Protein AF-A0AAD3ZVG3-F1 (afdb_monomer)

Radius of gyration: 22.98 Å; Cα contacts (8 Å, |Δi|>4): 606; chains: 1; bounding box: 63×53×61 Å

Sequence (454 aa):
MIMTIYNNIPWHRIVHSIDNCSNKNNEKLIIKIINSLNRKSMINQKDLIEIERIFFIWIGAINSKSIEYIEIWKDCYKNRYTIDLYIDGEFLLFNHLKMVFNRLYNITSKTPIDMIVAYQNELYQELYMYSSLGYTFDKALIIIADRVGINLRLSLKLVKLKILAIKKQINVIDIRTINNIFYSDFLAKMYYNELTLRYNAACASDILRLSLLYHYGGMYVDVDTLPTHFPVYSKIDVSNMPVNENMLDIIKSEYLLRQIRKRNGYSIKKNICLDHIEATIGNAPLIRRLKLCAKTNANAVYQQDRVFVHPDIMRMATINRYYEVNNNVLIANRSSRSVRIVLREMTKRYKYLACNNLIFSTESNRTKSNNYLCRLDGYRLDSLANNITTEVTLLLTGPCLIQEVLLGLCFEVCNLSKSLSPHSVSYIFRLERSFLGFANQINYTPEHIRSSWL

Nearest PDB structures (foldseek):
  8x2i-assembly1_A  TM=7.440E-01  e=1.658E-19  Paraclostridium sordellii ATCC 9714
  2vkh-assembly2_B  TM=7.475E-01  e=2.833E-19  Paraclostridium sordellii
  7uby-assembly2_A  TM=7.409E-01  e=3.614E-19  Clostridioides difficile
  4dmv-assembly1_A  TM=7.529E-01  e=1.221E-18  Clostridioides difficile
  7uby-assembly1_B  TM=7.299E-01  e=1.804E-18  Clostridioides difficile

Foldseek 3Di:
DPDPDPPDPPVVVVPPPPPPPPDVVLVVVLVVLVVLCCVPDQPDPVLKDFFAAEEEEDEAFDDPLLLVQLLQVCLLCPPRHAYEYEYALLRNHLVCQVVLLCLLVVDDPPDDLQVSLVSLVVQLVQLVVCVVVVHRSLRSSCVSSVVSPHHCPVVSVVSVVVVVVSVVPHHYDHCVVDPPLFPDPLLVVVLSLCRRRVSHVPLNVLRNVLSCCQAPFGKYAYSQWHFFCCQLCVVDDCPPPPADVLLVLALLQLLLVVQVCVVVVHDPVVGDDCVVSCVVRVDPVSSVSSNVSSNPPSVSSSVDDTDIARAAAKAFADDPDQQDTWNNMIGHHHNHNLSVQLSVVLSVLVVVCVVQVQSSDLHGPDDDDPDPSCLLSCVSVDVPDPPDNSVNSCCNRIDVSSLVSVLVCCCVVSVNDPPDDSRSVSSLSPDVSSSHYDHRMRCSYPVNVVDPND

Secondary structure (DSSP, 8-state):
----STT---HHHHHTTSTT---THHHHHHHHHHHHHHHH----GGG-EE--EEEEEE-S---HHHHHHHHHHHHHTTTTSEEEEEE-TT-TTGGGHHHHHHHHTT--TTS-HHHHHHHHHHHHHHHHHHHHTT--HHHHHHHHHHHTT---HHHHHHHHHHHHHHTTTSEEEEGGGSTT-SS-HHHHHHHHHHHHTS--HHHHHHHHHHHHHHHH-EEEE-TT-EE--HHHHTT---TTS---HHHHHHHHHHHHHHHHHHHTT--GGGPPP-HHHHHHH--HHHHHHHHHHHHHHGGGGG-PPP-EE-TT--EEEE-SSTT-EEEEEEEE-TT-HHHHHHHHHHHHHHHHHHHTTTTT-SS-SS-----GGGGGGGGGTTTT-TT----HHHHHTSHHHHHHHHHHHHHHHTT--TTS-HHHHHGGGG-GGGSSEE-SEE---TTGGG-TT-

Solvent-accessible surface area (backbone atoms only — not comparable to full-atom values): 25529 Å² total; per-residue (Å²): 145,86,87,80,82,88,80,76,76,67,63,68,70,74,59,69,78,58,78,87,70,83,56,73,73,51,56,62,52,44,50,50,51,50,53,53,44,55,75,74,59,68,80,50,80,86,63,46,43,71,56,60,32,39,36,34,73,49,81,23,65,82,55,78,61,40,50,51,34,50,50,50,49,42,61,30,38,57,98,67,41,49,52,37,38,36,32,41,79,46,36,47,49,52,80,48,48,66,60,42,52,31,61,70,68,67,61,53,97,80,57,56,66,70,59,54,50,50,53,30,50,53,52,29,53,52,50,48,52,36,42,77,71,71,40,45,57,44,57,41,50,41,60,59,22,51,78,67,73,43,83,48,68,65,58,50,52,51,44,52,52,49,50,60,59,45,51,78,79,38,49,66,45,47,54,84,79,43,83,80,55,45,85,39,72,69,55,47,52,46,33,51,41,27,45,58,53,65,67,30,61,66,51,24,48,37,55,48,53,52,18,39,26,31,76,65,21,21,32,44,40,43,53,46,38,44,64,37,55,54,66,31,46,71,89,63,85,55,91,89,48,100,59,63,62,59,60,50,41,25,52,53,44,49,46,34,49,52,47,53,30,61,76,72,72,46,70,73,84,76,62,77,91,50,67,68,61,55,57,73,63,67,44,66,72,58,53,53,49,52,53,47,32,23,71,77,29,50,72,34,41,48,68,59,80,87,58,70,33,37,54,50,38,47,24,30,24,44,50,101,52,85,75,48,64,40,66,52,30,36,34,24,31,50,66,13,52,45,47,52,51,42,54,49,51,35,51,50,52,52,47,50,33,54,79,29,44,27,77,85,33,80,61,62,80,58,80,90,63,99,47,85,68,59,72,48,55,42,51,63,41,39,97,69,42,96,87,50,90,40,64,23,58,37,56,51,52,33,37,53,35,48,52,52,48,54,48,50,47,48,36,61,79,66,66,49,66,86,86,58,54,68,73,66,56,47,45,48,34,78,36,72,90,61,52,34,30,41,65,78,48,35,64,49,24,71,53,40,78,66,44,87,90,115

pLDDT: mean 85.79, std 18.42, range [21.0, 98.81]

Mean predicted aligned error: 7.72 Å

Organism: Photobacterium damselae subsp. damselae (NCBI:txid85581)

InterPro domains:
  IPR024770 TcdA/TcdB toxin, catalytic glycosyltransferase domain [PF12919] (167-363)
  IPR029044 Nucleotide-diphospho-sugar transferases [SSF53448] (53-454)

Structure (mmCIF, N/CA/C/O backbone):
data_AF-A0AAD3ZVG3-F1
#
_entry.id   AF-A0AAD3ZVG3-F1
#
loop_
_atom_site.group_PDB
_atom_site.id
_atom_site.type_symbol
_atom_site.label_atom_id
_atom_site.label_alt_id
_atom_site.label_comp_id
_atom_site.label_asym_id
_atom_site.label_entity_id
_atom_site.label_seq_id
_atom_site.pdbx_PDB_ins_code
_atom_site.Cartn_x
_atom_site.Cartn_y
_atom_site.Cartn_z
_atom_site.occupancy
_atom_site.B_iso_or_equiv
_atom_site.auth_seq_id
_atom_site.auth_comp_id
_atom_site.auth_asym_id
_atom_site.auth_atom_id
_atom_site.pdbx_PDB_model_num
ATOM 1 N N . MET A 1 1 ? 31.551 2.605 9.852 1.00 23.73 1 MET A N 1
ATOM 2 C CA . MET A 1 1 ? 31.425 4.041 10.182 1.00 23.73 1 MET A CA 1
ATOM 3 C C . MET A 1 1 ? 30.179 4.602 9.485 1.00 23.73 1 MET A C 1
ATOM 5 O O . MET A 1 1 ? 30.288 5.299 8.491 1.00 23.73 1 MET A O 1
ATOM 9 N N . ILE A 1 2 ? 28.987 4.191 9.936 1.00 22.41 2 ILE A N 1
ATOM 10 C CA . ILE A 1 2 ? 27.676 4.560 9.365 1.00 22.41 2 ILE A CA 1
ATOM 11 C C . ILE A 1 2 ? 26.763 4.809 10.566 1.00 22.41 2 ILE A C 1
ATOM 13 O O . ILE A 1 2 ? 26.126 3.885 11.060 1.00 22.41 2 ILE A O 1
ATOM 17 N N . MET A 1 3 ? 26.806 6.015 11.131 1.00 21.00 3 MET A N 1
ATOM 18 C CA . MET A 1 3 ? 25.997 6.353 12.305 1.00 21.00 3 MET A CA 1
ATOM 19 C C . MET A 1 3 ? 25.771 7.867 12.424 1.00 21.00 3 MET A C 1
ATOM 21 O O . MET A 1 3 ? 26.002 8.437 13.481 1.00 21.00 3 MET A O 1
ATOM 25 N N . THR A 1 4 ? 25.352 8.537 11.340 1.00 22.72 4 THR A N 1
ATOM 26 C CA . THR A 1 4 ? 25.168 10.008 11.383 1.00 22.72 4 THR A CA 1
ATOM 27 C C . THR A 1 4 ? 24.142 10.621 10.417 1.00 22.72 4 THR A C 1
ATOM 29 O O . THR A 1 4 ? 24.068 11.840 10.342 1.00 22.72 4 THR A O 1
ATOM 32 N N . ILE A 1 5 ? 23.302 9.849 9.712 1.00 23.42 5 ILE A N 1
ATOM 33 C CA . ILE A 1 5 ? 22.334 10.436 8.748 1.00 23.42 5 ILE A CA 1
ATOM 34 C C . ILE A 1 5 ? 20.905 10.587 9.324 1.00 23.42 5 ILE A C 1
ATOM 36 O O . ILE A 1 5 ? 20.103 11.340 8.788 1.00 23.42 5 ILE A O 1
ATOM 40 N N . TYR A 1 6 ? 20.584 9.986 10.475 1.00 25.91 6 TYR A N 1
ATOM 41 C CA . TYR A 1 6 ? 19.201 9.947 10.994 1.00 25.91 6 TYR A CA 1
ATOM 42 C C . TYR A 1 6 ? 18.769 11.126 11.891 1.00 25.91 6 TYR A C 1
ATOM 44 O O . TYR A 1 6 ? 17.663 11.100 12.419 1.00 25.91 6 TYR A O 1
ATOM 52 N N . ASN A 1 7 ? 19.589 12.171 12.054 1.00 25.33 7 ASN A N 1
ATOM 53 C CA . ASN A 1 7 ? 19.305 13.262 13.004 1.00 25.33 7 ASN A CA 1
ATOM 54 C C . ASN A 1 7 ? 18.783 14.572 12.390 1.00 25.33 7 ASN A C 1
ATOM 56 O O . ASN A 1 7 ? 18.582 15.528 13.130 1.00 25.33 7 ASN A O 1
ATOM 60 N N . ASN A 1 8 ? 18.510 14.640 11.083 1.00 25.61 8 ASN A N 1
ATOM 61 C CA . ASN A 1 8 ? 18.138 15.904 10.430 1.00 25.61 8 ASN A CA 1
ATOM 62 C C . ASN A 1 8 ? 16.782 15.857 9.707 1.00 25.61 8 ASN A C 1
ATOM 64 O O . ASN A 1 8 ? 16.676 16.294 8.565 1.00 25.61 8 ASN A O 1
ATOM 68 N N . ILE A 1 9 ? 15.723 15.392 10.379 1.00 30.64 9 ILE A N 1
ATOM 69 C CA . ILE A 1 9 ? 14.364 15.801 9.991 1.00 30.64 9 ILE A CA 1
ATOM 70 C C . ILE A 1 9 ? 14.085 17.139 10.693 1.00 30.64 9 ILE A C 1
ATOM 72 O O . ILE A 1 9 ? 14.046 17.180 11.926 1.00 30.64 9 ILE A O 1
ATOM 76 N N . PRO A 1 10 ? 13.915 18.257 9.961 1.00 26.06 10 PRO A N 1
ATOM 77 C CA . PRO A 1 10 ? 13.664 19.557 10.565 1.00 26.06 10 PRO A CA 1
ATOM 78 C C . PRO A 1 10 ? 12.222 19.618 11.089 1.00 26.06 10 PRO A C 1
ATOM 80 O O . PRO A 1 10 ? 11.317 20.107 10.414 1.00 26.06 10 PRO A O 1
ATOM 83 N N . TRP A 1 11 ? 12.010 19.151 12.323 1.00 30.95 11 TRP A N 1
ATOM 84 C CA . TRP A 1 11 ? 10.719 19.171 13.027 1.00 30.95 11 TRP A CA 1
ATOM 85 C C . TRP A 1 11 ? 10.041 20.553 13.029 1.00 30.95 11 TRP A C 1
ATOM 87 O O . TRP A 1 11 ? 8.818 20.640 12.956 1.00 30.95 11 TRP A O 1
ATOM 97 N N . HIS A 1 12 ? 10.821 21.639 13.005 1.00 29.16 12 HIS A N 1
ATOM 98 C CA . HIS A 1 12 ? 10.309 23.012 12.951 1.00 29.16 12 HIS A CA 1
ATOM 99 C C . HIS A 1 12 ? 9.521 23.338 11.665 1.00 29.16 12 HIS A C 1
ATOM 101 O O . HIS A 1 12 ? 8.620 24.172 11.709 1.00 29.16 12 HIS A O 1
ATOM 107 N N . ARG A 1 13 ? 9.794 22.667 10.532 1.00 27.56 13 ARG A N 1
ATOM 108 C CA . ARG A 1 13 ? 9.044 22.872 9.274 1.00 27.56 13 ARG A CA 1
ATOM 109 C C . ARG A 1 13 ? 7.690 22.156 9.251 1.00 27.56 13 ARG A C 1
ATOM 111 O O . ARG A 1 13 ? 6.793 22.606 8.551 1.00 27.56 13 ARG A O 1
ATOM 118 N N . ILE A 1 14 ? 7.532 21.086 10.034 1.00 28.98 14 ILE A N 1
ATOM 119 C CA . ILE A 1 14 ? 6.269 20.336 10.177 1.00 28.98 14 ILE A CA 1
ATOM 120 C C . ILE A 1 14 ? 5.334 21.020 11.188 1.00 28.98 14 ILE A C 1
ATOM 122 O O . ILE A 1 14 ? 4.117 20.905 11.083 1.00 28.98 14 ILE A O 1
ATOM 126 N N . VAL A 1 15 ? 5.899 21.730 12.168 1.00 27.38 15 VAL A N 1
ATOM 127 C CA . VAL A 1 15 ? 5.145 22.352 13.267 1.00 27.38 15 VAL A CA 1
ATOM 128 C C . VAL A 1 15 ? 4.633 23.755 12.903 1.00 27.38 15 VAL A C 1
ATOM 130 O O . VAL A 1 15 ? 3.509 24.088 13.253 1.00 27.38 15 VAL A O 1
ATOM 133 N N . HIS A 1 16 ? 5.382 24.562 12.139 1.00 24.97 16 HIS A N 1
ATOM 134 C CA . HIS A 1 16 ? 5.020 25.974 11.922 1.00 24.97 16 HIS A CA 1
ATOM 135 C C . HIS A 1 16 ? 4.040 26.279 10.775 1.00 24.97 16 HIS A C 1
ATOM 137 O O . HIS A 1 16 ? 3.537 27.399 10.714 1.00 24.97 16 HIS A O 1
ATOM 143 N N . SER A 1 17 ? 3.723 25.342 9.873 1.00 27.00 17 SER A N 1
ATOM 144 C CA . SER A 1 17 ? 2.792 25.629 8.762 1.00 27.00 17 SER A CA 1
ATOM 145 C C . SER A 1 17 ? 1.305 25.471 9.120 1.00 27.00 17 SER A C 1
ATOM 147 O O . SER A 1 17 ? 0.450 25.751 8.281 1.00 27.00 17 SER A O 1
ATOM 149 N N . ILE A 1 18 ? 0.973 25.034 10.343 1.00 35.62 18 ILE A N 1
ATOM 150 C CA . ILE A 1 18 ? -0.360 24.489 10.666 1.00 35.62 18 ILE A CA 1
ATOM 151 C C . ILE A 1 18 ? -1.154 25.349 11.673 1.00 35.62 18 ILE A C 1
ATOM 153 O O . ILE A 1 18 ? -2.384 25.324 11.642 1.00 35.62 18 ILE A O 1
ATOM 157 N N . ASP A 1 19 ? -0.504 26.190 12.484 1.00 28.42 19 ASP A N 1
ATOM 158 C CA . ASP A 1 19 ? -1.186 26.930 13.565 1.00 28.42 19 ASP A CA 1
ATOM 159 C C . ASP A 1 19 ? -2.021 28.145 13.106 1.00 28.42 19 ASP A C 1
ATOM 161 O O . ASP A 1 19 ? -2.835 28.659 13.869 1.00 28.42 19 ASP A O 1
ATOM 165 N N . ASN A 1 20 ? -1.914 28.578 11.844 1.00 29.00 20 ASN A N 1
ATOM 166 C CA . ASN A 1 20 ? -2.602 29.789 11.361 1.00 29.00 20 ASN A CA 1
ATOM 167 C C . ASN A 1 20 ? -3.955 29.552 10.655 1.00 29.00 20 ASN A C 1
ATOM 169 O O . ASN A 1 20 ? -4.578 30.517 10.212 1.00 29.00 20 ASN A O 1
ATOM 173 N N . CYS A 1 21 ? -4.453 28.311 10.554 1.00 34.47 21 CYS A N 1
ATOM 174 C CA . CYS A 1 21 ? -5.667 28.000 9.771 1.00 34.47 21 CYS A CA 1
ATOM 175 C C . CYS A 1 21 ? -6.876 27.486 10.577 1.00 34.47 21 CYS A C 1
ATOM 177 O O . CYS A 1 21 ? -7.892 27.112 9.983 1.00 34.47 21 CYS A O 1
ATOM 179 N N . SER A 1 22 ? -6.846 27.504 11.914 1.00 37.12 22 SER A N 1
ATOM 180 C CA . SER A 1 22 ? -8.010 27.141 12.740 1.00 37.12 22 SER A CA 1
ATOM 181 C C . SER A 1 22 ? -9.015 28.299 12.843 1.00 37.12 22 SER A C 1
ATOM 183 O O . SER A 1 22 ? -9.164 28.944 13.882 1.00 37.12 22 SER A O 1
ATOM 185 N N . ASN A 1 23 ? -9.715 28.594 11.748 1.00 41.22 23 ASN A N 1
ATOM 186 C CA . ASN A 1 23 ? -10.747 29.626 11.734 1.00 41.22 23 ASN A CA 1
ATOM 187 C C . ASN A 1 23 ? -12.077 29.044 12.263 1.00 41.22 23 ASN A C 1
ATOM 189 O O . ASN A 1 23 ? -12.755 28.2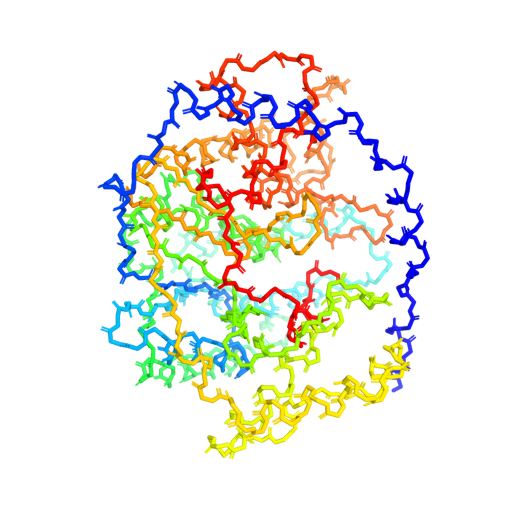96 11.556 1.00 41.22 23 ASN A O 1
ATOM 193 N N . LYS A 1 24 ? -12.468 29.389 13.502 1.00 42.34 24 LYS A N 1
ATOM 194 C CA . LYS A 1 24 ? -13.720 28.960 14.183 1.00 42.34 24 LYS A CA 1
ATOM 195 C C . LYS A 1 24 ? -15.003 29.175 13.354 1.00 42.34 24 LYS A C 1
ATOM 197 O O . LYS A 1 24 ? -16.011 28.513 13.588 1.00 42.34 24 LYS A O 1
ATOM 202 N N . ASN A 1 25 ? -14.974 30.054 12.349 1.00 46.25 25 ASN A N 1
ATOM 203 C CA . ASN A 1 25 ? -16.086 30.257 11.413 1.00 46.25 25 ASN A CA 1
ATOM 204 C C . ASN A 1 25 ? -16.360 29.051 10.493 1.00 46.25 25 ASN A C 1
ATOM 206 O O . ASN A 1 25 ? -17.502 28.867 10.064 1.00 46.25 25 ASN A O 1
ATOM 210 N N . ASN A 1 26 ? -15.371 28.187 10.242 1.00 52.53 26 ASN A N 1
ATOM 211 C CA . ASN A 1 26 ? -15.557 26.985 9.426 1.00 52.53 26 ASN A CA 1
ATOM 212 C C . ASN A 1 26 ? -16.372 25.908 10.147 1.00 52.53 26 ASN A C 1
ATOM 214 O O . ASN A 1 26 ? -17.127 25.196 9.500 1.00 52.53 26 ASN A O 1
ATOM 218 N N . GLU A 1 27 ? -16.298 25.813 11.473 1.00 47.44 27 GLU A N 1
ATOM 219 C CA . GLU A 1 27 ? -16.961 24.750 12.238 1.00 47.44 27 GLU A CA 1
ATOM 220 C C . GLU A 1 27 ? -18.493 24.863 12.191 1.00 47.44 27 GLU A C 1
ATOM 222 O O . GLU A 1 27 ? -19.183 23.881 11.925 1.00 47.44 27 GLU A O 1
ATOM 227 N N . LYS A 1 28 ? -19.051 26.077 12.320 1.00 51.44 28 LYS A N 1
ATOM 228 C CA . LYS A 1 28 ? -20.501 26.310 12.154 1.00 51.44 28 LYS A CA 1
ATOM 229 C C . LYS A 1 28 ? -20.978 26.029 10.726 1.00 51.44 28 LYS A C 1
ATOM 231 O O . LYS A 1 28 ? -22.094 25.541 10.542 1.00 51.44 28 LYS A O 1
ATOM 236 N N . LEU A 1 29 ? -20.156 26.334 9.719 1.00 54.44 29 LEU A N 1
ATOM 237 C CA . LEU A 1 29 ? -20.465 26.054 8.316 1.00 54.44 29 LEU A CA 1
ATOM 238 C C . LEU A 1 29 ? -20.382 24.550 8.020 1.00 54.44 29 LEU A C 1
ATOM 240 O O . LEU A 1 29 ? -21.276 24.016 7.373 1.00 54.44 29 LEU A O 1
ATOM 244 N N . ILE A 1 30 ? -19.381 23.860 8.570 1.00 53.88 30 ILE A N 1
ATOM 245 C CA . ILE A 1 30 ? -19.219 22.404 8.528 1.00 53.88 30 ILE A CA 1
ATOM 246 C C . ILE A 1 30 ? -20.414 21.729 9.205 1.00 53.88 30 ILE A C 1
ATOM 248 O O . ILE A 1 30 ? -21.040 20.874 8.595 1.00 53.88 30 ILE A O 1
ATOM 252 N N . ILE A 1 31 ? -20.827 22.163 10.398 1.00 54.31 31 ILE A N 1
ATOM 253 C CA . ILE A 1 31 ? -22.027 21.648 11.078 1.00 54.31 31 ILE A CA 1
ATOM 254 C C . ILE A 1 31 ? -23.288 21.886 10.236 1.00 54.31 31 ILE A C 1
ATOM 256 O O . ILE A 1 31 ? -24.125 20.993 10.141 1.00 54.31 31 ILE A O 1
ATOM 260 N N . LYS A 1 32 ? -23.431 23.044 9.574 1.00 55.78 32 LYS A N 1
ATOM 261 C CA . LYS A 1 32 ? -24.545 23.302 8.640 1.00 55.78 32 LYS A CA 1
ATOM 262 C C . LYS A 1 32 ? -24.506 22.392 7.410 1.00 55.78 32 LYS A C 1
ATOM 264 O O . LYS A 1 32 ? -25.552 21.865 7.040 1.00 55.78 32 LYS A O 1
ATOM 269 N N . ILE A 1 33 ? -23.334 22.185 6.805 1.00 55.28 33 ILE A N 1
ATOM 270 C CA . ILE A 1 33 ? -23.138 21.250 5.687 1.00 55.28 33 ILE A CA 1
ATOM 271 C C . ILE A 1 33 ? -23.519 19.849 6.147 1.00 55.28 33 ILE A C 1
ATOM 273 O O . ILE A 1 33 ? -24.387 19.233 5.547 1.00 55.28 33 ILE A O 1
ATOM 277 N N . ILE A 1 34 ? -22.975 19.384 7.269 1.00 53.69 34 ILE A N 1
ATOM 278 C CA . ILE A 1 34 ? -23.265 18.062 7.812 1.00 53.69 34 ILE A CA 1
ATOM 279 C C . ILE A 1 34 ? -24.749 17.906 8.158 1.00 53.69 34 ILE A C 1
ATOM 281 O O . ILE A 1 34 ? -25.340 16.884 7.842 1.00 53.69 34 ILE A O 1
ATOM 285 N N . ASN A 1 35 ? -25.391 18.905 8.760 1.00 51.72 35 ASN A N 1
ATOM 286 C CA . ASN A 1 35 ? -26.823 18.848 9.059 1.00 51.72 35 ASN A CA 1
ATOM 287 C C . ASN A 1 35 ? -27.685 18.862 7.784 1.00 51.72 35 ASN A C 1
ATOM 289 O O . ASN A 1 35 ? -28.739 18.232 7.761 1.00 51.72 35 ASN A O 1
ATOM 293 N N . SER A 1 36 ? -27.236 19.533 6.719 1.00 51.41 36 SER A N 1
ATOM 294 C CA . SER A 1 36 ? -27.858 19.488 5.389 1.00 51.41 36 SER A CA 1
ATOM 295 C C . SER A 1 36 ? -27.687 18.115 4.723 1.00 51.41 36 SER A C 1
ATOM 297 O O . SER A 1 36 ? -28.654 17.573 4.191 1.00 51.41 36 SER A O 1
ATOM 299 N N . LEU A 1 37 ? -26.496 17.512 4.833 1.00 49.47 37 LEU A N 1
ATOM 300 C CA . LEU A 1 37 ? -26.200 16.142 4.393 1.00 49.47 37 LEU A CA 1
ATOM 301 C C . LEU A 1 37 ? -27.059 15.118 5.143 1.00 49.47 37 LEU A C 1
ATOM 303 O O . LEU A 1 37 ? -27.723 14.291 4.527 1.00 49.47 37 LEU A O 1
ATOM 307 N N . ASN A 1 38 ? -27.139 15.242 6.469 1.00 48.03 38 ASN A N 1
ATOM 308 C CA . ASN A 1 38 ? -27.948 14.375 7.326 1.00 48.03 38 ASN A CA 1
ATOM 309 C C . ASN A 1 38 ? -29.444 14.438 6.991 1.00 48.03 38 ASN A C 1
ATOM 311 O O . ASN A 1 38 ? -30.143 13.450 7.174 1.00 48.03 38 ASN A O 1
ATOM 315 N N . ARG A 1 39 ? -29.955 15.581 6.509 1.00 47.22 39 ARG A N 1
ATOM 316 C CA . ARG A 1 39 ? -31.359 15.710 6.081 1.00 47.22 39 ARG A CA 1
ATOM 317 C C . ARG A 1 39 ? -31.639 15.076 4.716 1.00 47.22 39 ARG A C 1
ATOM 319 O O . ARG A 1 39 ? -32.803 14.843 4.411 1.00 47.22 39 ARG A O 1
ATOM 326 N N . LYS A 1 40 ? -30.611 14.838 3.893 1.00 47.09 40 LYS A N 1
ATOM 327 C CA . LYS A 1 40 ? -30.756 14.384 2.499 1.00 47.09 40 LYS A CA 1
ATOM 328 C C . LYS A 1 40 ? -30.270 12.955 2.243 1.00 47.09 40 LYS A C 1
ATOM 330 O O . LYS A 1 40 ? -30.714 12.351 1.275 1.00 47.09 40 LYS A O 1
ATOM 335 N N . SER A 1 41 ? -29.400 12.403 3.085 1.00 49.09 41 SER A N 1
ATOM 336 C CA . SER A 1 41 ? -28.840 11.062 2.894 1.00 49.09 41 SER A CA 1
ATOM 337 C C . SER A 1 41 ? -28.363 10.473 4.225 1.00 49.09 41 SER A C 1
ATOM 339 O O . SER A 1 41 ? -27.172 10.5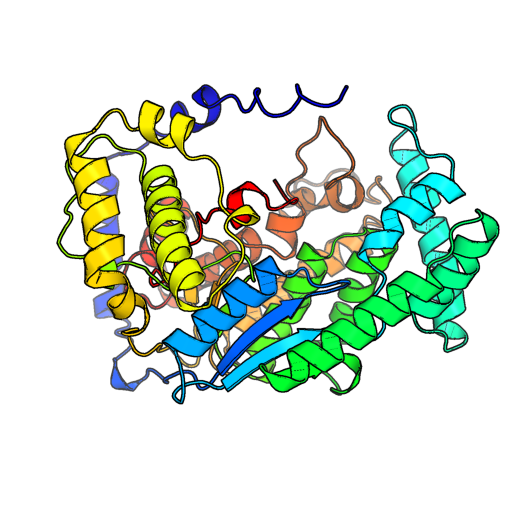01 4.539 1.00 49.09 41 SER A O 1
ATOM 341 N N . MET A 1 42 ? -29.283 9.949 5.036 1.00 53.53 42 MET A N 1
ATOM 342 C CA . MET A 1 42 ? -28.886 9.038 6.111 1.00 53.53 42 MET A CA 1
ATOM 343 C C . MET A 1 42 ? -28.559 7.688 5.475 1.00 53.53 42 MET A C 1
ATOM 345 O O . MET A 1 42 ? -29.467 6.985 5.041 1.00 53.53 42 MET A O 1
ATOM 349 N N . ILE A 1 43 ? -27.273 7.330 5.416 1.00 59.66 43 ILE A N 1
ATOM 350 C CA . ILE A 1 43 ? -26.895 5.919 5.288 1.00 59.66 43 ILE A CA 1
ATOM 351 C C . ILE A 1 43 ? -27.432 5.252 6.550 1.00 59.66 43 ILE A C 1
ATOM 353 O O . ILE A 1 43 ? -26.960 5.545 7.655 1.00 59.66 43 ILE A O 1
ATOM 357 N N . ASN A 1 44 ? -28.473 4.435 6.412 1.00 63.41 44 ASN A N 1
ATOM 358 C CA . ASN A 1 44 ? -29.024 3.753 7.566 1.00 63.41 44 ASN A CA 1
ATOM 359 C C . ASN A 1 44 ? -28.061 2.647 7.973 1.00 63.41 44 ASN A C 1
ATOM 361 O O . ASN A 1 44 ? -27.465 1.973 7.139 1.00 63.41 44 ASN A O 1
ATOM 365 N N . GLN A 1 45 ? -27.959 2.394 9.275 1.00 66.06 45 GLN A N 1
ATOM 366 C CA . GLN A 1 45 ? -27.128 1.306 9.791 1.00 66.06 45 GLN A CA 1
ATOM 367 C C . GLN A 1 45 ? -27.540 -0.067 9.222 1.00 66.06 45 GLN A C 1
ATOM 369 O O . GLN A 1 45 ? -26.719 -0.973 9.146 1.00 66.06 45 GLN A O 1
ATOM 374 N N . LYS A 1 46 ? -28.799 -0.197 8.775 1.00 72.88 46 LYS A N 1
ATOM 375 C CA . LYS A 1 46 ? -29.336 -1.378 8.083 1.00 72.88 46 LYS A CA 1
ATOM 376 C C . LYS A 1 46 ? -28.743 -1.603 6.686 1.00 72.88 46 LYS A C 1
ATOM 378 O O . LYS A 1 46 ? -28.788 -2.727 6.206 1.00 72.88 46 LYS A O 1
ATOM 383 N N . ASP A 1 47 ? -28.197 -0.562 6.061 1.00 82.19 47 ASP A N 1
ATOM 384 C CA . ASP A 1 47 ? -27.617 -0.618 4.713 1.00 82.19 47 ASP A CA 1
ATOM 385 C C . ASP A 1 47 ? -26.138 -1.035 4.743 1.00 82.19 47 ASP A C 1
ATOM 387 O O . ASP A 1 47 ? -25.495 -1.157 3.701 1.00 82.19 47 ASP A O 1
ATOM 391 N N . LEU A 1 48 ? -25.570 -1.215 5.938 1.00 88.88 48 LEU A N 1
ATOM 392 C CA . LEU A 1 48 ? -24.172 -1.568 6.121 1.00 88.88 48 LEU A CA 1
ATOM 393 C C . LEU A 1 48 ? -23.971 -3.079 6.079 1.00 88.88 48 LEU A C 1
ATOM 395 O O . LEU A 1 48 ? -24.744 -3.851 6.643 1.00 88.88 48 LEU A O 1
ATOM 399 N N . ILE A 1 49 ? -22.863 -3.482 5.471 1.00 93.44 49 ILE A N 1
ATOM 400 C CA . ILE A 1 49 ? -22.446 -4.874 5.350 1.00 93.44 49 ILE A CA 1
ATOM 401 C C . ILE A 1 49 ? -21.198 -5.071 6.210 1.00 93.44 49 ILE A C 1
ATOM 403 O O . ILE A 1 49 ? -20.264 -4.266 6.155 1.00 93.44 49 ILE A O 1
ATOM 407 N N . GLU A 1 50 ? -21.194 -6.120 7.033 1.00 95.88 50 GLU A N 1
ATOM 408 C CA . GLU A 1 50 ? -19.990 -6.544 7.751 1.00 95.88 50 GLU A CA 1
ATOM 409 C C . GLU A 1 50 ? -18.990 -7.133 6.750 1.00 95.88 50 GLU A C 1
ATOM 411 O O . GLU A 1 50 ? -19.374 -7.894 5.864 1.00 95.88 50 GLU A O 1
ATOM 416 N N . ILE A 1 51 ? -17.709 -6.785 6.863 1.00 96.88 51 ILE A N 1
ATOM 417 C CA . ILE A 1 51 ? -16.691 -7.391 5.997 1.00 96.88 51 ILE A CA 1
ATOM 418 C C . ILE A 1 51 ? -16.494 -8.873 6.331 1.00 96.88 51 ILE A C 1
ATOM 420 O O . ILE A 1 51 ? -16.721 -9.305 7.453 1.00 96.88 51 ILE A O 1
ATOM 424 N N . GLU A 1 52 ? -15.980 -9.644 5.376 1.00 96.69 52 GLU A N 1
ATOM 425 C CA . GLU A 1 52 ? -15.704 -11.079 5.570 1.00 96.69 52 GLU A CA 1
ATOM 426 C C . GLU A 1 52 ? -14.199 -11.393 5.632 1.00 96.69 52 GLU A C 1
ATOM 428 O O . GLU A 1 52 ? -13.781 -12.501 5.988 1.00 96.69 52 GLU A O 1
ATOM 433 N N . ARG A 1 53 ? -13.358 -10.418 5.266 1.00 97.56 53 ARG A N 1
ATOM 434 C CA . ARG A 1 53 ? -11.920 -10.622 5.087 1.00 97.56 53 ARG A CA 1
ATOM 435 C C . ARG A 1 53 ? -11.084 -9.386 5.376 1.00 97.56 53 ARG A C 1
ATOM 437 O O . ARG A 1 53 ? -11.481 -8.261 5.060 1.00 97.56 53 ARG A O 1
ATOM 444 N N . ILE A 1 54 ? -9.887 -9.636 5.887 1.00 98.50 54 ILE A N 1
ATOM 445 C CA . ILE A 1 54 ? -8.776 -8.692 5.955 1.00 98.50 54 ILE A CA 1
ATOM 446 C C . ILE A 1 54 ? -7.666 -9.243 5.072 1.00 98.50 54 ILE A C 1
ATOM 448 O O . ILE A 1 54 ? -7.345 -10.430 5.145 1.00 98.50 54 ILE A O 1
ATOM 452 N N . PHE A 1 55 ? -7.060 -8.400 4.247 1.00 98.62 55 PHE A N 1
ATOM 453 C CA . PHE A 1 55 ? -5.958 -8.832 3.410 1.00 98.62 55 PHE A CA 1
ATOM 454 C C . PHE A 1 55 ? -4.803 -7.840 3.378 1.00 98.62 55 PHE A C 1
ATOM 456 O O . PHE A 1 55 ? -4.969 -6.628 3.495 1.00 98.62 55 PHE A O 1
ATOM 463 N N . PHE A 1 56 ? -3.622 -8.406 3.181 1.00 98.69 56 PHE A N 1
ATOM 464 C CA . PHE A 1 56 ? -2.343 -7.724 3.085 1.00 98.69 56 PHE A CA 1
ATOM 465 C C . PHE A 1 56 ? -1.747 -7.993 1.710 1.00 98.69 56 PHE A C 1
ATOM 467 O O . PHE A 1 56 ? -2.059 -9.003 1.075 1.00 98.69 56 PHE A O 1
ATOM 474 N N . ILE A 1 57 ? -0.847 -7.123 1.267 1.00 98.50 57 ILE A N 1
ATOM 475 C CA . ILE A 1 57 ? -0.067 -7.326 0.046 1.00 98.50 57 ILE A CA 1
ATOM 476 C C . ILE A 1 57 ? 1.410 -7.233 0.400 1.00 98.50 57 ILE A C 1
ATOM 478 O O . ILE A 1 57 ? 1.830 -6.335 1.130 1.00 98.50 57 ILE A O 1
ATOM 482 N N . TRP A 1 58 ? 2.211 -8.146 -0.143 1.00 97.56 58 TRP A N 1
ATOM 483 C CA . TRP A 1 58 ? 3.659 -8.035 -0.098 1.00 97.56 58 TRP A CA 1
ATOM 484 C C . TRP A 1 58 ? 4.298 -8.462 -1.420 1.00 97.56 58 TRP A C 1
ATOM 486 O O . TRP A 1 58 ? 4.148 -9.601 -1.860 1.00 97.56 58 TRP A O 1
ATOM 496 N N . ILE A 1 59 ? 5.073 -7.559 -2.022 1.00 97.19 59 ILE A N 1
ATOM 497 C CA . ILE A 1 59 ? 5.832 -7.816 -3.251 1.00 97.19 59 ILE A CA 1
ATOM 498 C C . ILE A 1 59 ? 7.312 -7.971 -2.880 1.00 97.19 59 ILE A C 1
ATOM 500 O O . ILE A 1 59 ? 7.896 -7.098 -2.235 1.00 97.19 59 ILE A O 1
ATOM 504 N N . GLY A 1 60 ? 7.919 -9.095 -3.265 1.00 96.25 60 GLY A N 1
ATOM 505 C CA . GLY A 1 60 ? 9.294 -9.443 -2.903 1.00 96.25 60 GLY A CA 1
ATOM 506 C C . GLY A 1 60 ? 9.429 -10.270 -1.620 1.00 96.25 60 GLY A C 1
ATOM 507 O O . GLY A 1 60 ? 8.565 -11.067 -1.252 1.00 96.25 60 GLY A O 1
ATOM 508 N N . ALA A 1 61 ? 10.548 -10.096 -0.921 1.00 93.75 61 ALA A N 1
ATOM 509 C CA . ALA A 1 61 ? 10.941 -10.886 0.240 1.00 93.75 61 ALA A CA 1
ATOM 510 C C . ALA A 1 61 ? 10.351 -10.327 1.546 1.00 93.75 61 ALA A C 1
ATOM 512 O O . ALA A 1 61 ? 10.837 -9.332 2.085 1.00 93.75 61 ALA A O 1
ATOM 513 N N . ILE A 1 62 ? 9.319 -10.980 2.090 1.00 92.38 62 ILE A N 1
ATOM 514 C CA . ILE A 1 62 ? 8.676 -10.537 3.339 1.00 92.38 62 ILE A CA 1
ATOM 515 C C . ILE A 1 62 ? 9.614 -10.660 4.538 1.00 92.38 62 ILE A C 1
ATOM 517 O O . ILE A 1 62 ? 10.331 -11.653 4.678 1.00 92.38 62 ILE A O 1
ATOM 521 N N . ASN A 1 63 ? 9.629 -9.665 5.428 1.00 89.69 63 ASN A N 1
ATOM 522 C CA . ASN A 1 63 ? 10.462 -9.661 6.634 1.00 89.69 63 ASN A CA 1
ATOM 523 C C . ASN A 1 63 ? 9.709 -10.239 7.859 1.00 89.69 63 ASN A C 1
ATOM 525 O O . ASN A 1 63 ? 8.499 -10.426 7.840 1.00 89.69 63 ASN A O 1
ATOM 529 N N . SER A 1 64 ? 10.433 -10.605 8.922 1.00 88.50 64 SER A N 1
ATOM 530 C CA . SER A 1 64 ? 9.844 -11.264 10.107 1.00 88.50 64 SER A CA 1
ATOM 531 C C . SER A 1 64 ? 9.005 -10.351 11.005 1.00 88.50 64 SER A C 1
ATOM 533 O O . SER A 1 64 ? 8.293 -10.856 11.870 1.00 88.50 64 SER A O 1
ATOM 535 N N . LYS A 1 65 ? 9.107 -9.032 10.846 1.00 88.62 65 LYS A N 1
ATOM 536 C CA . LYS A 1 65 ? 8.337 -8.062 11.626 1.00 88.62 65 LYS A CA 1
ATOM 537 C C . LYS A 1 65 ? 6.996 -7.759 10.968 1.00 88.62 65 LYS A C 1
ATOM 539 O O . LYS A 1 65 ? 5.993 -7.718 11.662 1.00 88.62 65 LYS A O 1
ATOM 544 N N . SER A 1 66 ? 6.964 -7.669 9.639 1.00 92.06 66 SER A N 1
ATOM 545 C CA . SER A 1 66 ? 5.717 -7.609 8.870 1.00 92.06 66 SER A CA 1
ATOM 546 C C . SER A 1 66 ? 4.842 -8.835 9.145 1.00 92.06 66 SER A C 1
ATOM 548 O O . SER A 1 66 ? 3.644 -8.700 9.343 1.00 92.06 66 SER A O 1
ATOM 550 N N . ILE A 1 67 ? 5.444 -10.027 9.254 1.00 92.62 67 ILE A N 1
ATOM 551 C CA . ILE A 1 67 ? 4.713 -11.247 9.642 1.00 92.62 67 ILE A CA 1
ATOM 552 C C . ILE A 1 67 ? 4.106 -11.114 11.045 1.00 92.62 67 ILE A C 1
ATOM 554 O O . ILE A 1 67 ? 2.942 -11.439 11.224 1.00 92.62 67 ILE A O 1
ATOM 558 N N . GLU A 1 68 ? 4.857 -10.589 12.017 1.00 92.69 68 GLU A N 1
ATOM 559 C CA . GLU A 1 68 ? 4.352 -10.349 13.379 1.00 92.69 68 GLU A CA 1
ATOM 560 C C . GLU A 1 68 ? 3.157 -9.382 13.388 1.00 92.69 68 GLU A C 1
ATOM 562 O O . GLU A 1 68 ? 2.201 -9.599 14.124 1.00 92.69 68 GLU A O 1
ATOM 567 N N . TYR A 1 69 ? 3.172 -8.338 12.557 1.00 95.12 69 TYR A N 1
ATOM 568 C CA . TYR A 1 69 ? 2.046 -7.406 12.451 1.00 95.12 69 TYR A CA 1
ATOM 569 C C . TYR A 1 69 ? 0.810 -8.090 11.854 1.00 95.12 69 TYR A C 1
ATOM 571 O O . TYR A 1 69 ? -0.289 -7.942 12.389 1.00 95.12 69 TYR A O 1
ATOM 579 N N . ILE A 1 70 ? 0.989 -8.908 10.811 1.00 96.38 70 ILE A N 1
ATOM 580 C CA . ILE A 1 70 ? -0.101 -9.710 10.233 1.00 96.38 70 ILE A CA 1
ATOM 581 C C . ILE A 1 70 ? -0.661 -10.700 11.269 1.00 96.38 70 ILE A C 1
ATOM 583 O O . ILE A 1 70 ? -1.876 -10.853 11.376 1.00 96.38 70 ILE A O 1
ATOM 587 N N . GLU A 1 71 ? 0.198 -11.350 12.061 1.00 94.69 71 GLU A N 1
ATOM 588 C CA . GLU A 1 71 ? -0.216 -12.250 13.148 1.00 94.69 71 GLU A CA 1
ATOM 589 C C . GLU A 1 71 ? -1.081 -11.524 14.189 1.00 94.69 71 GLU A C 1
ATOM 591 O O . GLU A 1 71 ? -2.111 -12.053 14.602 1.00 94.69 71 GLU A O 1
ATOM 596 N N . ILE A 1 72 ? -0.730 -10.288 14.561 1.00 95.50 72 ILE A N 1
ATOM 597 C CA . ILE A 1 72 ? -1.524 -9.489 15.508 1.00 95.50 72 ILE A CA 1
ATOM 598 C C . ILE A 1 72 ? -2.913 -9.186 14.940 1.00 95.50 72 ILE A C 1
ATOM 600 O O . ILE A 1 72 ? -3.909 -9.372 15.643 1.00 95.50 72 ILE A O 1
ATOM 604 N N . TRP A 1 73 ? -3.006 -8.758 13.677 1.00 97.06 73 TRP A N 1
ATOM 605 C CA . TRP A 1 73 ? -4.297 -8.568 13.008 1.00 97.06 73 TRP A CA 1
ATOM 606 C C . TRP A 1 73 ? -5.111 -9.862 12.978 1.00 97.06 73 TRP A C 1
ATOM 608 O O . TRP A 1 73 ? -6.300 -9.851 13.304 1.00 97.06 73 TRP A O 1
ATOM 618 N N . LYS A 1 74 ? -4.467 -10.988 12.657 1.00 95.94 74 LYS A N 1
ATOM 619 C CA . LYS A 1 74 ? -5.112 -12.301 12.646 1.00 95.94 74 LYS A CA 1
ATOM 620 C C . LYS A 1 74 ? -5.677 -12.680 14.008 1.00 95.94 74 LYS A C 1
ATOM 622 O O . LYS A 1 74 ? -6.814 -13.140 14.081 1.00 95.94 74 LYS A O 1
ATOM 627 N N . ASP A 1 75 ? -4.912 -12.490 15.073 1.00 95.19 75 ASP A N 1
ATOM 628 C CA . ASP A 1 75 ? -5.348 -12.843 16.422 1.00 95.19 75 ASP A CA 1
ATOM 629 C C . ASP A 1 75 ? -6.483 -11.933 16.912 1.00 95.19 75 ASP A C 1
ATOM 631 O O . ASP A 1 75 ? -7.401 -12.405 17.582 1.00 95.19 75 ASP A O 1
ATOM 635 N N . CYS A 1 76 ? -6.471 -10.650 16.537 1.00 96.25 76 CYS A N 1
ATOM 636 C CA . CYS A 1 76 ? -7.518 -9.693 16.906 1.00 96.25 76 CYS A CA 1
ATOM 637 C C . CYS A 1 76 ? -8.880 -9.985 16.262 1.00 96.25 76 CYS A C 1
ATOM 639 O O . CYS A 1 76 ? -9.914 -9.703 16.863 1.00 96.25 76 CYS A O 1
ATOM 641 N N . TYR A 1 77 ? -8.888 -10.558 15.058 1.00 95.31 77 TYR A N 1
ATOM 642 C CA . TYR A 1 77 ? -10.107 -10.885 14.308 1.00 95.31 77 TYR A CA 1
ATOM 643 C C . TYR A 1 77 ? -10.304 -12.396 14.133 1.00 95.31 77 TYR A C 1
ATOM 645 O O . TYR A 1 77 ? -11.012 -12.852 13.228 1.00 95.31 77 TYR A O 1
ATOM 653 N N . LYS A 1 78 ? -9.681 -13.185 15.015 1.00 91.44 78 LYS A N 1
ATOM 654 C CA . LYS A 1 78 ? -9.696 -14.646 14.971 1.00 91.44 78 LYS A CA 1
ATOM 655 C C . LYS A 1 78 ? -11.128 -15.179 14.919 1.00 91.44 78 LYS A C 1
ATOM 657 O O . LYS A 1 78 ? -11.992 -14.746 15.676 1.00 91.44 78 LYS A O 1
ATOM 662 N N . ASN A 1 79 ? -11.360 -16.151 14.037 1.00 90.31 79 ASN A N 1
ATOM 663 C CA . ASN A 1 79 ? -12.659 -16.786 13.775 1.00 90.31 79 ASN A CA 1
ATOM 664 C C . ASN A 1 79 ? -13.761 -15.846 13.248 1.00 90.31 79 ASN A C 1
ATOM 666 O O . ASN A 1 79 ? -14.888 -16.303 13.082 1.00 90.31 79 ASN A O 1
ATOM 670 N N . ARG A 1 80 ? -13.469 -14.562 12.994 1.00 94.38 80 ARG A N 1
ATOM 671 C CA . ARG A 1 80 ? -14.447 -13.601 12.469 1.00 94.38 80 ARG A CA 1
ATOM 672 C C . ARG A 1 80 ? -14.215 -13.310 10.994 1.00 94.38 80 ARG A C 1
ATOM 674 O O . ARG A 1 80 ? -15.150 -13.412 10.211 1.00 94.38 80 ARG A O 1
ATOM 681 N N . TYR A 1 81 ? -12.978 -12.981 10.629 1.00 96.50 81 TYR A N 1
ATOM 682 C CA . TYR A 1 81 ? -12.601 -12.660 9.253 1.00 96.50 81 TYR A CA 1
ATOM 683 C C . TYR A 1 81 ? -11.523 -13.616 8.755 1.00 96.50 81 TYR A C 1
ATOM 685 O O . TYR A 1 81 ? -10.669 -14.074 9.520 1.00 96.50 81 TYR A O 1
ATOM 693 N N . THR A 1 82 ? -11.544 -13.897 7.456 1.00 96.56 82 THR A N 1
ATOM 694 C CA . THR A 1 82 ? -10.401 -14.536 6.796 1.00 96.56 82 THR A CA 1
ATOM 695 C C . THR A 1 82 ? -9.232 -13.556 6.734 1.00 96.56 82 THR A C 1
ATOM 697 O O . THR A 1 82 ? -9.436 -12.347 6.611 1.00 96.56 82 THR A O 1
ATOM 700 N N . ILE A 1 83 ? -8.010 -14.072 6.877 1.00 97.12 83 ILE A N 1
ATOM 701 C CA . ILE A 1 83 ? -6.786 -13.268 6.863 1.00 97.12 83 ILE A CA 1
ATOM 702 C C . ILE A 1 83 ? -5.895 -13.777 5.746 1.00 97.12 83 ILE A C 1
ATOM 704 O O . ILE A 1 83 ? -5.356 -14.886 5.838 1.00 97.12 83 ILE A O 1
ATOM 708 N N . ASP A 1 84 ? -5.730 -12.947 4.724 1.00 97.81 84 ASP A N 1
ATOM 709 C CA . ASP A 1 84 ? -5.027 -13.320 3.506 1.00 97.81 84 ASP A CA 1
ATOM 710 C C . ASP A 1 84 ? -3.786 -12.454 3.293 1.00 97.81 84 ASP A C 1
ATOM 712 O O . ASP A 1 84 ? -3.826 -11.231 3.408 1.00 97.81 84 ASP A O 1
ATOM 716 N N . LEU A 1 85 ? -2.674 -13.085 2.931 1.00 98.44 85 LEU A N 1
ATOM 717 C CA . LEU A 1 85 ? -1.483 -12.408 2.436 1.00 98.44 85 LEU A CA 1
ATOM 718 C C . LEU A 1 85 ? -1.365 -12.659 0.935 1.00 98.44 85 LEU A C 1
ATOM 720 O O . LEU A 1 85 ? -1.043 -13.771 0.511 1.00 98.44 85 LEU A O 1
ATOM 724 N N . TYR A 1 86 ? -1.589 -11.622 0.138 1.00 98.62 86 TYR A N 1
ATOM 725 C CA . TYR A 1 86 ? -1.322 -11.652 -1.291 1.00 98.62 86 TYR A CA 1
ATOM 726 C C . TYR A 1 86 ? 0.159 -11.418 -1.568 1.00 98.62 86 TYR A C 1
ATOM 728 O O . TYR A 1 86 ? 0.764 -10.477 -1.052 1.00 98.62 86 TYR A O 1
ATOM 736 N N . ILE A 1 87 ? 0.725 -12.267 -2.417 1.00 98.44 87 ILE A N 1
ATOM 737 C CA . ILE A 1 87 ? 2.090 -12.146 -2.926 1.00 98.44 87 ILE A CA 1
ATOM 738 C C . ILE A 1 87 ? 2.092 -12.214 -4.448 1.00 98.44 87 ILE A C 1
ATOM 740 O O . ILE A 1 87 ? 1.173 -12.764 -5.050 1.00 98.44 87 ILE A O 1
ATOM 744 N N . ASP A 1 88 ? 3.165 -11.727 -5.056 1.00 98.19 88 ASP A N 1
ATOM 745 C CA . ASP A 1 88 ? 3.473 -11.992 -6.459 1.00 98.19 88 ASP A CA 1
ATOM 746 C C . ASP A 1 88 ? 4.591 -13.032 -6.549 1.00 98.19 88 ASP A C 1
ATOM 748 O O . ASP A 1 88 ? 5.764 -12.724 -6.311 1.00 98.19 88 ASP A O 1
ATOM 752 N N . GLY A 1 89 ? 4.218 -14.282 -6.844 1.00 97.50 89 GLY A N 1
ATOM 753 C CA . GLY A 1 89 ? 5.138 -15.420 -6.876 1.00 97.50 89 GLY A CA 1
ATOM 754 C C . GLY A 1 89 ? 6.201 -15.357 -7.973 1.00 97.50 89 GLY A C 1
ATOM 755 O O . GLY A 1 89 ? 7.145 -16.149 -7.939 1.00 97.50 89 GLY A O 1
ATOM 756 N N . GLU A 1 90 ? 6.081 -14.419 -8.915 1.00 96.88 90 GLU A N 1
ATOM 757 C CA . GLU A 1 90 ? 7.074 -14.172 -9.965 1.00 96.88 90 GLU A CA 1
ATOM 758 C C . GLU A 1 90 ? 8.051 -13.039 -9.631 1.00 96.88 90 GLU A C 1
ATOM 760 O O . GLU A 1 90 ? 9.057 -12.898 -10.328 1.00 96.88 90 GLU A O 1
ATOM 765 N N . PHE A 1 91 ? 7.771 -12.259 -8.580 1.00 98.25 91 PHE A N 1
ATOM 766 C CA . PHE A 1 91 ? 8.520 -11.067 -8.164 1.00 98.25 91 PHE A CA 1
ATOM 767 C C . PHE A 1 91 ? 9.166 -11.221 -6.776 1.00 98.25 91 PHE A C 1
ATOM 769 O O . PHE A 1 91 ? 9.364 -10.240 -6.055 1.00 98.25 91 PHE A O 1
ATOM 776 N N . LEU A 1 92 ? 9.529 -12.439 -6.368 1.00 98.25 92 LEU A N 1
ATOM 777 C CA . LEU A 1 92 ? 10.077 -12.711 -5.032 1.00 98.25 92 LEU A CA 1
ATOM 778 C C . LEU A 1 92 ? 11.452 -12.067 -4.794 1.00 98.25 92 LEU A C 1
ATOM 780 O O . LEU A 1 92 ? 11.821 -11.805 -3.646 1.00 98.25 92 LEU A O 1
ATOM 784 N N . LEU A 1 93 ? 12.202 -11.788 -5.860 1.00 98.25 93 LEU A N 1
ATOM 785 C CA . LEU A 1 93 ? 13.506 -11.126 -5.837 1.00 98.25 93 LEU A CA 1
ATOM 786 C C . LEU A 1 93 ? 13.429 -9.614 -6.070 1.00 98.25 93 LEU A C 1
ATOM 788 O O . LEU A 1 93 ? 14.476 -8.981 -6.211 1.00 98.25 93 LEU A O 1
ATOM 792 N N . PHE A 1 94 ? 12.237 -9.012 -6.082 1.00 97.88 94 PHE A N 1
ATOM 793 C CA . PHE A 1 94 ? 12.063 -7.583 -6.359 1.00 97.88 94 PHE A CA 1
ATOM 794 C C . PHE A 1 94 ? 12.993 -6.678 -5.524 1.00 97.88 94 PHE A C 1
ATOM 796 O O . PHE A 1 94 ? 13.610 -5.760 -6.062 1.00 97.88 94 PHE A O 1
ATOM 803 N N . ASN A 1 95 ? 13.201 -6.983 -4.235 1.00 95.44 95 ASN A N 1
ATOM 804 C CA . ASN A 1 95 ? 14.090 -6.209 -3.354 1.00 95.44 95 ASN A CA 1
ATOM 805 C C . ASN A 1 95 ? 15.559 -6.163 -3.822 1.00 95.44 95 ASN A C 1
ATOM 807 O O . ASN A 1 95 ? 16.312 -5.297 -3.380 1.00 95.44 95 ASN A O 1
ATOM 811 N N . HIS A 1 96 ? 15.981 -7.076 -4.700 1.00 97.44 96 HIS A N 1
ATOM 812 C CA . HIS A 1 96 ? 17.331 -7.113 -5.262 1.00 97.44 96 HIS A CA 1
ATOM 813 C C . HIS A 1 96 ? 17.472 -6.315 -6.564 1.00 97.44 96 HIS A C 1
ATOM 815 O O . HIS A 1 96 ? 18.602 -6.047 -6.971 1.00 97.44 96 HIS A O 1
ATOM 821 N N . LEU A 1 97 ? 16.370 -5.896 -7.197 1.00 97.31 97 LEU A N 1
ATOM 822 C CA . LEU A 1 97 ? 16.379 -5.246 -8.511 1.00 97.31 97 LEU A CA 1
ATOM 823 C C . LEU A 1 97 ? 17.265 -3.997 -8.539 1.00 97.31 97 LEU A C 1
ATOM 825 O O . LEU A 1 97 ? 18.156 -3.898 -9.376 1.00 97.31 97 LEU A O 1
ATOM 829 N N . LYS A 1 98 ? 17.098 -3.086 -7.571 1.00 95.06 98 LYS A N 1
ATOM 830 C CA . LYS A 1 98 ? 17.896 -1.850 -7.485 1.00 95.06 98 LYS A CA 1
ATOM 831 C C . LYS A 1 98 ? 19.391 -2.128 -7.290 1.00 95.06 98 LYS A C 1
ATOM 833 O O . LYS A 1 98 ? 20.225 -1.431 -7.856 1.00 95.06 98 LYS A O 1
ATOM 838 N N . MET A 1 99 ? 19.741 -3.155 -6.513 1.00 96.25 99 MET A N 1
ATOM 839 C CA . MET A 1 99 ? 21.137 -3.561 -6.311 1.00 96.25 99 MET A CA 1
ATOM 840 C C . MET A 1 99 ? 21.752 -4.101 -7.608 1.00 96.25 99 MET A C 1
ATOM 842 O O . MET A 1 99 ? 22.869 -3.718 -7.951 1.00 96.25 99 MET A O 1
ATOM 846 N N . VAL A 1 100 ? 21.029 -4.968 -8.326 1.00 98.06 100 VAL A N 1
ATOM 847 C CA . VAL A 1 100 ? 21.474 -5.508 -9.620 1.00 98.06 100 VAL A CA 1
ATOM 848 C C . VAL A 1 100 ? 21.614 -4.386 -10.643 1.00 98.06 100 VAL A C 1
ATOM 850 O O . VAL A 1 100 ? 22.668 -4.268 -11.257 1.00 98.06 100 VAL A O 1
ATOM 853 N N . PHE A 1 101 ? 20.607 -3.517 -10.753 1.00 97.75 101 PHE A N 1
ATOM 854 C CA . PHE A 1 101 ? 20.622 -2.336 -11.616 1.00 97.75 101 PHE A CA 1
ATOM 855 C C . PHE A 1 101 ? 21.847 -1.451 -11.356 1.00 97.75 101 PHE A C 1
ATOM 857 O O . PHE A 1 101 ? 22.600 -1.145 -12.279 1.00 97.75 101 PHE A O 1
ATOM 864 N N . ASN A 1 102 ? 22.100 -1.102 -10.091 1.00 96.56 102 ASN A N 1
ATOM 865 C CA . ASN A 1 102 ? 23.234 -0.253 -9.736 1.00 96.56 102 ASN A CA 1
ATOM 866 C C . ASN A 1 102 ? 24.578 -0.881 -10.115 1.00 96.56 102 ASN A C 1
ATOM 868 O O . ASN A 1 102 ? 25.483 -0.164 -10.531 1.00 96.56 102 ASN A O 1
ATOM 872 N N . ARG A 1 103 ? 24.719 -2.203 -9.973 1.00 97.56 103 ARG A N 1
ATOM 873 C CA . ARG A 1 103 ? 25.962 -2.902 -10.316 1.00 97.56 103 ARG A CA 1
ATOM 874 C C . ARG A 1 103 ? 26.127 -3.101 -11.823 1.00 97.56 103 ARG A C 1
ATOM 876 O O . ARG A 1 103 ? 27.248 -3.024 -12.302 1.00 97.56 103 ARG A O 1
ATOM 883 N N . LEU A 1 104 ? 25.036 -3.323 -12.553 1.00 97.94 104 LEU A N 1
ATOM 884 C CA . LEU A 1 104 ? 25.040 -3.486 -14.009 1.00 97.94 104 LEU A CA 1
ATOM 885 C C . LEU A 1 104 ? 25.476 -2.214 -14.734 1.00 97.94 104 LEU A C 1
ATOM 887 O O . LEU A 1 104 ? 26.309 -2.286 -15.630 1.00 97.94 104 LEU A O 1
ATOM 891 N N . TYR A 1 105 ? 24.975 -1.060 -14.295 1.00 97.25 105 TYR A N 1
ATOM 892 C CA . TYR A 1 105 ? 25.240 0.230 -14.942 1.00 97.25 105 TYR A CA 1
ATOM 893 C C . TYR A 1 105 ? 26.213 1.127 -14.165 1.00 97.25 105 TYR A C 1
ATOM 895 O O . TYR A 1 105 ? 26.347 2.308 -14.475 1.00 97.25 105 TYR A O 1
ATOM 903 N N . ASN A 1 106 ? 26.886 0.591 -13.140 1.00 95.81 106 ASN A N 1
ATOM 904 C CA . ASN A 1 106 ? 27.813 1.331 -12.273 1.00 95.81 106 ASN A CA 1
ATOM 905 C C . ASN A 1 106 ? 27.220 2.650 -11.734 1.00 95.81 106 ASN A C 1
ATOM 907 O O . ASN A 1 106 ? 27.862 3.702 -11.754 1.00 95.81 106 ASN A O 1
ATOM 911 N N . ILE A 1 107 ? 25.973 2.601 -11.257 1.00 95.06 107 ILE A N 1
ATOM 912 C CA . ILE A 1 107 ? 25.255 3.778 -10.758 1.00 95.06 107 ILE A CA 1
ATOM 913 C C . ILE A 1 107 ? 25.905 4.280 -9.468 1.00 95.06 107 ILE A C 1
ATOM 915 O O . ILE A 1 107 ? 26.076 3.536 -8.499 1.00 95.06 107 ILE A O 1
ATOM 919 N N . THR A 1 108 ? 26.210 5.574 -9.436 1.00 91.69 108 THR A N 1
ATOM 920 C CA . THR A 1 108 ? 26.759 6.274 -8.271 1.00 91.69 108 THR A CA 1
ATOM 921 C C . THR A 1 108 ? 25.893 7.480 -7.922 1.00 91.69 108 THR A C 1
ATOM 923 O O . THR A 1 108 ? 25.022 7.881 -8.690 1.00 91.69 108 THR A O 1
ATOM 926 N N . SER A 1 109 ? 26.163 8.126 -6.785 1.00 87.25 109 SER A N 1
ATOM 927 C CA . SER A 1 109 ? 25.499 9.384 -6.412 1.00 87.25 109 SER A CA 1
ATOM 928 C C . SER A 1 109 ? 25.763 10.545 -7.381 1.00 87.25 109 SER A C 1
ATOM 930 O O . SER A 1 109 ? 25.088 11.565 -7.290 1.00 87.25 109 SER A O 1
ATOM 932 N N . LYS A 1 110 ? 26.741 10.407 -8.287 1.00 90.00 110 LYS A N 1
ATOM 933 C CA . LYS A 1 110 ? 27.085 11.405 -9.309 1.00 90.00 110 LYS A CA 1
ATOM 934 C C . LYS A 1 110 ? 26.454 11.112 -10.671 1.00 90.00 110 LYS A C 1
ATOM 936 O O . LYS A 1 110 ? 26.592 11.935 -11.570 1.00 90.00 110 LYS A O 1
ATOM 941 N N . THR A 1 111 ? 25.817 9.954 -10.852 1.00 92.38 111 THR A N 1
ATOM 942 C CA . THR A 1 111 ? 25.207 9.587 -12.134 1.00 92.38 111 THR A CA 1
ATOM 943 C C . THR A 1 111 ? 24.032 10.531 -12.431 1.00 92.38 111 THR A C 1
ATOM 945 O O . THR A 1 111 ? 23.121 10.621 -11.607 1.00 92.38 111 THR A O 1
ATOM 948 N N . PRO A 1 112 ? 24.026 11.240 -13.577 1.00 92.44 112 PRO A N 1
ATOM 949 C CA . PRO A 1 112 ? 22.932 12.135 -13.949 1.00 92.44 112 PRO A CA 1
ATOM 950 C C . PRO A 1 112 ? 21.587 11.413 -14.059 1.00 92.44 112 PRO A C 1
ATOM 952 O O . PRO A 1 112 ? 21.523 10.274 -14.521 1.00 92.44 112 PRO A O 1
ATOM 955 N N . ILE A 1 113 ? 20.507 12.093 -13.665 1.00 89.69 113 ILE A N 1
ATOM 956 C CA . ILE A 1 113 ? 19.162 11.500 -13.611 1.00 89.69 113 ILE A CA 1
ATOM 957 C C . ILE A 1 113 ? 18.713 10.997 -14.986 1.00 89.69 113 ILE A C 1
ATOM 959 O O . ILE A 1 113 ? 18.220 9.877 -15.072 1.00 89.69 113 ILE A O 1
ATOM 963 N N . ASP A 1 114 ? 18.941 11.752 -16.061 1.00 90.38 114 ASP A N 1
ATOM 964 C CA . ASP A 1 114 ? 18.525 11.329 -17.406 1.00 90.38 114 ASP A CA 1
ATOM 965 C C . ASP A 1 114 ? 19.236 10.043 -17.860 1.00 90.38 114 ASP A C 1
ATOM 967 O O . ASP A 1 114 ? 18.622 9.186 -18.492 1.00 90.38 114 ASP A O 1
ATOM 971 N N . MET A 1 115 ? 20.495 9.837 -17.444 1.00 94.25 115 MET A N 1
ATOM 972 C CA . MET A 1 115 ? 21.188 8.559 -17.653 1.00 94.25 115 MET A CA 1
ATOM 973 C C . MET A 1 115 ? 20.570 7.429 -16.826 1.00 94.25 115 MET A C 1
ATOM 975 O O . MET A 1 115 ? 20.413 6.322 -17.331 1.00 94.25 115 MET A O 1
ATOM 979 N N . ILE A 1 116 ? 20.189 7.687 -15.568 1.00 94.38 116 ILE A N 1
ATOM 980 C CA . ILE A 1 116 ? 19.487 6.688 -14.744 1.00 94.38 116 ILE A CA 1
ATOM 981 C C . ILE A 1 116 ? 18.177 6.275 -15.426 1.00 94.38 116 ILE A C 1
ATOM 983 O O . ILE A 1 116 ? 17.886 5.081 -15.495 1.00 94.38 116 ILE A O 1
ATOM 987 N N . VAL A 1 117 ? 17.412 7.233 -15.961 1.00 94.44 117 VAL A N 1
ATOM 988 C CA . VAL A 1 117 ? 16.167 6.951 -16.693 1.00 94.44 117 VAL A CA 1
ATOM 989 C C . VAL A 1 117 ? 16.438 6.141 -17.962 1.00 94.44 117 VAL A C 1
ATOM 991 O O . VAL A 1 117 ? 15.738 5.157 -18.199 1.00 94.44 117 VAL A O 1
ATOM 994 N N . ALA A 1 118 ? 17.465 6.490 -18.741 1.00 96.06 118 ALA A N 1
ATOM 995 C CA . ALA A 1 118 ? 17.855 5.725 -19.926 1.00 96.06 118 ALA A CA 1
ATOM 996 C C . ALA A 1 118 ? 18.197 4.264 -19.578 1.00 96.06 118 ALA A C 1
ATOM 998 O O . ALA A 1 118 ? 17.623 3.346 -20.161 1.00 96.06 118 ALA A O 1
ATOM 999 N N . TYR A 1 119 ? 19.018 4.030 -18.551 1.00 97.44 119 TYR A N 1
ATOM 1000 C CA . TYR A 1 119 ? 19.351 2.675 -18.103 1.00 97.44 119 TYR A CA 1
ATOM 1001 C C . TYR A 1 119 ? 18.149 1.911 -17.532 1.00 97.44 119 TYR A C 1
ATOM 1003 O O . TYR A 1 119 ? 18.060 0.691 -17.677 1.00 97.44 119 TYR A O 1
ATOM 1011 N N . GLN A 1 120 ? 17.207 2.594 -16.872 1.00 96.94 120 GLN A N 1
ATOM 1012 C CA . GLN A 1 120 ? 15.951 1.965 -16.447 1.00 96.94 120 GLN A CA 1
ATOM 1013 C C . GLN A 1 120 ? 15.131 1.499 -17.652 1.00 96.94 120 GLN A C 1
ATOM 1015 O O . GLN A 1 120 ? 14.579 0.400 -17.613 1.00 96.94 120 GLN A O 1
ATOM 1020 N N . ASN A 1 121 ? 15.073 2.298 -18.722 1.00 97.69 121 ASN A N 1
ATOM 1021 C CA . ASN A 1 121 ? 14.416 1.903 -19.965 1.00 97.69 121 ASN A CA 1
ATOM 1022 C C . ASN A 1 121 ? 15.119 0.694 -20.600 1.00 97.69 121 ASN A C 1
ATOM 1024 O O . ASN A 1 121 ? 14.440 -0.256 -20.981 1.00 97.69 121 ASN A O 1
ATOM 1028 N N . GLU A 1 122 ? 16.452 0.691 -20.667 1.00 98.12 122 GLU A N 1
ATOM 1029 C CA . GLU A 1 122 ? 17.232 -0.442 -21.190 1.00 98.12 122 GLU A CA 1
ATOM 1030 C C . GLU A 1 122 ? 16.966 -1.732 -20.402 1.00 98.12 122 GLU A C 1
ATOM 1032 O O . GLU A 1 122 ? 16.604 -2.754 -20.990 1.00 98.12 122 GLU A O 1
ATOM 1037 N N . LEU A 1 123 ? 17.051 -1.682 -19.066 1.00 98.31 123 LEU A N 1
ATOM 1038 C CA . LEU A 1 123 ? 16.775 -2.853 -18.230 1.00 98.31 123 LEU A CA 1
ATOM 1039 C C . LEU A 1 123 ? 15.319 -3.316 -18.351 1.00 98.31 123 LEU A C 1
ATOM 1041 O O . LEU A 1 123 ? 15.055 -4.518 -18.372 1.00 98.31 123 LEU A O 1
ATOM 1045 N N . TYR A 1 124 ? 14.370 -2.384 -18.444 1.00 97.75 124 TYR A N 1
ATOM 1046 C CA . TYR A 1 124 ? 12.967 -2.716 -18.664 1.00 97.75 124 TYR A CA 1
ATOM 1047 C C . TYR A 1 124 ? 12.759 -3.472 -19.976 1.00 97.75 124 TYR A C 1
ATOM 1049 O O . TYR A 1 124 ? 12.065 -4.489 -19.975 1.00 97.75 124 TYR A O 1
ATOM 1057 N N . GLN A 1 125 ? 13.365 -3.010 -21.075 1.00 97.81 125 GLN A N 1
ATOM 1058 C CA . GLN A 1 125 ? 13.266 -3.695 -22.365 1.00 97.81 125 GLN A CA 1
ATOM 1059 C C . GLN A 1 125 ? 13.854 -5.101 -22.279 1.00 97.81 125 GLN A C 1
ATOM 1061 O O . GLN A 1 125 ? 13.229 -6.055 -22.737 1.00 97.81 125 GLN A O 1
ATOM 1066 N N . GLU A 1 126 ? 15.002 -5.265 -21.623 1.00 97.94 126 GLU A N 1
ATOM 1067 C CA . GLU A 1 126 ? 15.591 -6.586 -21.423 1.00 97.94 126 GLU A CA 1
ATOM 1068 C C . GLU A 1 126 ? 14.682 -7.516 -20.595 1.00 97.94 126 GLU A C 1
ATOM 1070 O O . GLU A 1 126 ? 14.426 -8.656 -20.993 1.00 97.94 126 GLU A O 1
ATOM 1075 N N . LEU A 1 127 ? 14.139 -7.041 -19.470 1.00 97.75 127 LEU A N 1
ATOM 1076 C CA . LEU A 1 127 ? 13.192 -7.812 -18.653 1.00 97.75 127 LEU A CA 1
ATOM 1077 C C . LEU A 1 127 ? 11.926 -8.177 -19.442 1.00 97.75 127 LEU A C 1
ATOM 1079 O O . LEU A 1 127 ? 11.428 -9.300 -19.333 1.00 97.75 127 LEU A O 1
ATOM 1083 N N . TYR A 1 128 ? 11.418 -7.251 -20.256 1.00 95.69 128 TYR A N 1
ATOM 1084 C CA . TYR A 1 128 ? 10.265 -7.480 -21.124 1.00 95.69 128 TYR A CA 1
ATOM 1085 C C . TYR A 1 128 ? 10.554 -8.542 -22.194 1.00 95.69 128 TYR A C 1
ATOM 1087 O O . TYR A 1 128 ? 9.728 -9.430 -22.409 1.00 95.69 128 TYR A O 1
ATOM 1095 N N . MET A 1 129 ? 11.748 -8.527 -22.795 1.00 97.31 129 MET A N 1
ATOM 1096 C CA . MET A 1 129 ? 12.183 -9.565 -23.735 1.00 97.31 129 MET A CA 1
ATOM 1097 C C . MET A 1 129 ? 12.182 -10.950 -23.080 1.00 97.31 129 MET A C 1
ATOM 1099 O O . MET A 1 129 ? 11.601 -11.884 -23.631 1.00 97.31 129 MET A O 1
ATOM 1103 N N . TYR A 1 130 ? 12.732 -11.095 -21.872 1.00 97.50 130 TYR A N 1
ATOM 1104 C CA . TYR A 1 130 ? 12.660 -12.367 -21.140 1.00 97.50 130 TYR A CA 1
ATOM 1105 C C . TYR A 1 130 ? 11.222 -12.797 -20.835 1.00 97.50 130 TYR A C 1
ATOM 1107 O O . TYR A 1 130 ? 10.891 -13.975 -20.984 1.00 97.50 130 TYR A O 1
ATOM 1115 N N . SER A 1 131 ? 10.356 -11.858 -20.449 1.00 93.25 131 SER A N 1
ATOM 1116 C CA . SER A 1 131 ? 8.938 -12.145 -20.220 1.00 93.25 131 SER A CA 1
ATOM 1117 C C . SER A 1 131 ? 8.253 -12.665 -21.489 1.00 93.25 131 SER A C 1
ATOM 1119 O O . SER A 1 131 ? 7.523 -13.652 -21.417 1.00 93.25 131 SER A O 1
ATOM 1121 N N . SER A 1 132 ? 8.557 -12.089 -22.659 1.00 93.75 132 SER A N 1
ATOM 1122 C CA . SER A 1 132 ? 8.035 -12.561 -23.953 1.00 93.75 132 SER A CA 1
ATOM 1123 C C . SER A 1 132 ? 8.493 -13.981 -24.318 1.00 93.75 132 SER A C 1
ATOM 1125 O O . SER A 1 132 ? 7.781 -14.702 -25.011 1.00 93.75 132 SER A O 1
ATOM 1127 N N . LEU A 1 133 ? 9.641 -14.414 -23.787 1.00 95.94 133 LEU A N 1
ATOM 1128 C CA . LEU A 1 133 ? 10.172 -15.776 -23.908 1.00 95.94 133 LEU A CA 1
ATOM 1129 C C . LEU A 1 133 ? 9.632 -16.736 -22.827 1.00 95.94 133 LEU A C 1
ATOM 1131 O O . LEU A 1 133 ? 10.091 -17.873 -22.726 1.00 95.94 133 LEU A O 1
ATOM 1135 N N . GLY A 1 134 ? 8.687 -16.297 -21.990 1.00 95.25 134 GLY A N 1
ATOM 1136 C CA . GLY A 1 134 ? 8.066 -17.114 -20.942 1.00 95.25 134 GLY A CA 1
ATOM 1137 C C . GLY A 1 134 ? 8.874 -17.222 -19.644 1.00 95.25 134 GLY A C 1
ATOM 1138 O O . GLY A 1 134 ? 8.583 -18.073 -18.798 1.00 95.25 134 GLY A O 1
ATOM 1139 N N . TYR A 1 135 ? 9.895 -16.384 -19.449 1.00 97.19 135 TYR A N 1
ATOM 1140 C CA . TYR A 1 135 ? 10.609 -16.320 -18.174 1.00 97.19 135 TYR A CA 1
ATOM 1141 C C . TYR A 1 135 ? 9.832 -15.474 -17.163 1.00 97.19 135 TYR A C 1
ATOM 1143 O O . TYR A 1 135 ? 9.320 -14.403 -17.477 1.00 97.19 135 TYR A O 1
ATOM 1151 N N . THR A 1 136 ? 9.814 -15.928 -15.909 1.00 97.38 136 THR A N 1
ATOM 1152 C CA . THR A 1 136 ? 9.356 -15.102 -14.787 1.00 97.38 136 THR A CA 1
ATOM 1153 C C . THR A 1 136 ? 10.372 -13.996 -14.502 1.00 97.38 136 THR A C 1
ATOM 1155 O O . THR A 1 136 ? 11.565 -14.158 -14.792 1.00 97.38 136 THR A O 1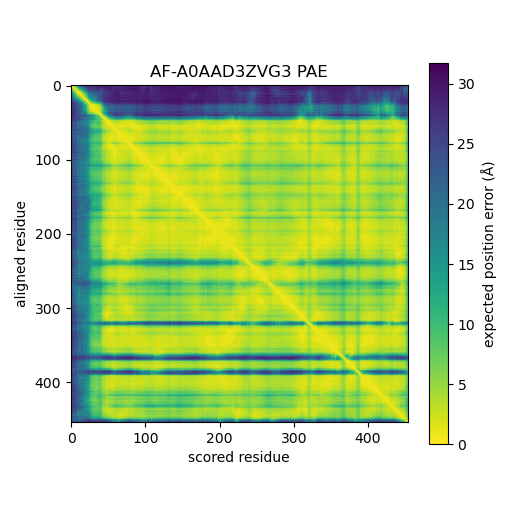
ATOM 1158 N N . PHE A 1 137 ? 9.935 -12.908 -13.860 1.00 98.25 137 PHE A N 1
ATOM 1159 C CA . PHE A 1 137 ? 10.833 -11.824 -13.450 1.00 98.25 137 PHE A CA 1
ATOM 1160 C C . PHE A 1 137 ? 12.015 -12.344 -12.617 1.00 98.25 137 PHE A C 1
ATOM 1162 O O . PHE A 1 137 ? 13.163 -12.028 -12.922 1.00 98.25 137 PHE A O 1
ATOM 1169 N N . ASP A 1 138 ? 11.768 -13.213 -11.630 1.00 98.44 138 ASP A N 1
ATOM 1170 C CA . ASP A 1 138 ? 12.837 -13.785 -10.801 1.00 98.44 138 ASP A CA 1
ATOM 1171 C C . ASP A 1 138 ? 13.905 -14.532 -11.618 1.00 98.44 138 ASP A C 1
ATOM 1173 O O . ASP A 1 138 ? 15.097 -14.433 -11.320 1.00 98.44 138 ASP A O 1
ATOM 1177 N N . LYS A 1 139 ? 13.502 -15.278 -12.658 1.00 98.12 139 LYS A N 1
ATOM 1178 C CA . LYS A 1 139 ? 14.452 -15.983 -13.532 1.00 98.12 139 LYS A CA 1
ATOM 1179 C C . LYS A 1 139 ? 15.252 -15.000 -14.383 1.00 98.12 139 LYS A C 1
ATOM 1181 O O . LYS A 1 139 ? 16.469 -15.144 -14.469 1.00 98.12 139 LYS A O 1
ATOM 1186 N N . ALA A 1 140 ? 14.583 -14.014 -14.980 1.00 98.44 140 ALA A N 1
ATOM 1187 C CA . ALA A 1 140 ? 15.233 -12.977 -15.776 1.00 98.44 140 ALA A CA 1
ATOM 1188 C C . ALA A 1 140 ? 16.261 -12.202 -14.935 1.00 98.44 140 ALA A C 1
ATOM 1190 O O . ALA A 1 140 ? 17.415 -12.052 -15.335 1.00 98.44 140 ALA A O 1
ATOM 1191 N N . LEU A 1 141 ? 15.881 -11.804 -13.717 1.00 98.56 141 LEU A N 1
ATOM 1192 C CA . LEU A 1 141 ? 16.763 -11.078 -12.811 1.00 98.56 141 LEU A CA 1
ATOM 1193 C C . LEU A 1 141 ? 17.981 -11.911 -12.393 1.00 98.56 141 LEU A C 1
ATOM 1195 O O . LEU A 1 141 ? 19.066 -11.351 -12.287 1.00 98.56 141 LEU A O 1
ATOM 1199 N N . ILE A 1 142 ? 17.843 -13.228 -12.191 1.00 98.62 142 ILE A N 1
ATOM 1200 C CA . ILE A 1 142 ? 18.990 -14.117 -11.925 1.00 98.62 142 ILE A CA 1
ATOM 1201 C C . ILE A 1 142 ? 19.975 -14.107 -13.101 1.00 98.62 142 ILE A C 1
ATOM 1203 O O . ILE A 1 142 ? 21.172 -13.961 -12.872 1.00 98.62 142 ILE A O 1
ATOM 1207 N N . ILE A 1 143 ? 19.488 -14.229 -14.341 1.00 98.44 143 ILE A N 1
ATOM 1208 C CA . ILE A 1 143 ? 20.349 -14.233 -15.537 1.00 98.44 143 ILE A CA 1
ATOM 1209 C C . ILE A 1 143 ? 21.123 -12.914 -15.644 1.00 98.44 143 ILE A C 1
ATOM 1211 O O . ILE A 1 143 ? 22.328 -12.915 -15.885 1.00 98.44 143 ILE A O 1
ATOM 1215 N N . ILE A 1 144 ? 20.443 -11.788 -15.427 1.00 98.44 144 ILE A N 1
ATOM 1216 C CA . ILE A 1 144 ? 21.054 -10.455 -15.473 1.00 98.44 144 ILE A CA 1
ATOM 1217 C C . ILE A 1 144 ? 22.055 -10.276 -14.319 1.00 98.44 144 ILE A C 1
ATOM 1219 O O . ILE A 1 144 ? 23.160 -9.775 -14.525 1.00 98.44 144 ILE A O 1
ATOM 1223 N N . ALA A 1 145 ? 21.709 -10.729 -13.112 1.00 98.38 145 ALA A N 1
ATOM 1224 C CA . ALA A 1 145 ? 22.559 -10.652 -11.925 1.00 98.38 145 ALA A CA 1
ATOM 1225 C C . ALA A 1 145 ? 23.851 -11.480 -12.054 1.00 98.38 145 ALA A C 1
ATOM 1227 O O . ALA A 1 145 ? 24.908 -11.039 -11.593 1.00 98.38 145 ALA A O 1
ATOM 1228 N N . ASP A 1 146 ? 23.798 -12.638 -12.717 1.00 98.12 146 ASP A N 1
ATOM 1229 C CA . ASP A 1 146 ? 24.971 -13.487 -12.946 1.00 98.12 146 ASP A CA 1
ATOM 1230 C C . ASP A 1 146 ? 26.046 -12.759 -13.778 1.00 98.12 146 ASP A C 1
ATOM 1232 O O . ASP A 1 146 ? 27.236 -12.896 -13.488 1.00 98.12 146 ASP A O 1
ATOM 1236 N N . ARG A 1 147 ? 25.653 -11.900 -14.733 1.00 97.75 147 ARG A N 1
ATOM 1237 C CA . ARG A 1 147 ? 26.590 -11.110 -15.566 1.00 97.75 147 ARG A CA 1
ATOM 1238 C C . ARG A 1 147 ? 27.450 -10.140 -14.761 1.00 97.75 147 ARG A C 1
ATOM 1240 O O . ARG A 1 147 ? 28.537 -9.774 -15.192 1.00 97.75 147 ARG A O 1
ATOM 1247 N N . VAL A 1 148 ? 26.963 -9.727 -13.594 1.00 97.50 148 VAL A N 1
ATOM 1248 C CA . VAL A 1 148 ? 27.647 -8.793 -12.688 1.00 97.50 148 VAL A CA 1
ATOM 1249 C C . VAL A 1 148 ? 28.173 -9.484 -11.425 1.00 97.50 148 VAL A C 1
ATOM 1251 O O . VAL A 1 148 ? 28.594 -8.815 -10.474 1.00 97.50 148 VAL A O 1
ATOM 1254 N N . GLY A 1 149 ? 28.153 -10.821 -11.398 1.00 97.00 149 GLY A N 1
ATOM 1255 C CA . GLY A 1 149 ? 28.669 -11.639 -10.300 1.00 97.00 149 GLY A CA 1
ATOM 1256 C C . GLY A 1 149 ? 27.804 -11.637 -9.035 1.00 97.00 149 GLY A C 1
ATOM 1257 O O . GLY A 1 149 ? 28.332 -11.850 -7.943 1.00 97.00 149 GLY A O 1
ATOM 1258 N N . ILE A 1 150 ? 26.496 -11.376 -9.137 1.00 97.62 150 ILE A N 1
ATOM 1259 C CA . ILE A 1 150 ? 25.559 -11.439 -8.003 1.00 97.62 150 ILE A CA 1
ATOM 1260 C C . ILE A 1 150 ? 24.778 -12.759 -8.055 1.00 97.62 150 ILE A C 1
ATOM 1262 O O . ILE A 1 150 ? 23.935 -12.961 -8.922 1.00 97.62 150 ILE A O 1
ATOM 1266 N N . ASN A 1 151 ? 24.970 -13.632 -7.061 1.00 96.75 151 ASN A N 1
ATOM 1267 C CA . ASN A 1 151 ? 24.211 -14.881 -6.956 1.00 96.75 151 ASN A CA 1
ATOM 1268 C C . ASN A 1 151 ? 22.896 -14.694 -6.173 1.00 96.75 151 ASN A C 1
ATOM 1270 O O . ASN A 1 151 ? 22.900 -14.622 -4.944 1.00 96.75 151 ASN A O 1
ATOM 1274 N N . LEU A 1 152 ? 21.761 -14.687 -6.880 1.00 98.12 152 LEU A N 1
ATOM 1275 C CA . LEU A 1 152 ? 20.421 -14.556 -6.278 1.00 98.12 152 LEU A CA 1
ATOM 1276 C C . LEU A 1 152 ? 19.681 -15.889 -6.059 1.00 98.12 152 LEU A C 1
ATOM 1278 O O . LEU A 1 152 ? 18.588 -15.902 -5.486 1.00 98.12 152 LEU A O 1
ATOM 1282 N N . ARG A 1 153 ? 20.256 -17.031 -6.464 1.00 97.94 153 ARG A N 1
ATOM 1283 C CA . ARG A 1 153 ? 19.586 -18.345 -6.365 1.00 97.94 153 ARG A CA 1
ATOM 1284 C C . ARG A 1 153 ? 19.301 -18.735 -4.914 1.00 97.94 153 ARG A C 1
ATOM 1286 O O . ARG A 1 153 ? 18.222 -19.248 -4.610 1.00 97.94 153 ARG A O 1
ATOM 1293 N N . LEU A 1 154 ? 20.248 -18.464 -4.011 1.00 95.94 154 LEU A N 1
ATOM 1294 C CA . LEU A 1 154 ? 20.077 -18.729 -2.580 1.00 95.94 154 LEU A CA 1
ATOM 1295 C C . LEU A 1 154 ? 18.976 -17.845 -1.980 1.00 95.94 154 LEU A C 1
ATOM 1297 O O . LEU A 1 154 ? 18.118 -18.356 -1.262 1.00 95.94 154 LEU A O 1
ATOM 1301 N N . SER A 1 155 ? 18.951 -16.554 -2.326 1.00 96.69 155 SER A N 1
ATOM 1302 C CA . SER A 1 155 ? 17.906 -15.620 -1.891 1.00 96.69 155 SER A CA 1
ATOM 1303 C C . SER A 1 155 ? 16.517 -16.103 -2.306 1.00 96.69 155 SER A C 1
ATOM 1305 O O . SER A 1 155 ? 15.621 -16.180 -1.465 1.00 96.69 155 SER A O 1
ATOM 1307 N N . LEU A 1 156 ? 16.350 -16.534 -3.562 1.00 98.06 156 LEU A N 1
ATOM 1308 C CA . LEU A 1 156 ? 15.075 -17.063 -4.054 1.00 98.06 156 LEU A CA 1
ATOM 1309 C C . LEU A 1 156 ? 14.641 -18.311 -3.276 1.00 98.06 156 LEU A C 1
ATOM 1311 O O . LEU A 1 156 ? 13.480 -18.429 -2.878 1.00 98.06 156 LEU A O 1
ATOM 1315 N N . LYS A 1 157 ? 15.574 -19.238 -3.019 1.00 97.50 157 LYS A N 1
ATOM 1316 C CA . LYS A 1 157 ? 15.303 -20.447 -2.227 1.00 97.50 157 LYS A CA 1
ATOM 1317 C C . LYS A 1 157 ? 14.835 -20.093 -0.813 1.00 97.50 157 LYS A C 1
ATOM 1319 O O . LYS A 1 157 ? 13.852 -20.663 -0.341 1.00 97.50 157 LYS A O 1
ATOM 1324 N N . LEU A 1 158 ? 15.498 -19.144 -0.153 1.00 96.12 158 LEU A N 1
ATOM 1325 C CA . LEU A 1 158 ? 15.146 -18.707 1.200 1.00 96.12 158 LEU A CA 1
ATOM 1326 C C . LEU A 1 158 ? 13.767 -18.042 1.254 1.00 96.12 158 LEU A C 1
ATOM 1328 O O . LEU A 1 158 ? 12.980 -18.355 2.147 1.00 96.12 158 LEU A O 1
ATOM 1332 N N . VAL A 1 159 ? 13.442 -17.177 0.291 1.00 96.69 159 VAL A N 1
ATOM 1333 C CA . VAL A 1 159 ? 12.125 -16.522 0.224 1.00 96.69 159 VAL A CA 1
ATOM 1334 C C . VAL A 1 159 ? 11.015 -17.550 0.010 1.00 96.69 159 VAL A C 1
ATOM 1336 O O . VAL A 1 159 ? 10.013 -17.520 0.724 1.00 96.69 159 VAL A O 1
ATOM 1339 N N . LYS A 1 160 ? 11.212 -18.527 -0.883 1.00 96.88 160 LYS A N 1
ATOM 1340 C CA . LYS A 1 160 ? 10.251 -19.623 -1.092 1.00 96.88 160 LYS A CA 1
ATOM 1341 C C . LYS A 1 160 ? 10.037 -20.460 0.172 1.00 96.88 160 LYS A C 1
ATOM 1343 O O . LYS A 1 160 ? 8.894 -20.715 0.542 1.00 96.88 160 LYS A O 1
ATOM 1348 N N . LEU A 1 161 ? 11.109 -20.837 0.874 1.00 96.00 161 LEU A N 1
ATOM 1349 C CA . LEU A 1 161 ? 11.008 -21.552 2.156 1.00 96.00 161 LEU A CA 1
ATOM 1350 C C . LEU A 1 161 ? 10.262 -20.728 3.211 1.00 96.00 161 LEU A C 1
ATOM 1352 O O . LEU A 1 161 ? 9.441 -21.265 3.955 1.00 96.00 161 LEU A O 1
ATOM 1356 N N . LYS A 1 162 ? 10.506 -19.417 3.251 1.00 95.19 162 LYS A N 1
ATOM 1357 C CA . LYS A 1 162 ? 9.815 -18.507 4.162 1.00 95.19 162 LYS A CA 1
ATOM 1358 C C . LYS A 1 162 ? 8.319 -18.426 3.861 1.00 95.19 162 LYS A C 1
ATOM 1360 O O . LYS A 1 162 ? 7.523 -18.521 4.789 1.00 95.19 162 LYS A O 1
ATOM 1365 N N . ILE A 1 163 ? 7.927 -18.332 2.592 1.00 96.06 163 ILE A N 1
ATOM 1366 C CA . ILE A 1 163 ? 6.516 -18.370 2.178 1.00 96.06 163 ILE A CA 1
ATOM 1367 C C . ILE A 1 163 ? 5.859 -19.690 2.595 1.00 96.06 163 ILE A C 1
ATOM 1369 O O . ILE A 1 163 ? 4.761 -19.673 3.147 1.00 96.06 163 ILE A O 1
ATOM 1373 N N . LEU A 1 164 ? 6.534 -20.829 2.403 1.00 95.31 164 LEU A N 1
ATOM 1374 C CA . LEU A 1 164 ? 6.030 -22.133 2.852 1.00 95.31 164 LEU A CA 1
ATOM 1375 C C . LEU A 1 164 ? 5.828 -22.191 4.373 1.00 95.31 164 LEU A C 1
ATOM 1377 O O . LEU A 1 164 ? 4.862 -22.790 4.839 1.00 95.31 164 LEU A O 1
ATOM 1381 N N . ALA A 1 165 ? 6.707 -21.559 5.153 1.00 93.69 165 ALA A N 1
ATOM 1382 C CA . ALA A 1 165 ? 6.542 -21.462 6.600 1.00 93.69 165 ALA A CA 1
ATOM 1383 C C . ALA A 1 165 ? 5.351 -20.568 6.992 1.00 93.69 165 ALA A C 1
ATOM 1385 O O . ALA A 1 165 ? 4.586 -20.936 7.881 1.00 93.69 165 ALA A O 1
ATOM 1386 N N . ILE A 1 166 ? 5.159 -19.432 6.312 1.00 94.06 166 ILE A N 1
ATOM 1387 C CA . ILE A 1 166 ? 4.031 -18.513 6.557 1.00 94.06 166 ILE A CA 1
ATOM 1388 C C . ILE A 1 166 ? 2.694 -19.169 6.204 1.00 94.06 166 ILE A C 1
ATOM 1390 O O . ILE A 1 166 ? 1.739 -19.019 6.961 1.00 94.06 166 ILE A O 1
ATOM 1394 N N . LYS A 1 167 ? 2.636 -19.957 5.120 1.00 95.12 167 LYS A N 1
ATOM 1395 C CA . LYS A 1 167 ? 1.438 -20.709 4.698 1.00 95.12 167 LYS A CA 1
ATOM 1396 C C . LYS A 1 167 ? 0.866 -21.629 5.779 1.00 95.12 167 LYS A C 1
ATOM 1398 O O . LYS A 1 167 ? -0.313 -21.952 5.739 1.00 95.12 167 LYS A O 1
ATOM 1403 N N . LYS A 1 168 ? 1.680 -22.048 6.756 1.00 91.75 168 LYS A N 1
ATOM 1404 C CA . LYS A 1 168 ? 1.217 -22.844 7.907 1.00 91.75 168 LYS A CA 1
ATOM 1405 C C . LYS A 1 168 ? 0.404 -22.028 8.915 1.00 91.75 168 LYS A C 1
ATOM 1407 O O . LYS A 1 168 ? -0.244 -22.606 9.779 1.00 91.75 168 LYS A O 1
ATOM 1412 N N . GLN A 1 169 ? 0.486 -20.702 8.848 1.00 88.25 169 GLN A N 1
ATOM 1413 C CA . GLN A 1 169 ? -0.085 -19.791 9.833 1.00 88.25 169 GLN A CA 1
ATOM 1414 C C . GLN A 1 169 ? -1.151 -18.879 9.230 1.00 88.25 169 GLN A C 1
ATOM 1416 O O . GLN A 1 169 ? -2.146 -18.601 9.891 1.00 88.25 169 GLN A O 1
ATOM 1421 N N . ILE A 1 170 ? -0.950 -18.392 8.010 1.00 91.62 170 ILE A N 1
ATOM 1422 C CA . ILE A 1 170 ? -1.823 -17.424 7.338 1.00 91.62 170 ILE A CA 1
ATOM 1423 C C . ILE A 1 170 ? -2.116 -17.954 5.936 1.00 91.62 170 ILE A C 1
ATOM 1425 O O . ILE A 1 170 ? -1.268 -18.622 5.338 1.00 91.62 170 ILE A O 1
ATOM 1429 N N . ASN A 1 171 ? -3.300 -17.656 5.402 1.00 95.56 171 ASN A N 1
ATOM 1430 C CA . ASN A 1 171 ? -3.604 -17.995 4.022 1.00 95.56 171 ASN A CA 1
ATOM 1431 C C . ASN A 1 171 ? -2.747 -17.124 3.091 1.00 95.56 171 ASN A C 1
ATOM 1433 O O . ASN A 1 171 ? -2.852 -15.901 3.112 1.00 95.56 171 ASN A O 1
ATOM 1437 N N . VAL A 1 172 ? -1.864 -17.737 2.300 1.00 97.94 172 VAL A N 1
ATOM 1438 C CA . VAL A 1 172 ? -1.008 -17.008 1.351 1.00 97.94 172 VAL A CA 1
ATOM 1439 C C . VAL A 1 172 ? -1.481 -17.291 -0.061 1.00 97.94 172 VAL A C 1
ATOM 1441 O O . VAL A 1 172 ? -1.425 -18.438 -0.516 1.00 97.94 172 VAL A O 1
ATOM 1444 N N . ILE A 1 173 ? -1.883 -16.233 -0.755 1.00 98.19 173 ILE A N 1
ATOM 1445 C CA . ILE A 1 173 ? -2.460 -16.285 -2.092 1.00 98.19 173 ILE A CA 1
ATOM 1446 C C . ILE A 1 173 ? -1.463 -15.678 -3.076 1.00 98.19 173 ILE A C 1
ATOM 1448 O O . ILE A 1 173 ? -1.034 -14.538 -2.918 1.00 98.19 173 ILE A O 1
ATOM 1452 N N . ASP A 1 174 ? -1.090 -16.437 -4.102 1.00 98.12 174 ASP A N 1
ATOM 1453 C CA . ASP A 1 174 ? -0.270 -15.915 -5.194 1.00 98.12 174 ASP A CA 1
ATOM 1454 C C . ASP A 1 174 ? -1.181 -15.288 -6.252 1.00 98.12 174 ASP A C 1
ATOM 1456 O O . ASP A 1 174 ? -2.045 -15.970 -6.811 1.00 98.12 174 ASP A O 1
ATOM 1460 N N . ILE A 1 175 ? -0.991 -14.000 -6.542 1.00 98.19 175 ILE A N 1
ATOM 1461 C CA . ILE A 1 175 ? -1.814 -13.270 -7.511 1.00 98.19 175 ILE A CA 1
ATOM 1462 C C . ILE A 1 175 ? -1.758 -13.883 -8.913 1.00 98.19 175 ILE A C 1
ATOM 1464 O O . ILE A 1 175 ? -2.707 -13.738 -9.677 1.00 98.19 175 ILE A O 1
ATOM 1468 N N . ARG A 1 176 ? -0.681 -14.608 -9.238 1.00 95.75 176 ARG A N 1
ATOM 1469 C CA . ARG A 1 176 ? -0.482 -15.270 -10.536 1.00 95.75 176 ARG A CA 1
ATOM 1470 C C . ARG A 1 176 ? -1.400 -16.470 -10.743 1.00 95.75 176 ARG A C 1
ATOM 1472 O O . ARG A 1 176 ? -1.595 -16.908 -11.868 1.00 95.75 176 ARG A O 1
ATOM 1479 N N . THR A 1 177 ? -1.987 -16.984 -9.663 1.00 96.38 177 THR A N 1
ATOM 1480 C CA . THR A 1 177 ? -2.969 -18.079 -9.710 1.00 96.38 177 THR A CA 1
ATOM 1481 C C . THR A 1 177 ? -4.400 -17.590 -9.943 1.00 96.38 177 THR A C 1
ATOM 1483 O O . THR A 1 177 ? -5.311 -18.403 -10.086 1.00 96.38 177 THR A O 1
ATOM 1486 N N . ILE A 1 178 ? -4.615 -16.270 -9.980 1.00 96.31 178 ILE A N 1
ATOM 1487 C CA . ILE A 1 178 ? -5.933 -15.651 -10.105 1.00 96.31 178 ILE A CA 1
ATOM 1488 C C . ILE A 1 178 ? -6.057 -14.991 -11.474 1.00 96.31 178 ILE A C 1
ATOM 1490 O O . ILE A 1 178 ? -5.402 -13.992 -11.771 1.00 96.31 178 ILE A O 1
ATOM 1494 N N . ASN A 1 179 ? -6.978 -15.506 -12.283 1.00 92.44 179 ASN A N 1
ATOM 1495 C CA . ASN A 1 179 ? -7.342 -14.874 -13.545 1.00 92.44 179 ASN A CA 1
ATOM 1496 C C . ASN A 1 179 ? -8.057 -13.542 -13.288 1.00 92.44 179 ASN A C 1
ATOM 1498 O O . ASN A 1 179 ? -8.914 -13.455 -12.408 1.00 92.44 179 ASN A O 1
ATOM 1502 N N . ASN A 1 180 ? -7.746 -12.522 -14.092 1.00 92.31 180 ASN A N 1
ATOM 1503 C CA . ASN A 1 180 ? -8.395 -11.206 -14.044 1.00 92.31 180 ASN A CA 1
ATOM 1504 C C . ASN A 1 180 ? -8.353 -10.544 -12.654 1.00 92.31 180 ASN A C 1
ATOM 1506 O O . ASN A 1 180 ? -9.326 -9.933 -12.219 1.00 92.31 180 ASN A O 1
ATOM 1510 N N . ILE A 1 181 ? -7.232 -10.682 -11.933 1.00 96.88 181 ILE A N 1
ATOM 1511 C CA . ILE A 1 181 ? -7.069 -10.060 -10.610 1.00 96.88 181 ILE A CA 1
ATOM 1512 C C . ILE A 1 181 ? -7.016 -8.527 -10.671 1.00 96.88 181 ILE A C 1
ATOM 1514 O O . ILE A 1 181 ? -7.385 -7.849 -9.712 1.00 96.88 181 ILE A O 1
ATOM 1518 N N . PHE A 1 182 ? -6.549 -7.982 -11.794 1.00 98.38 182 PHE A N 1
ATOM 1519 C CA . PHE A 1 182 ? -6.502 -6.549 -12.044 1.00 98.38 182 PHE A CA 1
ATOM 1520 C C . PHE A 1 182 ? -7.814 -6.074 -12.659 1.00 98.38 182 PHE A C 1
ATOM 1522 O O . PHE A 1 182 ? -8.375 -6.735 -13.528 1.00 98.38 182 PHE A O 1
ATOM 1529 N N . TYR A 1 183 ? -8.234 -4.863 -12.293 1.00 97.50 183 TYR A N 1
ATOM 1530 C CA . TYR A 1 183 ? -9.456 -4.250 -12.826 1.00 97.50 183 TYR A CA 1
ATOM 1531 C C . TYR A 1 183 ? -9.473 -4.127 -14.362 1.00 97.50 183 TYR A C 1
ATOM 1533 O O . TYR A 1 183 ? -10.539 -4.094 -14.975 1.00 97.50 183 TYR A O 1
ATOM 1541 N N . SER A 1 184 ? -8.300 -4.022 -14.995 1.00 97.56 184 SER A N 1
ATOM 1542 C CA . SER A 1 184 ? -8.152 -4.070 -16.453 1.00 97.56 184 SER A CA 1
ATOM 1543 C C . SER A 1 184 ? -6.736 -4.483 -16.852 1.00 97.56 184 SER A C 1
ATOM 1545 O O . SER A 1 184 ? -5.789 -4.219 -16.105 1.00 97.56 184 SER A O 1
ATOM 1547 N N . ASP A 1 185 ? -6.574 -5.010 -18.067 1.00 97.50 185 ASP A N 1
ATOM 1548 C CA . ASP A 1 185 ? -5.262 -5.352 -18.642 1.00 97.50 185 ASP A CA 1
ATOM 1549 C C . ASP A 1 185 ? -4.316 -4.149 -18.707 1.00 97.50 185 ASP A C 1
ATOM 1551 O O . ASP A 1 185 ? -3.107 -4.268 -18.514 1.00 97.50 185 ASP A O 1
ATOM 1555 N N . PHE A 1 186 ? -4.867 -2.951 -18.922 1.00 98.25 186 PHE A N 1
ATOM 1556 C CA . PHE A 1 186 ? -4.082 -1.722 -18.898 1.00 98.25 186 PHE A CA 1
ATOM 1557 C C . PHE A 1 186 ? -3.460 -1.476 -17.517 1.00 98.25 186 PHE A C 1
ATOM 1559 O O . PHE A 1 186 ? -2.278 -1.154 -17.430 1.00 98.25 186 PHE A O 1
ATOM 1566 N N . LEU A 1 187 ? -4.221 -1.668 -16.434 1.00 98.50 187 LEU A N 1
ATOM 1567 C CA . LEU A 1 187 ? -3.685 -1.545 -15.076 1.00 98.50 187 LEU A CA 1
ATOM 1568 C C . LEU A 1 187 ? -2.752 -2.704 -14.711 1.00 98.50 187 LEU A C 1
ATOM 1570 O O . LEU A 1 187 ? -1.786 -2.469 -13.994 1.00 98.50 187 LEU A O 1
ATOM 1574 N N . ALA A 1 188 ? -2.960 -3.909 -15.251 1.00 98.12 188 ALA A N 1
ATOM 1575 C CA . ALA A 1 188 ? -1.993 -5.003 -15.127 1.00 98.12 188 ALA A CA 1
ATOM 1576 C C . ALA A 1 188 ? -0.638 -4.631 -15.764 1.00 98.12 188 ALA A C 1
ATOM 1578 O O . ALA A 1 188 ? 0.421 -4.844 -15.170 1.00 98.12 188 ALA A O 1
ATOM 1579 N N . LYS A 1 189 ? -0.662 -3.989 -16.940 1.00 97.44 189 LYS A N 1
ATOM 1580 C CA . LYS A 1 189 ? 0.544 -3.444 -17.582 1.00 97.44 189 LYS A CA 1
ATOM 1581 C C . LYS A 1 189 ? 1.189 -2.345 -16.736 1.00 97.44 189 LYS A C 1
ATOM 1583 O O . LYS A 1 189 ? 2.408 -2.329 -16.598 1.00 97.44 189 LYS A O 1
ATOM 1588 N N . MET A 1 190 ? 0.400 -1.432 -16.166 1.00 98.38 190 MET A N 1
ATOM 1589 C CA . MET A 1 190 ? 0.944 -0.377 -15.300 1.00 98.38 190 MET A CA 1
ATOM 1590 C C . MET A 1 190 ? 1.548 -0.952 -14.019 1.00 98.38 190 MET A C 1
ATOM 1592 O O . MET A 1 190 ? 2.650 -0.558 -13.669 1.00 98.38 190 MET A O 1
ATOM 1596 N N . TYR A 1 191 ? 0.920 -1.949 -13.393 1.00 98.56 191 TYR A N 1
ATOM 1597 C CA . TYR A 1 191 ? 1.495 -2.691 -12.267 1.00 98.56 191 TYR A CA 1
ATOM 1598 C C . TYR A 1 191 ? 2.878 -3.262 -12.613 1.00 98.56 191 TYR A C 1
ATOM 1600 O O . TYR A 1 191 ? 3.838 -3.059 -11.870 1.00 98.56 191 TYR A O 1
ATOM 1608 N N . TYR A 1 192 ? 3.007 -3.912 -13.774 1.00 97.38 192 TYR A N 1
ATOM 1609 C CA . TYR A 1 192 ? 4.300 -4.418 -14.238 1.00 97.38 192 TYR A CA 1
ATOM 1610 C C . TYR A 1 192 ? 5.321 -3.293 -14.463 1.00 97.38 192 TYR A C 1
ATOM 1612 O O . TYR A 1 192 ? 6.476 -3.428 -14.058 1.00 97.38 192 TYR A O 1
ATOM 1620 N N . ASN A 1 193 ? 4.908 -2.175 -15.069 1.00 97.12 193 ASN A N 1
ATOM 1621 C CA . ASN A 1 193 ? 5.770 -1.012 -15.285 1.00 97.12 193 ASN A CA 1
ATOM 1622 C C . ASN A 1 193 ? 6.236 -0.387 -13.962 1.00 97.12 193 ASN A C 1
ATOM 1624 O O . ASN A 1 193 ? 7.416 -0.074 -13.824 1.00 97.12 193 ASN A O 1
ATOM 1628 N N . GLU A 1 194 ? 5.363 -0.238 -12.966 1.00 97.75 194 GLU A N 1
ATOM 1629 C CA . GLU A 1 194 ? 5.767 0.291 -11.661 1.00 97.75 194 GLU A CA 1
ATOM 1630 C C . GLU A 1 194 ? 6.864 -0.574 -11.030 1.00 97.75 194 GLU A C 1
ATOM 1632 O O . GLU A 1 194 ? 7.864 -0.045 -10.544 1.00 97.75 194 GLU A O 1
ATOM 1637 N N . LEU A 1 195 ? 6.751 -1.903 -11.121 1.00 97.62 195 LEU A N 1
ATOM 1638 C CA . LEU A 1 195 ? 7.771 -2.814 -10.600 1.00 97.62 195 LEU A CA 1
ATOM 1639 C C . LEU A 1 195 ? 9.063 -2.808 -11.421 1.00 97.62 195 LEU A C 1
ATOM 1641 O O . LEU A 1 195 ? 10.148 -2.716 -10.855 1.00 97.62 195 LEU A O 1
ATOM 1645 N N . THR A 1 196 ? 8.981 -2.915 -12.743 1.00 96.56 196 THR A N 1
ATOM 1646 C CA . THR A 1 196 ? 10.162 -3.190 -13.584 1.00 96.56 196 THR A CA 1
ATOM 1647 C C . THR A 1 196 ? 10.821 -1.950 -14.167 1.00 96.56 196 THR A C 1
ATOM 1649 O O . THR A 1 196 ? 12.008 -1.991 -14.463 1.00 96.56 196 THR A O 1
ATOM 1652 N N . LEU A 1 197 ? 10.083 -0.851 -14.312 1.00 95.44 197 LEU A N 1
ATOM 1653 C CA . LEU A 1 197 ? 10.573 0.393 -14.903 1.00 95.44 197 LEU A CA 1
ATOM 1654 C C . LEU A 1 197 ? 10.857 1.472 -13.846 1.00 95.44 197 LEU A C 1
ATOM 1656 O O . LEU A 1 197 ? 11.768 2.282 -14.025 1.00 95.44 197 LEU A O 1
ATOM 1660 N N . ARG A 1 198 ? 10.059 1.534 -12.770 1.00 93.94 198 ARG A N 1
ATOM 1661 C CA . ARG A 1 198 ? 10.214 2.530 -11.685 1.00 93.94 198 ARG A CA 1
ATOM 1662 C C . ARG A 1 198 ? 10.750 1.963 -10.380 1.00 93.94 198 ARG A C 1
ATOM 1664 O O . ARG A 1 198 ? 11.152 2.731 -9.513 1.00 93.94 198 ARG A O 1
ATOM 1671 N N . TYR A 1 199 ? 10.773 0.641 -10.238 1.00 94.81 199 TYR A N 1
ATOM 1672 C CA . TYR A 1 199 ? 11.146 -0.041 -8.996 1.00 94.81 199 TYR A CA 1
ATOM 1673 C C . TYR A 1 199 ? 10.277 0.408 -7.809 1.00 94.81 199 TYR A C 1
ATOM 1675 O O . TYR A 1 199 ? 10.741 0.499 -6.671 1.00 94.81 199 TYR A O 1
ATOM 1683 N N . ASN A 1 200 ? 9.000 0.681 -8.075 1.00 94.75 200 ASN A N 1
ATOM 1684 C CA . ASN A 1 200 ? 8.055 1.258 -7.136 1.00 94.75 200 ASN A CA 1
ATOM 1685 C C . ASN A 1 200 ? 6.991 0.229 -6.718 1.00 94.75 200 ASN A C 1
ATOM 1687 O O . ASN A 1 200 ? 5.893 0.161 -7.272 1.00 94.75 200 ASN A O 1
ATOM 1691 N N . ALA A 1 201 ? 7.311 -0.572 -5.698 1.00 95.12 201 ALA A N 1
ATOM 1692 C CA . ALA A 1 201 ? 6.363 -1.543 -5.149 1.00 95.12 201 ALA A CA 1
ATOM 1693 C C . ALA A 1 201 ? 5.181 -0.908 -4.400 1.00 95.12 201 ALA A C 1
ATOM 1695 O O . ALA A 1 201 ? 4.145 -1.558 -4.290 1.00 95.12 201 ALA A O 1
ATOM 1696 N N . ALA A 1 202 ? 5.293 0.332 -3.909 1.00 92.94 202 ALA A N 1
ATOM 1697 C CA . ALA A 1 202 ? 4.168 1.007 -3.258 1.00 92.94 202 ALA A CA 1
ATOM 1698 C C . ALA A 1 202 ? 3.067 1.320 -4.278 1.00 92.94 202 ALA A C 1
ATOM 1700 O O . ALA A 1 202 ? 1.924 0.913 -4.095 1.00 92.94 202 ALA A O 1
ATOM 1701 N N . CYS A 1 203 ? 3.444 1.918 -5.410 1.00 95.81 203 CYS A N 1
ATOM 1702 C CA . CYS A 1 203 ? 2.545 2.215 -6.521 1.00 95.81 203 CYS A CA 1
ATOM 1703 C C . CYS A 1 203 ? 1.942 0.933 -7.128 1.00 95.81 203 CYS A C 1
ATOM 1705 O O . CYS A 1 203 ? 0.736 0.849 -7.361 1.00 95.81 203 CYS A O 1
ATOM 1707 N N . ALA A 1 204 ? 2.748 -0.124 -7.285 1.00 98.19 204 ALA A N 1
ATOM 1708 C CA . ALA A 1 204 ? 2.245 -1.437 -7.693 1.00 98.19 204 ALA A CA 1
ATOM 1709 C C . ALA A 1 204 ? 1.238 -2.023 -6.677 1.00 98.19 204 ALA A C 1
ATOM 1711 O O . ALA A 1 204 ? 0.173 -2.514 -7.061 1.00 98.19 204 ALA A O 1
ATOM 1712 N N . SER A 1 205 ? 1.529 -1.927 -5.375 1.00 98.12 205 SER A N 1
ATOM 1713 C CA . SER A 1 205 ? 0.615 -2.347 -4.305 1.00 98.12 205 SER A CA 1
ATOM 1714 C C . SER A 1 205 ? -0.682 -1.530 -4.298 1.00 98.12 205 SER A C 1
ATOM 1716 O O . SER A 1 205 ? -1.750 -2.083 -4.046 1.00 98.12 205 SER A O 1
ATOM 1718 N N . ASP A 1 206 ? -0.641 -0.234 -4.619 1.00 98.56 206 ASP A N 1
ATOM 1719 C CA . ASP A 1 206 ? -1.836 0.616 -4.741 1.00 98.56 206 ASP A CA 1
ATOM 1720 C C . ASP A 1 206 ? -2.777 0.150 -5.863 1.00 98.56 206 ASP A C 1
ATOM 1722 O O . ASP A 1 206 ? -3.995 0.067 -5.673 1.00 98.56 206 ASP A O 1
ATOM 1726 N N . ILE A 1 207 ? -2.224 -0.210 -7.026 1.00 98.81 207 ILE A N 1
ATOM 1727 C CA . ILE A 1 207 ? -3.004 -0.767 -8.143 1.00 98.81 207 ILE A CA 1
ATOM 1728 C C . ILE A 1 207 ? -3.665 -2.086 -7.721 1.00 98.81 207 ILE A C 1
ATOM 1730 O O . ILE A 1 207 ? -4.860 -2.307 -7.961 1.00 98.81 207 ILE A O 1
ATOM 1734 N N . LEU A 1 208 ? -2.891 -2.969 -7.084 1.00 98.75 208 LEU A N 1
ATOM 1735 C CA . LEU A 1 208 ? -3.357 -4.294 -6.686 1.00 98.75 208 LEU A CA 1
ATOM 1736 C C . LEU A 1 208 ? -4.392 -4.224 -5.553 1.00 98.75 208 LEU A C 1
ATOM 1738 O O . LEU A 1 208 ? -5.429 -4.879 -5.658 1.00 98.75 208 LEU A O 1
ATOM 1742 N N . ARG A 1 209 ? -4.182 -3.405 -4.511 1.00 98.44 209 ARG A N 1
ATOM 1743 C CA . ARG A 1 209 ? -5.120 -3.292 -3.375 1.00 98.44 209 ARG A CA 1
ATOM 1744 C C . ARG A 1 209 ? -6.491 -2.795 -3.811 1.00 98.44 209 ARG A C 1
ATOM 1746 O O . ARG A 1 209 ? -7.502 -3.347 -3.386 1.00 98.44 209 ARG A O 1
ATOM 1753 N N . LEU A 1 210 ? -6.542 -1.810 -4.710 1.00 98.75 210 LEU A N 1
ATOM 1754 C CA . LEU A 1 210 ? -7.807 -1.294 -5.237 1.00 98.75 210 LEU A CA 1
ATOM 1755 C C . LEU A 1 210 ? -8.493 -2.304 -6.163 1.00 98.75 210 LEU A C 1
ATOM 1757 O O . LEU A 1 210 ? -9.714 -2.450 -6.103 1.00 98.75 210 LEU A O 1
ATOM 1761 N N . SER A 1 211 ? -7.726 -3.041 -6.972 1.00 98.69 211 SER A N 1
ATOM 1762 C CA . SER A 1 211 ? -8.277 -4.117 -7.808 1.00 98.69 211 SER A CA 1
ATOM 1763 C C . SER A 1 211 ? -8.871 -5.240 -6.947 1.00 98.69 211 SER A C 1
ATOM 1765 O O . SER A 1 211 ? -10.008 -5.656 -7.170 1.00 98.69 211 SER A O 1
ATOM 1767 N N . LEU A 1 212 ? -8.162 -5.670 -5.900 1.00 98.69 212 LEU A N 1
ATOM 1768 C CA . LEU A 1 212 ? -8.642 -6.676 -4.951 1.00 98.69 212 LEU A CA 1
ATOM 1769 C C . LEU A 1 212 ? -9.901 -6.222 -4.205 1.00 98.69 212 LEU A C 1
ATOM 1771 O O . LEU A 1 212 ? -10.858 -6.993 -4.125 1.00 98.69 212 LEU A O 1
ATOM 1775 N N . LEU A 1 213 ? -9.949 -4.973 -3.727 1.00 98.62 213 LEU A N 1
ATOM 1776 C CA . LEU A 1 213 ? -11.158 -4.406 -3.114 1.00 98.62 213 LEU A CA 1
ATOM 1777 C C . LEU A 1 213 ? -12.343 -4.415 -4.080 1.00 98.62 213 LEU A C 1
ATOM 1779 O O . LEU A 1 213 ? -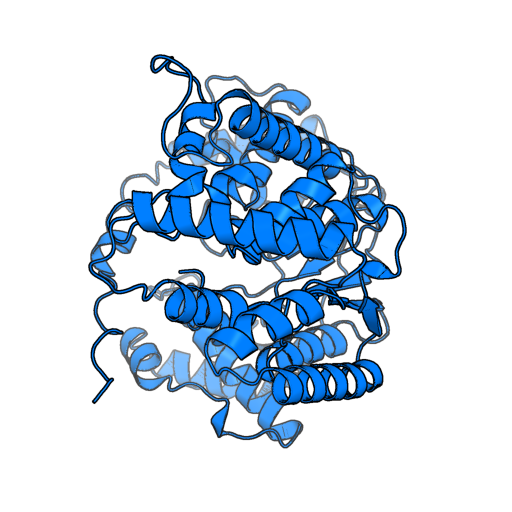13.456 -4.761 -3.689 1.00 98.62 213 LEU A O 1
ATOM 1783 N N . TYR A 1 214 ? -12.125 -4.076 -5.351 1.00 98.56 214 TYR A N 1
ATOM 1784 C CA . TYR A 1 214 ? -13.192 -4.110 -6.346 1.00 98.56 214 TYR A CA 1
ATOM 1785 C C . TYR A 1 214 ? -13.704 -5.535 -6.595 1.00 98.56 214 TYR A C 1
ATOM 1787 O O . TYR A 1 214 ? -14.917 -5.762 -6.602 1.00 98.56 214 TYR A O 1
ATOM 1795 N N . HIS A 1 215 ? -12.808 -6.506 -6.774 1.00 97.81 215 HIS A N 1
ATOM 1796 C CA . HIS A 1 215 ? -13.197 -7.871 -7.131 1.00 97.81 215 HIS A CA 1
ATOM 1797 C C . HIS A 1 215 ? -13.721 -8.692 -5.955 1.00 97.81 215 HIS A C 1
ATOM 1799 O O . HIS A 1 215 ? -14.625 -9.504 -6.158 1.00 97.81 215 HIS A O 1
ATOM 1805 N N . TYR A 1 216 ? -13.196 -8.472 -4.751 1.00 97.56 216 TYR A N 1
ATOM 1806 C CA . TYR A 1 216 ? -13.428 -9.343 -3.598 1.00 97.56 216 TYR A CA 1
ATOM 1807 C C . TYR A 1 216 ? -13.918 -8.613 -2.342 1.00 97.56 216 TYR A C 1
ATOM 1809 O O . TYR A 1 216 ? -14.365 -9.277 -1.413 1.00 97.56 216 TYR A O 1
ATOM 1817 N N . GLY A 1 217 ? -13.861 -7.279 -2.299 1.00 98.06 217 GLY A N 1
ATOM 1818 C CA . GLY A 1 217 ? -14.205 -6.507 -1.105 1.00 98.06 217 GLY A CA 1
ATOM 1819 C C . GLY A 1 217 ? -13.290 -6.792 0.091 1.00 98.06 217 GLY A C 1
ATOM 1820 O O . GLY A 1 217 ? -12.216 -7.387 -0.040 1.00 98.06 217 GLY A O 1
ATOM 1821 N N . GLY A 1 218 ? -13.734 -6.361 1.269 1.00 98.19 218 GLY A N 1
ATOM 1822 C CA . GLY A 1 218 ? -13.048 -6.562 2.543 1.00 98.19 218 GLY A CA 1
ATOM 1823 C C . GLY A 1 218 ? -12.264 -5.339 3.004 1.00 98.19 218 GLY A C 1
ATOM 1824 O O . GLY A 1 218 ? -12.563 -4.207 2.615 1.00 98.19 218 GLY A O 1
ATOM 1825 N N . MET A 1 219 ? -11.270 -5.583 3.857 1.00 98.56 219 MET A N 1
ATOM 1826 C CA . MET A 1 219 ? -10.365 -4.567 4.388 1.00 98.56 219 MET A CA 1
ATOM 1827 C C . MET A 1 219 ? -8.925 -4.853 3.964 1.00 98.56 219 MET A C 1
ATOM 1829 O O . MET A 1 219 ? -8.333 -5.847 4.376 1.00 98.56 219 MET A O 1
ATOM 1833 N N . TYR A 1 220 ? -8.364 -3.963 3.158 1.00 98.75 220 TYR A N 1
ATOM 1834 C CA . TYR A 1 220 ? -6.935 -3.923 2.893 1.00 98.75 220 TYR A CA 1
ATOM 1835 C C . TYR A 1 220 ? -6.200 -3.265 4.061 1.00 98.75 220 TYR A C 1
ATOM 1837 O O . TYR A 1 220 ? -6.675 -2.251 4.578 1.00 98.75 220 TYR A O 1
ATOM 1845 N N . VAL A 1 221 ? -5.029 -3.797 4.414 1.00 98.06 221 VAL A N 1
ATOM 1846 C CA . VAL A 1 221 ? -4.180 -3.292 5.495 1.00 98.06 221 VAL A CA 1
ATOM 1847 C C . VAL A 1 221 ? -2.699 -3.349 5.088 1.00 98.06 221 VAL A C 1
ATOM 1849 O O . VAL A 1 221 ? -2.200 -4.397 4.675 1.00 98.06 221 VAL A O 1
ATOM 1852 N N . ASP A 1 222 ? -1.975 -2.238 5.230 1.00 96.00 222 ASP A N 1
ATOM 1853 C CA . ASP A 1 222 ? -0.513 -2.186 5.120 1.00 96.00 222 ASP A CA 1
ATOM 1854 C C . ASP A 1 222 ? 0.121 -2.949 6.294 1.00 96.00 222 ASP A C 1
ATOM 1856 O O . ASP A 1 222 ? -0.301 -2.842 7.449 1.00 96.00 222 ASP A O 1
ATOM 1860 N N . VAL A 1 223 ? 1.186 -3.703 6.018 1.00 94.19 223 VAL A N 1
ATOM 1861 C CA . VAL A 1 223 ? 1.828 -4.584 7.012 1.00 94.19 223 VAL A CA 1
ATOM 1862 C C . VAL A 1 223 ? 2.587 -3.849 8.125 1.00 94.19 223 VAL A C 1
ATOM 1864 O O . VAL A 1 223 ? 3.135 -4.502 9.011 1.00 94.19 223 VAL A O 1
ATOM 1867 N N . ASP A 1 224 ? 2.675 -2.520 8.071 1.00 92.69 224 ASP A N 1
ATOM 1868 C CA . ASP A 1 224 ? 3.262 -1.666 9.107 1.00 92.69 224 ASP A CA 1
ATOM 1869 C C . ASP A 1 224 ? 2.203 -0.974 9.989 1.00 92.69 224 ASP A C 1
ATOM 1871 O O . ASP A 1 224 ? 2.552 -0.190 10.873 1.00 92.69 224 ASP A O 1
ATOM 1875 N N . THR A 1 225 ? 0.923 -1.316 9.821 1.00 94.19 225 THR A N 1
ATOM 1876 C CA . THR A 1 225 ? -0.183 -0.838 10.665 1.00 94.19 225 THR A CA 1
ATOM 1877 C C . THR A 1 225 ? -0.587 -1.867 11.721 1.00 94.19 225 THR A C 1
ATOM 1879 O O . THR A 1 225 ? -0.403 -3.075 11.553 1.00 94.19 225 THR A O 1
ATOM 1882 N N . LEU A 1 226 ? -1.184 -1.401 12.819 1.00 96.00 226 LEU A N 1
ATOM 1883 C CA . LEU A 1 226 ? -1.722 -2.258 13.883 1.00 96.00 226 LEU A CA 1
ATOM 1884 C C . LEU A 1 226 ? -3.230 -2.036 14.073 1.00 96.00 226 LEU A C 1
ATOM 1886 O O . LEU A 1 226 ? -3.722 -0.942 13.787 1.00 96.00 226 LEU A O 1
ATOM 1890 N N . PRO A 1 227 ? -3.967 -3.019 14.623 1.00 96.12 227 PRO A N 1
ATOM 1891 C CA . PRO A 1 227 ? -5.304 -2.777 15.160 1.00 96.12 227 PRO A CA 1
ATOM 1892 C C . PRO A 1 227 ? -5.272 -1.680 16.228 1.00 96.12 227 PRO A C 1
ATOM 1894 O O . PRO A 1 227 ? -4.239 -1.457 16.871 1.00 96.12 227 PRO A O 1
ATOM 1897 N N . THR A 1 228 ? -6.403 -1.011 16.464 1.00 94.19 228 THR A N 1
ATOM 1898 C CA . THR A 1 228 ? -6.451 0.023 17.504 1.00 94.19 228 THR A CA 1
ATOM 1899 C C . THR A 1 228 ? -6.090 -0.546 18.877 1.00 94.19 228 THR A C 1
ATOM 1901 O O . THR A 1 228 ? -6.640 -1.547 19.340 1.00 94.19 228 THR A O 1
ATOM 1904 N N . HIS A 1 229 ? -5.174 0.131 19.570 1.00 94.69 229 HIS A N 1
ATOM 1905 C CA . HIS A 1 229 ? -4.841 -0.172 20.959 1.00 94.69 229 HIS A CA 1
ATOM 1906 C C . HIS A 1 229 ? -5.761 0.550 21.958 1.00 94.69 229 HIS A C 1
ATOM 1908 O O . HIS A 1 229 ? -5.495 0.528 23.161 1.00 94.69 229 HIS A O 1
ATOM 1914 N N . PHE A 1 230 ? -6.827 1.217 21.496 1.00 93.12 230 PHE A N 1
ATOM 1915 C CA . PHE A 1 230 ? -7.781 1.913 22.364 1.00 93.12 230 PHE A CA 1
ATOM 1916 C C . PHE A 1 230 ? -8.300 1.040 23.524 1.00 93.12 230 PHE A C 1
ATOM 1918 O O . PHE A 1 230 ? -8.218 1.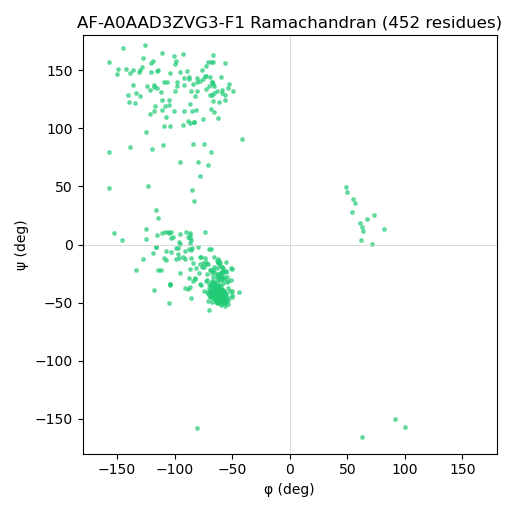508 24.660 1.00 93.12 230 PHE A O 1
ATOM 1925 N N . PRO A 1 231 ? -8.701 -0.236 23.332 1.00 95.00 231 PRO A N 1
ATOM 1926 C CA . PRO A 1 231 ? -9.149 -1.084 24.445 1.00 95.00 231 PRO A CA 1
ATOM 1927 C C . PRO A 1 231 ? -8.101 -1.278 25.555 1.00 95.00 231 PRO A C 1
ATOM 1929 O O . PRO A 1 231 ? -8.447 -1.454 26.723 1.00 95.00 231 PRO A O 1
ATOM 1932 N N . VAL A 1 232 ? -6.808 -1.215 25.213 1.00 96.69 232 VAL A N 1
ATOM 1933 C CA . VAL A 1 232 ? -5.697 -1.337 26.171 1.00 96.69 232 VAL A CA 1
ATOM 1934 C C . VAL A 1 232 ? -5.545 -0.059 27.001 1.00 96.69 232 VAL A C 1
ATOM 1936 O O . VAL A 1 232 ? -5.299 -0.132 28.209 1.00 96.69 232 VAL A O 1
ATOM 1939 N N . TYR A 1 233 ? -5.711 1.103 26.364 1.00 95.38 233 TYR A N 1
ATOM 1940 C CA . TYR A 1 233 ? -5.398 2.424 26.920 1.00 95.38 233 TYR A CA 1
ATOM 1941 C C . TYR A 1 233 ? -6.621 3.303 27.214 1.00 95.38 233 TYR A C 1
ATOM 1943 O O . TYR A 1 233 ? -6.445 4.469 27.553 1.00 95.38 233 TYR A O 1
ATOM 1951 N N . SER A 1 234 ? -7.838 2.762 27.148 1.00 91.19 234 SER A N 1
ATOM 1952 C CA . SER A 1 234 ? -9.109 3.499 27.272 1.00 91.19 234 SER A CA 1
ATOM 1953 C C . SER A 1 234 ? -9.250 4.333 28.552 1.00 91.19 234 SER A C 1
ATOM 1955 O O . SER A 1 234 ? -9.993 5.305 28.583 1.00 91.19 234 SER A O 1
ATOM 1957 N N . LYS A 1 235 ? -8.507 3.987 29.611 1.00 90.06 235 LYS A N 1
ATOM 1958 C CA . LYS A 1 235 ? -8.481 4.705 30.900 1.00 90.06 235 LYS A CA 1
ATOM 1959 C C . LYS A 1 235 ? -7.485 5.872 30.951 1.00 90.06 235 LYS A C 1
ATOM 1961 O O . LYS A 1 235 ? -7.291 6.467 32.015 1.00 90.06 235 LYS A O 1
ATOM 1966 N N . ILE A 1 236 ? -6.767 6.145 29.866 1.00 89.62 236 ILE A N 1
ATOM 1967 C CA . ILE A 1 236 ? -5.796 7.235 29.782 1.00 89.62 236 ILE A CA 1
ATOM 1968 C C . ILE A 1 236 ? -6.365 8.304 28.861 1.00 89.62 236 ILE A C 1
ATOM 1970 O O . ILE A 1 236 ? -6.295 8.185 27.641 1.00 89.62 236 ILE A O 1
ATOM 1974 N N . ASP A 1 237 ? -6.885 9.358 29.478 1.00 85.50 237 ASP A N 1
ATOM 1975 C CA . ASP A 1 237 ? -7.252 10.576 28.776 1.00 85.50 237 ASP A CA 1
ATOM 1976 C C . ASP A 1 237 ? -6.015 11.464 28.575 1.00 85.50 237 ASP A C 1
ATOM 1978 O O . ASP A 1 237 ? -5.267 11.736 29.520 1.00 85.50 237 ASP A O 1
ATOM 1982 N N . VAL A 1 238 ? -5.792 11.865 27.325 1.00 83.69 238 VAL A N 1
ATOM 1983 C CA . VAL A 1 238 ? -4.707 12.755 26.892 1.00 83.69 238 VAL A CA 1
ATOM 1984 C C . VAL A 1 238 ? -5.236 13.970 26.127 1.00 83.69 238 VAL A C 1
ATOM 1986 O O . VAL A 1 238 ? -4.427 14.756 25.646 1.00 83.69 238 VAL A O 1
ATOM 1989 N N . SER A 1 239 ? -6.559 14.159 26.023 1.00 76.94 239 SER A N 1
ATOM 1990 C CA . SER A 1 239 ? -7.161 15.172 25.140 1.00 76.94 239 SER A CA 1
ATOM 1991 C C . SER A 1 239 ? -6.748 16.605 25.486 1.00 76.94 239 SER A C 1
ATOM 1993 O O . SER A 1 239 ? -6.671 17.460 24.612 1.00 76.94 239 SER A O 1
ATOM 1995 N N . ASN A 1 240 ? -6.467 16.860 26.765 1.00 78.00 240 ASN A N 1
ATOM 1996 C CA . ASN A 1 240 ? -6.074 18.173 27.280 1.00 78.00 240 ASN A CA 1
ATOM 1997 C C . ASN A 1 240 ? -4.565 18.276 27.551 1.00 78.00 240 ASN A C 1
ATOM 1999 O O . ASN A 1 240 ? -4.117 19.212 28.213 1.00 78.00 240 ASN A O 1
ATOM 2003 N N . MET A 1 241 ? -3.772 17.298 27.104 1.00 81.25 241 MET A N 1
ATOM 2004 C CA . MET A 1 241 ? -2.327 17.290 27.310 1.00 81.25 241 MET A CA 1
ATOM 2005 C C . MET A 1 241 ? -1.604 17.814 26.061 1.00 81.25 241 MET A C 1
ATOM 2007 O O . MET A 1 241 ? -1.925 17.381 24.957 1.00 81.25 241 MET A O 1
ATOM 2011 N N . PRO A 1 242 ? -0.583 18.681 26.204 1.00 80.38 242 PRO A N 1
ATOM 2012 C CA . PRO A 1 242 ? 0.211 19.181 25.083 1.00 80.38 242 PRO A CA 1
ATOM 2013 C C . PRO A 1 242 ? 1.229 18.122 24.626 1.00 80.38 242 PRO A C 1
ATOM 2015 O O . PRO A 1 242 ? 2.438 18.325 24.695 1.00 80.38 242 PRO A O 1
ATOM 2018 N N . VAL A 1 243 ? 0.748 16.946 24.222 1.00 81.75 243 VAL A N 1
ATOM 2019 C CA . VAL A 1 243 ? 1.584 15.820 23.797 1.00 81.75 243 VAL A CA 1
ATOM 2020 C C . VAL A 1 243 ? 1.280 15.492 22.344 1.00 81.75 243 VAL A C 1
ATOM 2022 O O . VAL A 1 243 ? 0.129 15.441 21.925 1.00 81.75 243 VAL A O 1
ATOM 2025 N N . ASN A 1 244 ? 2.328 15.237 21.565 1.00 84.62 244 ASN A N 1
ATOM 2026 C CA . ASN A 1 244 ? 2.182 14.804 20.184 1.00 84.62 244 ASN A CA 1
ATOM 2027 C C . ASN A 1 244 ? 1.536 13.404 20.127 1.00 84.62 244 ASN A C 1
ATOM 2029 O O . ASN A 1 244 ? 2.141 12.415 20.548 1.00 84.62 244 ASN A O 1
ATOM 2033 N N . GLU A 1 245 ? 0.318 13.321 19.589 1.00 82.69 245 GLU A N 1
ATOM 2034 C CA . GLU A 1 245 ? -0.451 12.071 19.502 1.00 82.69 245 GLU A CA 1
ATOM 2035 C C . GLU A 1 245 ? 0.262 10.982 18.688 1.00 82.69 245 GLU A C 1
ATOM 2037 O O . GLU A 1 245 ? 0.241 9.816 19.074 1.00 82.69 245 GLU A O 1
ATOM 2042 N N . ASN A 1 246 ? 0.990 11.354 17.632 1.00 85.69 246 ASN A N 1
ATOM 2043 C CA . ASN A 1 246 ? 1.738 10.400 16.810 1.00 85.69 246 ASN A CA 1
ATOM 2044 C C . ASN A 1 246 ? 2.859 9.738 17.631 1.00 85.69 246 ASN A C 1
ATOM 2046 O O . ASN A 1 246 ? 3.081 8.532 17.539 1.00 85.69 246 ASN A O 1
ATOM 2050 N N . MET A 1 247 ? 3.551 10.510 18.479 1.00 87.62 247 MET A N 1
ATOM 2051 C CA . MET A 1 247 ? 4.571 9.975 19.393 1.00 87.62 247 MET A CA 1
ATOM 2052 C C . MET A 1 247 ? 3.956 9.085 20.477 1.00 87.62 247 MET A C 1
ATOM 2054 O O . MET A 1 247 ? 4.546 8.067 20.851 1.00 87.62 247 MET A O 1
ATOM 2058 N N . LEU A 1 248 ? 2.766 9.446 20.969 1.00 90.19 248 LEU A N 1
ATOM 2059 C CA . LEU A 1 248 ? 2.019 8.618 21.915 1.00 90.19 248 LEU A CA 1
ATOM 2060 C C . LEU A 1 248 ? 1.645 7.268 21.309 1.00 90.19 248 LEU A C 1
ATOM 2062 O O . LEU A 1 248 ? 1.823 6.254 21.982 1.00 90.19 248 LEU A O 1
ATOM 2066 N N . ASP A 1 249 ? 1.168 7.240 20.068 1.00 90.94 249 ASP A N 1
ATOM 2067 C CA . ASP A 1 249 ? 0.796 6.005 19.373 1.00 90.94 249 ASP A CA 1
ATOM 2068 C C . ASP A 1 249 ? 2.004 5.087 19.153 1.00 90.94 249 ASP A C 1
ATOM 2070 O O . ASP A 1 249 ? 1.912 3.880 19.387 1.00 90.94 249 ASP A O 1
ATOM 2074 N N . ILE A 1 250 ? 3.175 5.651 18.841 1.00 91.81 250 ILE A N 1
ATOM 2075 C CA . ILE A 1 250 ? 4.431 4.891 18.732 1.00 91.81 250 ILE A CA 1
ATOM 2076 C C . ILE A 1 250 ? 4.787 4.224 20.066 1.00 91.81 250 ILE A C 1
ATOM 2078 O O . ILE A 1 250 ? 5.084 3.026 20.105 1.00 91.81 250 ILE A O 1
ATOM 2082 N N . ILE A 1 251 ? 4.753 4.980 21.170 1.00 94.31 251 ILE A N 1
ATOM 2083 C CA . ILE A 1 251 ? 5.102 4.466 22.503 1.00 94.31 251 ILE A CA 1
ATOM 2084 C C . ILE A 1 251 ? 4.083 3.431 22.986 1.00 94.31 251 ILE A C 1
ATOM 2086 O O . ILE A 1 251 ? 4.475 2.372 23.485 1.00 94.31 251 ILE A O 1
ATOM 2090 N N . LYS A 1 252 ? 2.785 3.710 22.826 1.00 95.38 252 LYS A N 1
ATOM 2091 C CA . LYS A 1 252 ? 1.701 2.769 23.139 1.00 95.38 252 LYS A CA 1
ATOM 2092 C C . LYS A 1 252 ? 1.888 1.466 22.362 1.00 95.38 252 LYS A C 1
ATOM 2094 O O . LYS A 1 252 ? 1.903 0.390 22.961 1.00 95.38 252 LYS A O 1
ATOM 2099 N N . SER A 1 253 ? 2.117 1.565 21.055 1.00 95.56 253 SER A N 1
ATOM 2100 C CA . SER A 1 253 ? 2.365 0.415 20.184 1.00 95.56 253 SER A CA 1
ATOM 2101 C C . SER A 1 253 ? 3.577 -0.393 20.639 1.00 95.56 253 SER A C 1
ATOM 2103 O O . SER A 1 253 ? 3.467 -1.599 20.835 1.00 95.56 253 SER A O 1
ATOM 2105 N N . GLU A 1 254 ? 4.726 0.240 20.886 1.00 95.56 254 GLU A N 1
ATOM 2106 C CA . GLU A 1 254 ? 5.930 -0.479 21.315 1.00 95.56 254 GLU A CA 1
ATOM 2107 C C . GLU A 1 254 ? 5.768 -1.130 22.699 1.00 95.56 254 GLU A C 1
ATOM 2109 O O . GLU A 1 254 ? 6.184 -2.275 22.887 1.00 95.56 254 GLU A O 1
ATOM 2114 N N . TYR A 1 255 ? 5.140 -0.469 23.678 1.00 96.62 255 TYR A N 1
ATOM 2115 C CA . TYR A 1 255 ? 4.887 -1.097 24.981 1.00 96.62 255 TYR A CA 1
ATOM 2116 C C . TYR A 1 255 ? 3.961 -2.304 24.877 1.00 96.62 255 TYR A C 1
ATOM 2118 O O . TYR A 1 255 ? 4.226 -3.321 25.526 1.00 96.62 255 TYR A O 1
ATOM 2126 N N . LEU A 1 256 ? 2.905 -2.211 24.069 1.00 96.62 256 LEU A N 1
ATOM 2127 C CA . LEU A 1 256 ? 2.001 -3.324 23.801 1.00 96.62 256 LEU A CA 1
ATOM 2128 C C . LEU A 1 256 ? 2.738 -4.479 23.108 1.00 96.62 256 LEU A C 1
ATOM 2130 O O . LEU A 1 256 ? 2.702 -5.611 23.598 1.00 96.62 256 LEU A O 1
ATOM 2134 N N . LEU A 1 257 ? 3.480 -4.188 22.036 1.00 95.31 257 LEU A N 1
ATOM 2135 C CA . LEU A 1 257 ? 4.273 -5.170 21.292 1.00 95.31 257 LEU A CA 1
ATOM 2136 C C . LEU A 1 257 ? 5.276 -5.891 22.196 1.00 95.31 257 LEU A C 1
ATOM 2138 O O . LEU A 1 257 ? 5.413 -7.107 22.107 1.00 95.31 257 LEU A O 1
ATOM 2142 N N . ARG A 1 258 ? 5.933 -5.189 23.127 1.00 95.50 258 ARG A N 1
ATOM 2143 C CA . ARG A 1 258 ? 6.826 -5.812 24.121 1.00 95.50 258 ARG A CA 1
ATOM 2144 C C . ARG A 1 258 ? 6.112 -6.851 24.984 1.00 95.50 258 ARG A C 1
ATOM 2146 O O . ARG A 1 258 ? 6.702 -7.891 25.276 1.00 95.50 258 ARG A O 1
ATOM 2153 N N . GLN A 1 259 ? 4.864 -6.601 25.389 1.00 95.38 259 GLN A N 1
ATOM 2154 C CA . GLN A 1 259 ? 4.093 -7.578 26.166 1.00 95.38 259 GLN A CA 1
ATOM 2155 C C . GLN A 1 259 ? 3.677 -8.780 25.319 1.00 95.38 259 GLN A C 1
ATOM 2157 O O . GLN A 1 259 ? 3.811 -9.913 25.780 1.00 95.38 259 GLN A O 1
ATOM 2162 N N . ILE A 1 260 ? 3.230 -8.551 24.082 1.00 93.75 260 ILE A N 1
ATOM 2163 C CA . ILE A 1 260 ? 2.866 -9.623 23.143 1.00 93.75 260 ILE A CA 1
ATOM 2164 C C . ILE A 1 260 ? 4.091 -10.499 22.842 1.00 93.75 260 ILE A C 1
ATOM 2166 O O . ILE A 1 260 ? 4.053 -11.712 23.039 1.00 93.75 260 ILE A O 1
ATOM 2170 N N . ARG A 1 261 ? 5.225 -9.887 22.480 1.00 94.12 261 ARG A N 1
ATOM 2171 C CA . ARG A 1 261 ? 6.500 -10.577 22.226 1.00 94.12 261 ARG A CA 1
ATOM 2172 C C . ARG A 1 261 ? 6.953 -11.407 23.419 1.00 94.12 261 ARG A C 1
ATOM 2174 O O . ARG A 1 261 ? 7.342 -12.556 23.239 1.00 94.12 261 ARG A O 1
ATOM 2181 N N . LYS A 1 262 ? 6.880 -10.847 24.633 1.00 92.88 262 LYS A N 1
ATOM 2182 C CA . L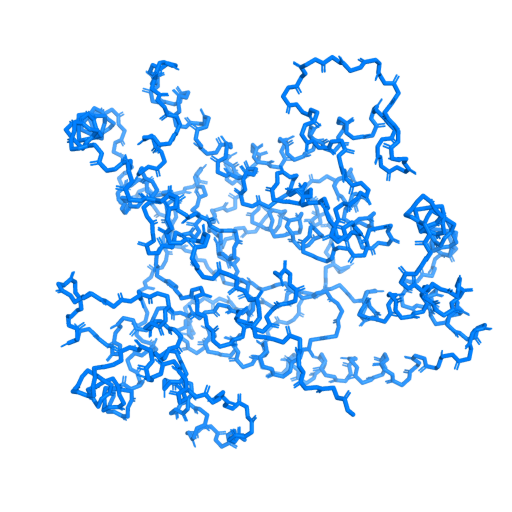YS A 1 262 ? 7.246 -11.559 25.864 1.00 92.88 262 LYS A CA 1
ATOM 2183 C C . LYS A 1 262 ? 6.402 -12.821 26.061 1.00 92.88 262 LYS A C 1
ATOM 2185 O O . LYS A 1 262 ? 6.948 -13.844 26.455 1.00 92.88 262 LYS A O 1
ATOM 2190 N N . ARG A 1 263 ? 5.096 -12.755 25.791 1.00 90.25 263 ARG A N 1
ATOM 2191 C CA . ARG A 1 263 ? 4.178 -13.902 25.911 1.00 90.25 263 ARG A CA 1
ATOM 2192 C C . ARG A 1 263 ? 4.442 -14.966 24.850 1.00 90.25 263 ARG A C 1
ATOM 2194 O O . ARG A 1 263 ? 4.425 -16.145 25.173 1.00 90.25 263 ARG A O 1
ATOM 2201 N N . ASN A 1 264 ? 4.755 -14.543 23.627 1.00 87.81 264 ASN A N 1
ATOM 2202 C CA . ASN A 1 264 ? 4.999 -15.441 22.496 1.00 87.81 264 ASN A CA 1
ATOM 2203 C C . ASN A 1 264 ? 6.451 -15.955 22.425 1.00 87.81 264 ASN A C 1
ATOM 2205 O O . ASN A 1 264 ? 6.819 -16.630 21.468 1.00 87.81 264 ASN A O 1
ATOM 2209 N N . GLY A 1 265 ? 7.307 -15.614 23.398 1.00 87.38 265 GLY A N 1
ATOM 2210 C CA . GLY A 1 265 ? 8.720 -16.008 23.397 1.00 87.38 265 GLY A CA 1
ATOM 2211 C C . GLY A 1 265 ? 9.551 -15.360 22.280 1.00 87.38 265 GLY A C 1
ATOM 2212 O O . GLY A 1 265 ? 10.600 -15.879 21.899 1.00 87.38 265 GLY A O 1
ATOM 2213 N N . TYR A 1 266 ? 9.102 -14.231 21.725 1.00 86.81 266 TYR A N 1
ATOM 2214 C CA . TYR A 1 266 ? 9.814 -13.517 20.665 1.00 86.81 266 TYR A CA 1
ATOM 2215 C C . TYR A 1 266 ? 11.020 -12.738 21.204 1.00 86.81 266 TYR A C 1
ATOM 2217 O O . TYR A 1 266 ? 11.035 -12.239 22.329 1.00 86.81 266 TYR A O 1
ATOM 2225 N N . SER A 1 267 ? 12.043 -12.593 20.356 1.00 84.12 267 SER A N 1
ATOM 2226 C CA . SER A 1 267 ? 13.296 -11.927 20.720 1.00 84.12 267 SER A CA 1
ATOM 2227 C C . SER A 1 267 ? 13.107 -10.446 21.065 1.00 84.12 267 SER A C 1
ATOM 2229 O O . SER A 1 267 ? 12.559 -9.671 20.279 1.00 84.12 267 SER A O 1
ATOM 2231 N N . ILE A 1 268 ? 13.692 -10.034 22.194 1.00 80.50 268 ILE A N 1
ATOM 2232 C CA . ILE A 1 268 ? 13.763 -8.638 22.660 1.00 80.50 268 ILE A CA 1
ATOM 2233 C C . ILE A 1 268 ? 14.491 -7.743 21.641 1.00 80.50 268 ILE A C 1
ATOM 2235 O O . ILE A 1 268 ? 14.213 -6.549 21.571 1.00 80.50 268 ILE A O 1
ATOM 2239 N N . LYS A 1 269 ? 15.358 -8.307 20.784 1.00 81.12 269 LYS A N 1
ATOM 2240 C CA . LYS A 1 269 ? 16.080 -7.564 19.731 1.00 81.12 269 LYS A CA 1
ATOM 2241 C C . LYS A 1 269 ? 15.158 -6.892 18.703 1.00 81.12 269 LYS A C 1
ATOM 2243 O O . LYS A 1 269 ? 15.614 -6.033 17.957 1.00 81.12 269 LYS A O 1
ATOM 2248 N N . LYS A 1 270 ? 13.879 -7.279 18.639 1.00 78.31 270 LYS A N 1
ATOM 2249 C CA . LYS A 1 270 ? 12.880 -6.632 17.775 1.00 78.31 270 LYS A CA 1
ATOM 2250 C C . LYS A 1 270 ? 12.421 -5.261 18.293 1.00 78.31 270 LYS A C 1
ATOM 2252 O O . LYS A 1 270 ? 11.889 -4.471 17.512 1.00 78.31 270 LYS A O 1
ATOM 2257 N N . ASN A 1 271 ? 12.628 -4.989 19.580 1.00 83.56 271 ASN A N 1
ATOM 2258 C CA . ASN A 1 271 ? 12.195 -3.763 20.239 1.00 83.56 271 ASN A CA 1
ATOM 2259 C C . ASN A 1 271 ? 12.935 -2.533 19.711 1.00 83.56 271 ASN A C 1
ATOM 2261 O O . ASN A 1 271 ? 14.047 -2.623 19.182 1.00 83.56 271 ASN A O 1
ATOM 2265 N N . ILE A 1 272 ? 12.312 -1.372 19.874 1.00 86.50 272 ILE A N 1
ATOM 2266 C CA . ILE A 1 272 ? 12.926 -0.082 19.538 1.00 86.50 272 ILE A CA 1
ATOM 2267 C C . ILE A 1 272 ? 13.364 0.626 20.815 1.00 86.50 272 ILE A C 1
ATOM 2269 O O . ILE A 1 272 ? 12.733 0.461 21.862 1.00 86.50 272 ILE A O 1
ATOM 2273 N N . CYS A 1 273 ? 14.446 1.401 20.740 1.00 86.75 273 CYS A N 1
ATOM 2274 C CA . CYS A 1 273 ? 14.810 2.296 21.832 1.00 86.75 273 CYS A CA 1
ATOM 2275 C C . CYS A 1 273 ? 13.781 3.429 21.901 1.00 86.75 273 CYS A C 1
ATOM 2277 O O . CYS A 1 273 ? 13.484 4.048 20.881 1.00 86.75 273 CYS A O 1
ATOM 2279 N N . LEU A 1 274 ? 13.225 3.665 23.090 1.00 88.50 274 LEU A N 1
ATOM 2280 C CA . LEU A 1 274 ? 12.204 4.689 23.313 1.00 88.50 274 LEU A CA 1
ATOM 2281 C C . LEU A 1 274 ? 12.734 5.895 24.087 1.00 88.50 274 LEU A C 1
ATOM 2283 O O . LEU A 1 274 ? 12.000 6.865 24.213 1.00 88.50 274 LEU A O 1
ATOM 2287 N N . ASP A 1 275 ? 13.977 5.868 24.572 1.00 88.56 275 ASP A N 1
ATOM 2288 C CA . ASP A 1 275 ? 14.498 6.852 25.530 1.00 88.56 275 ASP A CA 1
ATOM 2289 C C . ASP A 1 275 ? 14.359 8.291 25.020 1.00 88.56 275 ASP A C 1
ATOM 2291 O O . ASP A 1 275 ? 13.886 9.164 25.743 1.00 88.56 275 ASP A O 1
ATOM 2295 N N . HIS A 1 276 ? 14.677 8.527 23.743 1.00 86.50 276 HIS A N 1
ATOM 2296 C CA . HIS A 1 276 ? 14.507 9.841 23.123 1.00 86.50 276 HIS A CA 1
ATOM 2297 C C . HIS A 1 276 ? 13.031 10.260 23.036 1.00 86.50 276 HIS A C 1
ATOM 2299 O O . HIS A 1 276 ? 12.698 11.389 23.372 1.00 86.50 276 HIS A O 1
ATOM 2305 N N . ILE A 1 277 ? 12.135 9.345 22.649 1.00 86.31 277 ILE A N 1
ATOM 2306 C CA . ILE A 1 277 ? 10.697 9.626 22.513 1.00 86.31 277 ILE A CA 1
ATOM 2307 C C . ILE A 1 277 ? 10.071 9.885 23.895 1.00 86.31 277 ILE A C 1
ATOM 2309 O O . ILE A 1 277 ? 9.294 10.824 24.055 1.00 86.31 277 ILE A O 1
ATOM 2313 N N . GLU A 1 278 ? 10.438 9.093 24.909 1.00 91.75 278 GLU A N 1
ATOM 2314 C CA . GLU A 1 278 ? 10.012 9.290 26.302 1.00 91.75 278 GLU A CA 1
ATOM 2315 C C . GLU A 1 278 ? 10.499 10.645 26.841 1.00 91.75 278 GLU A C 1
ATOM 2317 O O . GLU A 1 278 ? 9.719 11.365 27.469 1.00 91.75 278 GLU A O 1
ATOM 2322 N N . ALA A 1 279 ? 11.749 11.020 26.549 1.00 89.06 279 ALA A N 1
ATOM 2323 C CA . ALA A 1 279 ? 12.314 12.310 26.934 1.00 89.06 279 ALA A CA 1
ATOM 2324 C C . ALA A 1 279 ? 11.591 13.488 26.261 1.00 89.06 279 ALA A C 1
ATOM 2326 O O . ALA A 1 279 ? 11.278 14.464 26.938 1.00 89.06 279 ALA A O 1
ATOM 2327 N N . THR A 1 280 ? 11.260 13.389 24.968 1.00 87.75 280 THR A N 1
ATOM 2328 C CA . THR A 1 280 ? 10.502 14.432 24.256 1.00 87.75 280 THR A CA 1
ATOM 2329 C C . THR A 1 280 ? 9.082 14.598 24.796 1.00 87.75 280 THR A C 1
ATOM 2331 O O . THR A 1 280 ? 8.586 15.719 24.848 1.00 87.75 280 THR A O 1
ATOM 2334 N N . ILE A 1 281 ? 8.418 13.516 25.221 1.00 88.25 281 ILE A N 1
ATOM 2335 C CA . ILE A 1 281 ? 7.101 13.621 25.871 1.00 88.25 281 ILE A CA 1
ATOM 2336 C C . ILE A 1 281 ? 7.207 14.340 27.223 1.00 88.25 281 ILE A C 1
ATOM 2338 O O . ILE A 1 281 ? 6.271 15.032 27.620 1.00 88.25 281 ILE A O 1
ATOM 2342 N N . GLY A 1 282 ? 8.308 14.155 27.957 1.00 88.56 282 GLY A N 1
ATOM 2343 C CA . GLY A 1 282 ? 8.597 14.909 29.182 1.00 88.56 282 GLY A CA 1
ATOM 2344 C C . GLY A 1 282 ? 7.610 14.691 30.340 1.00 88.56 282 GLY A C 1
ATOM 2345 O O . GLY A 1 282 ? 7.651 15.422 31.325 1.00 88.56 282 GLY A O 1
ATOM 2346 N N . ASN A 1 283 ? 6.721 13.692 30.261 1.00 91.06 283 ASN A N 1
ATOM 2347 C CA . ASN A 1 283 ? 5.664 13.440 31.248 1.00 91.06 283 ASN A CA 1
ATOM 2348 C C . ASN A 1 283 ? 5.816 12.052 31.894 1.00 91.06 283 ASN A C 1
ATOM 2350 O O . ASN A 1 283 ? 5.162 11.078 31.513 1.00 91.06 283 ASN A O 1
ATOM 2354 N N . ALA A 1 284 ? 6.689 11.953 32.900 1.00 93.19 284 ALA A N 1
ATOM 2355 C CA . ALA A 1 284 ? 6.983 10.691 33.586 1.00 93.19 284 ALA A CA 1
ATOM 2356 C C . ALA A 1 284 ? 5.742 9.994 34.202 1.00 93.19 284 ALA A C 1
ATOM 2358 O O . ALA A 1 284 ? 5.627 8.769 34.065 1.00 93.19 284 ALA A O 1
ATOM 2359 N N . PRO A 1 285 ? 4.777 10.704 34.833 1.00 94.56 285 PRO A N 1
ATOM 2360 C CA . PRO A 1 285 ? 3.535 10.087 35.301 1.00 94.56 285 PRO A CA 1
ATOM 2361 C C . PRO A 1 285 ? 2.730 9.412 34.185 1.00 94.56 285 PRO A C 1
ATOM 2363 O O . PRO A 1 285 ? 2.276 8.278 34.370 1.00 94.56 285 PRO A O 1
ATOM 2366 N N . LEU A 1 286 ? 2.584 10.069 33.030 1.00 94.44 286 LEU A N 1
ATOM 2367 C CA . LEU A 1 286 ? 1.904 9.512 31.860 1.00 94.44 286 LEU A CA 1
ATOM 2368 C C . LEU A 1 286 ? 2.637 8.274 31.336 1.00 94.44 286 LEU A C 1
ATOM 2370 O O . LEU A 1 286 ? 2.019 7.222 31.181 1.00 94.44 286 LEU A O 1
ATOM 2374 N N . ILE A 1 287 ? 3.955 8.362 31.143 1.00 95.62 287 ILE A N 1
ATOM 2375 C CA . ILE A 1 287 ? 4.784 7.239 30.682 1.00 95.62 287 ILE A CA 1
ATOM 2376 C C . ILE A 1 287 ? 4.642 6.023 31.608 1.00 95.62 287 ILE A C 1
ATOM 2378 O O . ILE A 1 287 ? 4.428 4.899 31.143 1.00 95.62 287 ILE A O 1
ATOM 2382 N N . ARG A 1 288 ? 4.680 6.228 32.930 1.00 96.00 288 ARG A N 1
ATOM 2383 C CA . ARG A 1 288 ? 4.474 5.155 33.915 1.00 96.00 288 ARG A CA 1
ATOM 2384 C C . ARG A 1 288 ? 3.087 4.520 33.789 1.00 96.00 288 ARG A C 1
ATOM 2386 O O . ARG A 1 288 ? 2.981 3.294 33.838 1.00 96.00 288 ARG A O 1
ATOM 2393 N N . ARG A 1 289 ? 2.036 5.325 33.595 1.00 96.31 289 ARG A N 1
ATOM 2394 C CA . ARG A 1 289 ? 0.667 4.826 33.366 1.00 96.31 289 ARG A CA 1
ATOM 2395 C C . ARG A 1 289 ? 0.567 4.019 32.072 1.00 96.31 289 ARG A C 1
ATOM 2397 O O . ARG A 1 289 ? -0.013 2.939 32.095 1.00 96.31 289 ARG A O 1
ATOM 2404 N N . LEU A 1 290 ? 1.177 4.481 30.980 1.00 96.69 290 LEU A N 1
ATOM 2405 C CA . LEU A 1 290 ? 1.204 3.766 29.698 1.00 96.69 290 LEU A CA 1
ATOM 2406 C C . LEU A 1 290 ? 1.894 2.397 29.830 1.00 96.69 290 LEU A C 1
ATOM 2408 O O . LEU A 1 290 ? 1.333 1.383 29.408 1.00 96.69 290 LEU A O 1
ATOM 2412 N N . LYS A 1 291 ? 3.066 2.335 30.480 1.00 96.69 291 LYS A N 1
ATOM 2413 C CA . LYS A 1 291 ? 3.772 1.067 30.760 1.00 96.69 291 LYS A CA 1
ATOM 2414 C C . LYS A 1 291 ? 2.906 0.115 31.596 1.00 96.69 291 LYS A C 1
ATOM 2416 O O . LYS A 1 291 ? 2.834 -1.078 31.294 1.00 96.69 291 LYS A O 1
ATOM 2421 N N . LEU A 1 292 ? 2.233 0.639 32.625 1.00 97.00 292 LEU A N 1
ATOM 2422 C CA . LEU A 1 292 ? 1.350 -0.145 33.490 1.00 97.00 292 LEU A CA 1
ATOM 2423 C C . LEU A 1 292 ? 0.151 -0.710 32.717 1.00 97.00 292 LEU A C 1
ATOM 2425 O O . LEU A 1 292 ? -0.080 -1.913 32.796 1.00 97.00 292 LEU A O 1
ATOM 2429 N N . CYS A 1 293 ? -0.557 0.115 31.939 1.00 96.88 293 CYS A N 1
ATOM 2430 C CA . CYS A 1 293 ? -1.693 -0.318 31.118 1.00 96.88 293 CYS A CA 1
ATOM 2431 C C . CYS A 1 293 ? -1.301 -1.403 30.113 1.00 96.88 293 CYS A C 1
ATOM 2433 O O . CYS A 1 293 ? -2.003 -2.404 30.003 1.00 96.88 293 CYS A O 1
ATOM 2435 N N . ALA A 1 294 ? -0.157 -1.261 29.434 1.00 96.81 294 ALA A N 1
ATOM 2436 C CA . ALA A 1 294 ? 0.337 -2.308 28.543 1.00 96.81 294 ALA A CA 1
ATOM 2437 C C . ALA A 1 294 ? 0.526 -3.630 29.302 1.00 96.81 294 ALA A C 1
ATOM 2439 O O . ALA A 1 294 ? 0.048 -4.677 28.874 1.00 96.81 294 ALA A O 1
ATOM 2440 N N . LYS A 1 295 ? 1.185 -3.585 30.467 1.00 96.31 295 LYS A N 1
ATOM 2441 C CA . LYS A 1 295 ? 1.467 -4.773 31.284 1.00 96.31 295 LYS A CA 1
ATOM 2442 C C . LYS A 1 295 ? 0.193 -5.460 31.788 1.00 96.31 295 LYS A C 1
ATOM 2444 O O . LYS A 1 295 ? 0.126 -6.687 31.760 1.00 96.31 295 LYS A O 1
ATOM 2449 N N . THR A 1 296 ? -0.785 -4.697 32.270 1.00 95.88 296 THR A N 1
ATOM 2450 C CA . THR A 1 296 ? -1.987 -5.246 32.918 1.00 95.88 296 THR A CA 1
ATOM 2451 C C . THR A 1 296 ? -3.105 -5.577 31.938 1.00 95.88 296 THR A C 1
ATOM 2453 O O . THR A 1 296 ? -3.867 -6.501 32.198 1.00 95.88 296 THR A O 1
ATOM 2456 N N . ASN A 1 297 ? -3.194 -4.865 30.811 1.00 95.50 297 ASN A N 1
ATOM 2457 C CA . ASN A 1 297 ? -4.358 -4.900 29.927 1.00 95.50 297 ASN A CA 1
ATOM 2458 C C . ASN A 1 297 ? -4.032 -5.252 28.465 1.00 95.50 297 ASN A C 1
ATOM 2460 O O . ASN A 1 297 ? -4.882 -5.094 27.596 1.00 95.50 297 ASN A O 1
ATOM 2464 N N . ALA A 1 298 ? -2.831 -5.755 28.153 1.00 95.25 298 ALA A N 1
ATOM 2465 C CA . ALA A 1 298 ? -2.458 -6.081 26.768 1.00 95.25 298 ALA A CA 1
ATOM 2466 C C . ALA A 1 298 ? -3.434 -7.035 26.051 1.00 95.25 298 ALA A C 1
ATOM 2468 O O . ALA A 1 298 ? -3.560 -6.950 24.838 1.00 95.25 298 ALA A O 1
ATOM 2469 N N . ASN A 1 299 ? -4.153 -7.911 26.769 1.00 94.69 299 ASN A N 1
ATOM 2470 C CA . ASN A 1 299 ? -5.141 -8.810 26.150 1.00 94.69 299 ASN A CA 1
ATOM 2471 C C . ASN A 1 299 ? -6.355 -8.075 25.570 1.00 94.69 299 ASN A C 1
ATOM 2473 O O . ASN A 1 299 ? -7.007 -8.615 24.681 1.00 94.69 299 ASN A O 1
ATOM 2477 N N . ALA A 1 300 ? -6.651 -6.858 26.034 1.00 95.62 300 ALA A N 1
ATOM 2478 C CA . ALA A 1 300 ? -7.766 -6.082 25.509 1.00 95.62 300 ALA A CA 1
ATOM 2479 C C . ALA A 1 300 ? -7.577 -5.721 24.028 1.00 95.62 300 ALA A C 1
ATOM 2481 O O . ALA A 1 300 ? -8.565 -5.484 23.347 1.00 95.62 300 ALA A O 1
ATOM 2482 N N . VAL A 1 301 ? -6.346 -5.752 23.487 1.00 95.50 301 VAL A N 1
ATOM 2483 C CA . VAL A 1 301 ? -6.122 -5.545 22.044 1.00 95.50 301 VAL A CA 1
ATOM 2484 C C . VAL A 1 301 ? -6.901 -6.548 21.188 1.00 95.50 301 VAL A C 1
ATOM 2486 O O . VAL A 1 301 ? -7.330 -6.202 20.098 1.00 95.50 301 VAL A O 1
ATOM 2489 N N . TYR A 1 302 ? -7.157 -7.761 21.683 1.00 94.75 302 TYR A N 1
ATOM 2490 C CA . TYR A 1 302 ? -7.893 -8.783 20.934 1.00 94.75 302 TYR A CA 1
ATOM 2491 C C . TYR A 1 302 ? -9.419 -8.584 20.969 1.00 94.75 302 TYR A C 1
ATOM 2493 O O . TYR A 1 302 ? -10.156 -9.349 20.356 1.00 94.75 302 TYR A O 1
ATOM 2501 N N . GLN A 1 303 ? -9.912 -7.565 21.681 1.00 92.25 303 GLN A N 1
ATOM 2502 C CA . GLN A 1 303 ? -11.324 -7.184 21.724 1.00 92.25 303 GLN A CA 1
ATOM 2503 C C . GLN A 1 303 ? -11.577 -6.065 20.709 1.00 92.25 303 GLN A C 1
ATOM 2505 O O . GLN A 1 303 ? -11.756 -4.907 21.079 1.00 92.25 303 GLN A O 1
ATOM 2510 N N . GLN A 1 304 ? -11.535 -6.412 19.421 1.00 95.00 304 GLN A N 1
ATOM 2511 C CA . GLN A 1 304 ? -11.821 -5.470 18.338 1.00 95.00 304 GLN A CA 1
ATOM 2512 C C . GLN A 1 304 ? -13.300 -5.495 17.941 1.00 95.00 304 GLN A C 1
ATOM 2514 O O . GLN A 1 304 ? -13.942 -6.557 17.898 1.00 95.00 304 GLN A O 1
ATOM 2519 N N . ASP A 1 305 ? -13.817 -4.317 17.601 1.00 93.25 305 ASP A N 1
ATOM 2520 C CA . ASP A 1 305 ? -15.170 -4.148 17.080 1.00 93.25 305 ASP A CA 1
ATOM 2521 C C . ASP A 1 305 ? -15.332 -4.786 15.699 1.00 93.25 305 ASP A C 1
ATOM 2523 O O . ASP A 1 305 ? -14.372 -5.109 14.996 1.00 93.25 305 ASP A O 1
ATOM 2527 N N . ARG A 1 306 ? -16.586 -4.993 15.304 1.00 94.56 306 ARG A N 1
ATOM 2528 C CA . ARG A 1 306 ? -16.918 -5.436 13.950 1.00 94.56 306 ARG A CA 1
ATOM 2529 C C . ARG A 1 306 ? -16.710 -4.296 12.961 1.00 94.56 306 ARG A C 1
ATOM 2531 O O . ARG A 1 306 ? -16.982 -3.136 13.269 1.00 94.56 306 ARG A O 1
ATOM 2538 N N . VAL A 1 307 ? -16.264 -4.636 11.759 1.00 95.06 307 VAL A N 1
ATOM 2539 C CA . VAL A 1 307 ? -15.984 -3.660 10.708 1.00 95.06 307 VAL A CA 1
ATOM 2540 C C . VAL A 1 307 ? -17.086 -3.706 9.659 1.00 95.06 307 VAL A C 1
ATOM 2542 O O . VAL A 1 307 ? -17.309 -4.724 9.008 1.00 95.06 307 VAL A O 1
ATOM 2545 N N . PHE A 1 308 ? -17.751 -2.567 9.487 1.00 93.06 308 PHE A N 1
ATOM 2546 C CA . PHE A 1 308 ? -18.855 -2.395 8.552 1.00 93.06 308 PHE A CA 1
ATOM 2547 C C . PHE A 1 308 ? -18.514 -1.397 7.446 1.00 93.06 308 PHE A C 1
ATOM 2549 O O . PHE A 1 308 ? -17.771 -0.427 7.658 1.00 93.06 308 PHE A O 1
ATOM 2556 N N . VAL A 1 309 ? -19.100 -1.612 6.272 1.00 93.06 309 VAL A N 1
ATOM 2557 C CA . VAL A 1 309 ? -18.941 -0.753 5.099 1.00 93.06 309 VAL A CA 1
ATOM 2558 C C . VAL A 1 309 ? -20.250 -0.633 4.326 1.00 93.06 309 VAL A C 1
ATOM 2560 O O . VAL A 1 309 ? -21.080 -1.539 4.333 1.00 93.06 309 VAL A O 1
ATOM 2563 N N . HIS A 1 310 ? -20.444 0.497 3.655 1.00 91.38 310 HIS A N 1
ATOM 2564 C CA . HIS A 1 310 ? -21.578 0.685 2.758 1.00 91.38 310 HIS A CA 1
ATOM 2565 C C . HIS A 1 310 ? -21.296 0.018 1.392 1.00 91.38 310 HIS A C 1
ATOM 2567 O O . HIS A 1 310 ? -20.166 0.108 0.901 1.00 91.38 310 HIS A O 1
ATOM 2573 N N . PRO A 1 311 ? -22.294 -0.593 0.722 1.00 90.56 311 PRO A N 1
ATOM 2574 C CA . PRO A 1 311 ? -22.101 -1.311 -0.540 1.00 90.56 311 PRO A CA 1
ATOM 2575 C C . PRO A 1 311 ? -21.404 -0.499 -1.640 1.00 90.56 311 PRO A C 1
ATOM 2577 O O . PRO A 1 311 ? -20.584 -1.031 -2.385 1.00 90.56 311 PRO A O 1
ATOM 2580 N N . ASP A 1 312 ? -21.710 0.796 -1.729 1.00 90.19 312 ASP A N 1
ATOM 2581 C CA . ASP A 1 312 ? -21.234 1.671 -2.806 1.00 90.19 312 ASP A CA 1
ATOM 2582 C C . ASP A 1 312 ? -20.087 2.617 -2.408 1.00 90.19 312 ASP A C 1
ATOM 2584 O O . ASP A 1 312 ? -19.557 3.310 -3.281 1.00 90.19 312 ASP A O 1
ATOM 2588 N N . ILE A 1 313 ? -19.703 2.665 -1.124 1.00 89.56 313 ILE A N 1
ATOM 2589 C CA . ILE A 1 313 ? -18.751 3.658 -0.592 1.00 89.56 313 ILE A CA 1
ATOM 2590 C C . ILE A 1 313 ? -17.546 2.948 0.021 1.00 89.56 313 ILE A C 1
ATOM 2592 O O . ILE A 1 313 ? -17.684 2.005 0.794 1.00 89.56 313 ILE A O 1
ATOM 2596 N N . MET A 1 314 ? -16.357 3.422 -0.331 1.00 94.31 314 MET A N 1
ATOM 2597 C CA . MET A 1 314 ? -15.087 2.988 0.232 1.00 94.31 314 MET A CA 1
ATOM 2598 C C . MET A 1 314 ? -14.722 3.873 1.421 1.00 94.31 314 MET A C 1
ATOM 2600 O O . MET A 1 314 ? -14.815 5.098 1.338 1.00 94.31 314 MET A O 1
ATOM 2604 N N . ARG A 1 315 ? -14.245 3.239 2.490 1.00 93.31 315 ARG A N 1
ATOM 2605 C CA . ARG A 1 315 ? -13.629 3.899 3.639 1.00 93.31 315 ARG A CA 1
ATOM 2606 C C . ARG A 1 315 ? -12.120 3.921 3.479 1.00 93.31 315 ARG A C 1
ATOM 2608 O O . ARG A 1 315 ? -11.535 2.984 2.936 1.00 93.31 315 ARG A O 1
ATOM 2615 N N . MET A 1 316 ? -11.504 4.960 4.014 1.00 93.19 316 MET A N 1
ATOM 2616 C CA . MET A 1 316 ? -10.062 5.155 4.000 1.00 93.19 316 MET A CA 1
ATOM 2617 C C . MET A 1 316 ? -9.546 5.473 5.399 1.00 93.19 316 MET A C 1
ATOM 2619 O O . MET A 1 316 ? -10.268 6.061 6.208 1.00 93.19 316 MET A O 1
ATOM 2623 N N . ALA A 1 317 ? -8.302 5.094 5.688 1.00 92.31 317 ALA A N 1
ATOM 2624 C CA . ALA A 1 317 ? -7.665 5.402 6.956 1.00 92.31 317 ALA A CA 1
ATOM 2625 C C . ALA A 1 317 ? -7.670 6.913 7.213 1.00 92.31 317 ALA A C 1
ATOM 2627 O O . ALA A 1 317 ? -7.217 7.699 6.380 1.00 92.31 317 ALA A O 1
ATOM 2628 N N . THR A 1 318 ? -8.141 7.311 8.389 1.00 87.62 318 THR A N 1
ATOM 2629 C CA . THR A 1 318 ? -7.984 8.671 8.909 1.00 87.62 318 THR A CA 1
ATOM 2630 C C . THR A 1 318 ? -6.961 8.665 10.026 1.00 87.62 318 THR A C 1
ATOM 2632 O O . THR A 1 318 ? -6.948 7.748 10.850 1.00 87.62 318 THR A O 1
ATOM 2635 N N . ILE A 1 319 ? -6.124 9.693 10.061 1.00 75.62 319 ILE A N 1
ATOM 2636 C CA . ILE A 1 319 ? -5.123 9.895 11.103 1.00 75.62 319 ILE A CA 1
ATOM 2637 C C . ILE A 1 319 ? -5.646 10.928 12.113 1.00 75.62 319 ILE A C 1
ATOM 2639 O O . ILE A 1 319 ? -6.577 11.683 11.836 1.00 75.62 319 ILE A O 1
ATOM 2643 N N . ASN A 1 320 ? -5.045 10.956 13.301 1.00 62.25 320 ASN A N 1
ATOM 2644 C CA . ASN A 1 320 ? -5.364 11.845 14.420 1.00 62.25 320 ASN A CA 1
ATOM 2645 C C . ASN A 1 320 ? -5.451 13.351 14.060 1.00 62.25 320 ASN A C 1
ATOM 2647 O O . ASN A 1 320 ? -6.104 14.125 14.761 1.00 62.25 320 ASN A O 1
ATOM 2651 N N . ARG A 1 321 ? -4.842 13.792 12.948 1.00 59.28 321 ARG A N 1
ATOM 2652 C CA . ARG A 1 321 ? -4.851 15.193 12.492 1.00 59.28 321 ARG A CA 1
ATOM 2653 C C . ARG A 1 321 ? -6.034 15.510 11.572 1.00 59.28 321 ARG A C 1
ATOM 2655 O O . ARG A 1 321 ? -6.503 14.681 10.805 1.00 59.28 321 ARG A O 1
ATOM 2662 N N . TYR A 1 322 ? -6.486 16.765 11.625 1.00 52.69 322 TYR A N 1
ATOM 2663 C CA . TYR A 1 322 ? -7.770 17.256 11.101 1.00 52.69 322 TYR A CA 1
ATOM 2664 C C . TYR A 1 322 ? -8.089 16.989 9.612 1.00 52.69 322 TYR A C 1
ATOM 2666 O O . TYR A 1 322 ? -9.251 17.126 9.240 1.00 52.69 322 TYR A O 1
ATOM 2674 N N . TYR A 1 323 ? -7.118 16.604 8.780 1.00 59.38 323 TYR A N 1
ATOM 2675 C CA . TYR A 1 323 ? -7.272 16.461 7.323 1.00 59.38 323 TYR A CA 1
ATOM 2676 C C . TYR A 1 323 ? -6.440 15.321 6.707 1.00 59.38 323 TYR A C 1
ATOM 2678 O O . TYR A 1 323 ? -6.407 15.176 5.485 1.00 59.38 323 TYR A O 1
ATOM 2686 N N . GLU A 1 324 ? -5.736 14.537 7.525 1.00 73.38 324 GLU A N 1
ATOM 2687 C CA . GLU A 1 324 ? -4.757 13.570 7.032 1.00 73.38 324 GLU A CA 1
ATOM 2688 C C . GLU A 1 324 ? -5.423 12.204 6.823 1.00 73.38 324 GLU A C 1
ATOM 2690 O O . GLU A 1 324 ? -5.907 11.564 7.763 1.00 73.38 324 GLU A O 1
ATOM 2695 N N . VAL A 1 325 ? -5.475 11.780 5.561 1.00 83.94 325 VAL A N 1
ATOM 2696 C CA . VAL A 1 325 ? -5.978 10.468 5.145 1.00 83.94 325 VAL A CA 1
ATOM 2697 C C . VAL A 1 325 ? -4.844 9.651 4.548 1.00 83.94 325 VAL A C 1
ATOM 2699 O O . VAL A 1 325 ? -3.914 10.203 3.961 1.00 83.94 325 VAL A O 1
ATOM 2702 N N . ASN A 1 326 ? -4.927 8.333 4.684 1.00 88.44 326 ASN A N 1
ATOM 2703 C CA . ASN A 1 326 ? -3.925 7.420 4.156 1.00 88.44 326 ASN A CA 1
ATOM 2704 C C . ASN A 1 326 ? -4.589 6.179 3.530 1.00 88.44 326 ASN A C 1
ATOM 2706 O O . ASN A 1 326 ? -5.654 5.745 3.961 1.00 88.44 326 ASN A O 1
ATOM 2710 N N . ASN A 1 327 ? -3.988 5.607 2.488 1.00 92.62 327 ASN A N 1
ATOM 2711 C CA . ASN A 1 327 ? -4.428 4.366 1.857 1.00 92.62 327 ASN A CA 1
ATOM 2712 C C . ASN A 1 327 ? -3.781 3.115 2.482 1.00 92.62 327 ASN A C 1
ATOM 2714 O O . ASN A 1 327 ? -3.960 2.016 1.951 1.00 92.62 327 ASN A O 1
ATOM 2718 N N . ASN A 1 328 ? -3.093 3.270 3.620 1.00 93.38 328 ASN A N 1
ATOM 2719 C CA . ASN A 1 328 ? -2.596 2.167 4.446 1.00 93.38 328 ASN A CA 1
ATOM 2720 C C . ASN A 1 328 ? -3.716 1.253 4.962 1.00 93.38 328 ASN A C 1
ATOM 2722 O O . ASN A 1 328 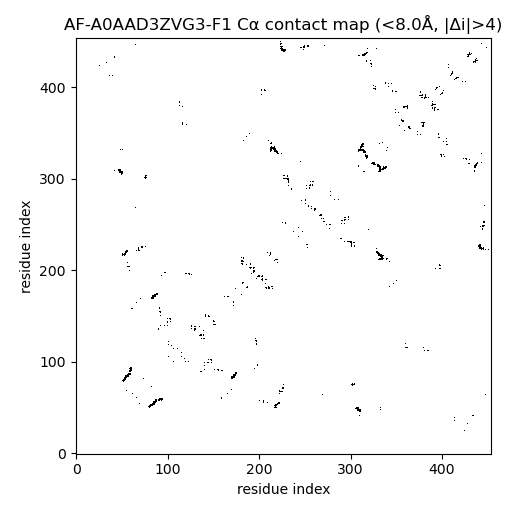? -3.480 0.075 5.195 1.00 93.38 328 ASN A O 1
ATOM 2726 N N . VAL A 1 329 ? -4.939 1.767 5.128 1.00 96.38 329 VAL A N 1
ATOM 2727 C CA . VAL A 1 329 ? -6.130 0.937 5.352 1.00 96.38 329 VAL A CA 1
ATOM 2728 C C . VAL A 1 329 ? -7.249 1.418 4.444 1.00 96.38 329 VAL A C 1
ATOM 2730 O O . VAL A 1 329 ? -7.546 2.613 4.377 1.00 96.38 329 VAL A O 1
ATOM 2733 N N . LEU A 1 330 ? -7.870 0.481 3.736 1.00 98.19 330 LEU A N 1
ATOM 2734 C CA . LEU A 1 330 ? -8.991 0.738 2.837 1.00 98.19 330 LEU A CA 1
ATOM 2735 C C . LEU A 1 330 ? -10.051 -0.337 3.042 1.00 98.19 330 LEU A C 1
ATOM 2737 O O . LEU A 1 330 ? -9.722 -1.517 3.134 1.00 98.19 330 LEU A O 1
ATOM 2741 N N . ILE A 1 331 ? -11.321 0.053 3.076 1.00 98.12 331 ILE A N 1
ATOM 2742 C CA . ILE A 1 331 ? -12.432 -0.882 3.283 1.00 98.12 331 ILE A CA 1
ATOM 2743 C C . ILE A 1 331 ? -13.480 -0.634 2.216 1.00 98.12 331 ILE A C 1
ATOM 2745 O O . ILE A 1 331 ? -13.935 0.496 2.050 1.00 98.12 331 ILE A O 1
ATOM 2749 N N . ALA A 1 332 ? -13.897 -1.676 1.510 1.00 98.00 332 ALA A N 1
ATOM 2750 C CA . ALA A 1 332 ? -14.961 -1.571 0.524 1.00 98.00 332 ALA A CA 1
ATOM 2751 C C . ALA A 1 332 ? -15.735 -2.880 0.418 1.00 98.00 332 ALA A C 1
ATOM 2753 O O . ALA A 1 332 ? -15.183 -3.966 0.595 1.00 98.00 332 ALA A O 1
ATOM 2754 N N . ASN A 1 333 ? -17.010 -2.778 0.059 1.00 97.25 333 ASN A N 1
ATOM 2755 C CA . ASN A 1 333 ? -17.733 -3.937 -0.432 1.00 97.25 333 ASN A CA 1
ATOM 2756 C C . ASN A 1 333 ? -17.259 -4.307 -1.847 1.00 97.25 333 ASN A C 1
ATOM 2758 O O . ASN A 1 333 ? -16.823 -3.446 -2.625 1.00 97.25 333 ASN A O 1
ATOM 2762 N N . ARG A 1 334 ? -17.403 -5.586 -2.201 1.00 97.06 334 ARG A N 1
ATOM 2763 C CA . ARG A 1 334 ? -17.175 -6.067 -3.564 1.00 97.06 334 ARG A CA 1
ATOM 2764 C C . ARG A 1 334 ? -18.002 -5.243 -4.553 1.00 97.06 334 ARG A C 1
ATOM 2766 O O . ARG A 1 334 ? -19.173 -4.961 -4.325 1.00 97.06 334 ARG A O 1
ATOM 2773 N N . SER A 1 335 ? -17.393 -4.894 -5.683 1.00 96.94 335 SER A N 1
ATOM 2774 C CA . SER A 1 335 ? -18.002 -4.109 -6.767 1.00 96.94 335 SER A CA 1
ATOM 2775 C C . SER A 1 335 ? -18.461 -2.697 -6.381 1.00 96.94 335 SER A C 1
ATOM 2777 O O . SER A 1 335 ? -19.215 -2.079 -7.139 1.00 96.94 335 SER A O 1
ATOM 2779 N N . SER A 1 336 ? -17.963 -2.157 -5.261 1.00 95.88 336 SER A N 1
ATOM 2780 C CA . SER A 1 336 ? -18.261 -0.797 -4.805 1.00 95.88 336 SER A CA 1
ATOM 2781 C C . SER A 1 336 ? -18.070 0.248 -5.911 1.00 95.88 336 SER A C 1
ATOM 2783 O O . SER A 1 336 ? -17.049 0.287 -6.616 1.00 95.88 336 SER A O 1
ATOM 2785 N N . ARG A 1 337 ? -19.073 1.126 -6.061 1.00 95.38 337 ARG A N 1
ATOM 2786 C CA . ARG A 1 337 ? -19.074 2.199 -7.067 1.00 95.38 337 ARG A CA 1
ATOM 2787 C C . ARG A 1 337 ? -17.906 3.151 -6.870 1.00 95.38 337 ARG A C 1
ATOM 2789 O O . ARG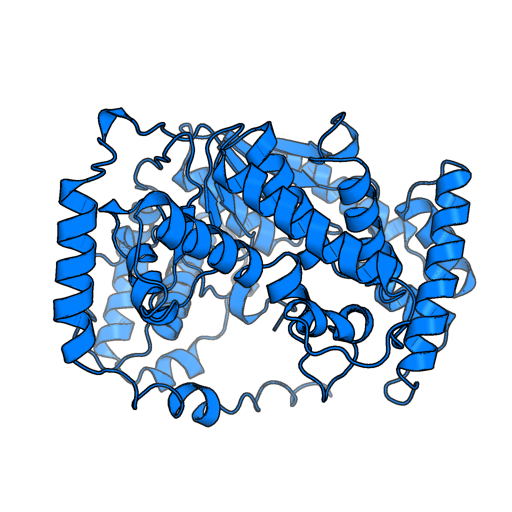 A 1 337 ? -17.256 3.488 -7.859 1.00 95.38 337 ARG A O 1
ATOM 2796 N N . SER A 1 338 ? -17.614 3.564 -5.638 1.00 95.69 338 SER A N 1
ATOM 2797 C CA . SER A 1 338 ? -16.510 4.492 -5.383 1.00 95.69 338 SER A CA 1
ATOM 2798 C C . SER A 1 338 ? -15.159 3.882 -5.762 1.00 95.69 338 SER A C 1
ATOM 2800 O O . SER A 1 338 ? -14.361 4.558 -6.403 1.00 95.69 338 SER A O 1
ATOM 2802 N N . VAL A 1 339 ? -14.921 2.595 -5.466 1.00 98.44 339 VAL A N 1
ATOM 2803 C CA . VAL A 1 339 ? -13.678 1.900 -5.864 1.00 98.44 339 VAL A CA 1
ATOM 2804 C C . VAL A 1 339 ? -13.539 1.880 -7.386 1.00 98.44 339 VAL A C 1
ATOM 2806 O O . VAL A 1 339 ? -12.484 2.213 -7.925 1.00 98.44 339 VAL A O 1
ATOM 2809 N N . ARG A 1 340 ? -14.626 1.569 -8.103 1.00 98.56 340 ARG A N 1
ATOM 2810 C CA . ARG A 1 340 ? -14.643 1.592 -9.573 1.00 98.56 340 ARG A CA 1
ATOM 2811 C C . ARG A 1 340 ? -14.308 2.975 -10.139 1.00 98.56 340 ARG A C 1
ATOM 2813 O O . ARG A 1 340 ? -13.616 3.067 -11.150 1.00 98.56 340 ARG A O 1
ATOM 2820 N N . ILE A 1 341 ? -14.801 4.048 -9.520 1.00 98.56 341 ILE A N 1
ATOM 2821 C CA . ILE A 1 341 ? -14.521 5.427 -9.953 1.00 98.56 341 ILE A CA 1
ATOM 2822 C C . ILE A 1 341 ? -13.052 5.782 -9.690 1.00 98.56 341 ILE A C 1
ATOM 2824 O O . ILE A 1 341 ? -12.405 6.321 -10.587 1.00 98.56 341 ILE A O 1
ATOM 2828 N N . VAL A 1 342 ? -12.494 5.394 -8.537 1.00 98.69 342 VAL A N 1
ATOM 2829 C CA . VAL A 1 342 ? -11.057 5.545 -8.238 1.00 98.69 342 VAL A CA 1
ATOM 2830 C C . VAL A 1 342 ? -10.199 4.839 -9.292 1.00 98.69 342 VAL A C 1
ATOM 2832 O O . VAL A 1 342 ? -9.303 5.453 -9.863 1.00 98.69 342 VAL A O 1
ATOM 2835 N N . LEU A 1 343 ? -10.498 3.577 -9.614 1.00 98.75 343 LEU A N 1
ATOM 2836 C CA . LEU A 1 343 ? -9.758 2.799 -10.620 1.00 98.75 343 LEU A CA 1
ATOM 2837 C C . LEU A 1 343 ? -9.849 3.410 -12.029 1.00 98.75 343 LEU A C 1
ATOM 2839 O O . LEU A 1 343 ? -8.880 3.386 -12.796 1.00 98.75 343 LEU A O 1
ATOM 2843 N N . ARG A 1 344 ? -10.998 3.998 -12.381 1.00 98.62 344 ARG A N 1
ATOM 2844 C CA . ARG A 1 344 ? -11.174 4.736 -13.644 1.00 98.62 344 ARG A CA 1
ATOM 2845 C C . ARG A 1 344 ? -10.345 6.018 -13.679 1.00 98.62 344 ARG A C 1
ATOM 2847 O O . ARG A 1 344 ? -9.717 6.290 -14.702 1.00 98.62 344 ARG A O 1
ATOM 2854 N N . GLU A 1 345 ? -10.305 6.777 -12.588 1.00 98.31 345 GLU A N 1
ATOM 2855 C CA . GLU A 1 345 ? -9.487 7.992 -12.506 1.00 98.31 345 GLU A CA 1
ATOM 2856 C C . GLU A 1 345 ? -7.987 7.655 -12.512 1.00 98.31 345 GLU A C 1
ATOM 2858 O O . GLU A 1 345 ? -7.232 8.280 -13.255 1.00 98.31 345 GLU A O 1
ATOM 2863 N N . MET A 1 346 ? -7.561 6.595 -11.816 1.00 98.62 346 MET A N 1
ATOM 2864 C CA . MET A 1 346 ? -6.198 6.051 -11.912 1.00 98.62 346 MET A CA 1
ATOM 2865 C C . MET A 1 346 ? -5.834 5.710 -13.364 1.00 98.62 346 MET A C 1
ATOM 2867 O O . MET A 1 346 ? -4.803 6.139 -13.881 1.00 98.62 346 MET A O 1
ATOM 2871 N N . THR A 1 347 ? -6.719 4.992 -14.064 1.00 98.62 347 THR A N 1
ATOM 2872 C CA . THR A 1 347 ? -6.537 4.644 -15.482 1.00 98.62 347 THR A CA 1
ATOM 2873 C C . THR A 1 347 ? -6.378 5.894 -16.349 1.00 98.62 347 THR A C 1
ATOM 2875 O O . THR A 1 347 ? -5.515 5.938 -17.224 1.00 98.62 347 THR A O 1
ATOM 2878 N N . LYS A 1 348 ? -7.190 6.929 -16.114 1.00 97.88 348 LYS A N 1
ATOM 2879 C CA . LYS A 1 348 ? -7.113 8.206 -16.834 1.00 97.88 348 LYS A CA 1
ATOM 2880 C C . LYS A 1 348 ? -5.786 8.929 -16.583 1.00 97.88 348 LYS A C 1
ATOM 2882 O O . LYS A 1 348 ? -5.209 9.445 -17.539 1.00 97.88 348 LYS A O 1
ATOM 2887 N N . ARG A 1 349 ? -5.271 8.926 -15.350 1.00 97.50 349 ARG A N 1
ATOM 2888 C CA . ARG A 1 349 ? -3.962 9.514 -15.003 1.00 97.50 349 ARG A CA 1
ATOM 2889 C C . ARG A 1 349 ? -2.806 8.784 -15.685 1.00 97.50 349 ARG A C 1
ATOM 2891 O O . ARG A 1 349 ? -1.960 9.426 -16.299 1.00 97.50 349 ARG A O 1
ATOM 2898 N N . TYR A 1 350 ? -2.823 7.455 -15.707 1.00 98.06 350 TYR A N 1
ATOM 2899 C CA . TYR A 1 350 ? -1.845 6.678 -16.476 1.00 98.06 350 TYR A CA 1
ATOM 2900 C C . TYR A 1 350 ? -1.949 6.895 -17.988 1.00 98.06 350 TYR A C 1
ATOM 2902 O O . TYR A 1 350 ? -0.931 7.010 -18.667 1.00 98.06 350 TYR A O 1
ATOM 2910 N N . LYS A 1 351 ? -3.165 6.997 -18.539 1.00 96.81 351 LYS A N 1
ATOM 2911 C CA . LYS A 1 351 ? -3.359 7.344 -19.956 1.00 96.81 351 LYS A CA 1
ATOM 2912 C C . LYS A 1 351 ? -2.803 8.727 -20.276 1.00 96.81 351 LYS A C 1
ATOM 2914 O O . LYS A 1 351 ? -2.203 8.894 -21.330 1.00 96.81 351 LYS A O 1
ATOM 2919 N N . TYR A 1 352 ? -2.953 9.695 -19.373 1.00 95.56 352 TYR A N 1
ATOM 2920 C CA . TYR A 1 352 ? -2.307 10.996 -19.516 1.00 95.56 352 TYR A CA 1
ATOM 2921 C C . TYR A 1 352 ? -0.784 10.856 -19.606 1.00 95.56 352 TYR A C 1
ATOM 2923 O O . TYR A 1 352 ? -0.198 11.379 -20.551 1.00 95.56 352 TYR A O 1
ATOM 2931 N N . LEU A 1 353 ? -0.152 10.101 -18.703 1.00 95.31 353 LEU A N 1
ATOM 2932 C CA . LEU A 1 353 ? 1.293 9.860 -18.759 1.00 95.31 353 LEU A CA 1
ATOM 2933 C C . LEU A 1 353 ? 1.714 9.215 -20.088 1.00 95.31 353 LEU A C 1
ATOM 2935 O O . LEU A 1 353 ? 2.648 9.681 -20.737 1.00 95.31 353 LEU A O 1
ATOM 2939 N N . ALA A 1 354 ? 0.990 8.184 -20.530 1.00 94.44 354 ALA A N 1
ATOM 2940 C CA . ALA A 1 354 ? 1.276 7.483 -21.780 1.00 94.44 354 ALA A CA 1
ATOM 2941 C C . ALA A 1 354 ? 1.143 8.399 -23.010 1.00 94.44 354 ALA A C 1
ATOM 2943 O O . ALA A 1 354 ? 2.053 8.456 -23.833 1.00 94.44 354 ALA A O 1
ATOM 2944 N N . CYS A 1 355 ? 0.052 9.164 -23.114 1.00 93.00 355 CYS A N 1
ATOM 2945 C CA . CYS A 1 355 ? -0.196 10.068 -24.241 1.00 93.00 355 CYS A CA 1
ATOM 2946 C C . CYS A 1 355 ? 0.798 11.236 -24.327 1.00 93.00 355 CYS A C 1
ATOM 2948 O O . CYS A 1 355 ? 0.901 11.864 -25.378 1.00 93.00 355 CYS A O 1
ATOM 2950 N N . ASN A 1 356 ? 1.499 11.551 -23.236 1.00 91.62 356 ASN A N 1
ATOM 2951 C CA . ASN A 1 356 ? 2.499 12.619 -23.188 1.00 91.62 356 ASN A CA 1
ATOM 2952 C C . ASN A 1 356 ? 3.943 12.094 -23.187 1.00 91.62 356 ASN A C 1
ATOM 2954 O O . ASN A 1 356 ? 4.854 12.885 -22.975 1.00 91.62 356 ASN A O 1
ATOM 2958 N N . ASN A 1 357 ? 4.152 10.793 -23.437 1.00 91.38 357 ASN A N 1
ATOM 2959 C CA . ASN A 1 357 ? 5.462 10.122 -23.425 1.00 91.38 357 ASN A CA 1
ATOM 2960 C C . ASN A 1 357 ? 6.181 10.119 -22.059 1.00 91.38 357 ASN A C 1
ATOM 2962 O O . ASN A 1 357 ? 7.348 9.757 -21.948 1.00 91.38 357 ASN A O 1
ATOM 2966 N N . LEU A 1 358 ? 5.461 10.423 -20.981 1.00 93.19 358 LEU A N 1
ATOM 2967 C CA . LEU A 1 358 ? 6.026 10.535 -19.636 1.00 93.19 358 LEU A CA 1
ATOM 2968 C C . LEU A 1 358 ? 6.277 9.175 -18.972 1.00 93.19 358 LEU A C 1
ATOM 2970 O O . LEU A 1 358 ? 6.924 9.112 -17.936 1.00 93.19 358 LEU A O 1
ATOM 2974 N N . ILE A 1 359 ? 5.785 8.069 -19.547 1.00 95.06 359 ILE A N 1
ATOM 2975 C CA . ILE A 1 359 ? 6.060 6.718 -19.022 1.00 95.06 359 ILE A CA 1
ATOM 2976 C C . ILE A 1 359 ? 7.536 6.341 -19.189 1.00 95.06 359 ILE A C 1
ATOM 2978 O O . ILE A 1 359 ? 8.084 5.694 -18.297 1.00 95.06 359 ILE A O 1
ATOM 2982 N N . PHE A 1 360 ? 8.162 6.754 -20.296 1.00 93.25 360 PHE A N 1
ATOM 2983 C CA . PHE A 1 360 ? 9.535 6.388 -20.669 1.00 93.25 360 PHE A CA 1
ATOM 2984 C C . PHE A 1 360 ? 10.480 7.597 -20.788 1.00 93.25 360 PHE A C 1
ATOM 2986 O O . PHE A 1 360 ? 11.681 7.402 -20.950 1.00 93.25 360 PHE A O 1
ATOM 2993 N N . SER A 1 361 ? 9.970 8.831 -20.692 1.00 89.81 361 SER A N 1
ATOM 2994 C CA . SER A 1 361 ? 10.746 10.071 -20.827 1.00 89.81 361 SER A CA 1
ATOM 2995 C C . SER A 1 361 ? 10.513 11.025 -19.653 1.00 89.81 361 SER A C 1
ATOM 2997 O O . SER A 1 361 ? 9.451 11.009 -19.029 1.00 89.81 361 SER A O 1
ATOM 2999 N N . THR A 1 362 ? 11.507 11.866 -19.362 1.00 85.31 362 THR A N 1
ATOM 3000 C CA . THR A 1 362 ? 11.397 13.032 -18.466 1.00 85.31 362 THR A CA 1
ATOM 3001 C C . THR A 1 362 ? 10.840 14.265 -19.187 1.00 85.31 362 THR A C 1
ATOM 3003 O O . THR A 1 362 ? 10.379 15.202 -18.536 1.00 85.31 362 THR A O 1
ATOM 3006 N N . GLU A 1 363 ? 10.831 14.257 -20.521 1.00 83.50 363 GLU A N 1
ATOM 3007 C CA . GLU A 1 363 ? 10.314 15.337 -21.358 1.00 83.50 363 GLU A CA 1
ATOM 3008 C C . GLU A 1 363 ? 8.898 15.031 -21.862 1.00 83.50 363 GLU A C 1
ATOM 3010 O O . GLU A 1 363 ? 8.617 13.945 -22.374 1.00 83.50 363 GLU A O 1
ATOM 3015 N N . SER A 1 364 ? 8.002 16.013 -21.728 1.00 77.81 364 SER A N 1
ATOM 3016 C CA . SER A 1 364 ? 6.623 15.931 -22.218 1.00 77.81 364 SER A CA 1
ATOM 3017 C C . SER A 1 364 ? 6.539 16.310 -23.696 1.00 77.81 364 SER A C 1
ATOM 3019 O O . SER A 1 364 ? 7.081 17.333 -24.110 1.00 77.81 364 SER A O 1
ATOM 3021 N N . ASN A 1 365 ? 5.755 15.561 -24.475 1.00 69.00 365 ASN A N 1
ATOM 3022 C CA . ASN A 1 365 ? 5.487 15.866 -25.889 1.00 69.00 365 ASN A CA 1
ATOM 3023 C C . ASN A 1 365 ? 4.627 17.133 -26.116 1.00 69.00 365 ASN A C 1
ATOM 3025 O O . ASN A 1 365 ? 4.353 17.487 -27.263 1.00 69.00 365 ASN A O 1
ATOM 3029 N N . ARG A 1 366 ? 4.135 17.802 -25.062 1.00 67.06 366 ARG A N 1
ATOM 3030 C CA . ARG A 1 366 ? 3.294 19.009 -25.175 1.00 67.06 366 ARG A CA 1
ATOM 3031 C C . ARG A 1 366 ? 4.044 20.263 -24.737 1.00 67.06 366 ARG A C 1
ATOM 3033 O O . ARG A 1 366 ? 4.673 20.286 -23.683 1.00 67.06 366 ARG A O 1
ATOM 3040 N N . THR A 1 367 ? 3.848 21.363 -25.467 1.00 59.38 367 THR A N 1
ATOM 3041 C CA . THR A 1 367 ? 4.094 22.717 -24.943 1.00 59.38 367 THR A CA 1
ATOM 3042 C C . THR A 1 367 ? 3.254 22.901 -23.681 1.00 59.38 367 THR A C 1
ATOM 3044 O O . THR A 1 367 ? 2.044 22.684 -23.751 1.00 59.38 367 THR A O 1
ATOM 3047 N N . LYS A 1 368 ? 3.878 23.258 -22.547 1.00 57.50 368 LYS A N 1
ATOM 3048 C CA . LYS A 1 368 ? 3.255 23.393 -21.213 1.00 57.50 368 LYS A CA 1
ATOM 3049 C C . LYS A 1 368 ? 1.881 24.081 -21.274 1.00 57.50 368 LYS A C 1
ATOM 3051 O O . LYS A 1 368 ? 1.776 25.299 -21.182 1.00 57.50 368 LYS A O 1
ATOM 3056 N N . SER A 1 369 ? 0.813 23.299 -21.410 1.00 55.53 369 SER A N 1
ATOM 3057 C CA . SER A 1 369 ? -0.557 23.761 -21.209 1.00 55.53 369 SER A CA 1
ATOM 3058 C C . SER A 1 369 ? -0.853 23.639 -19.722 1.00 55.53 369 SER A C 1
ATOM 3060 O O . SER A 1 369 ? -0.587 22.579 -19.162 1.00 55.53 369 SER A O 1
ATOM 3062 N N . ASN A 1 370 ? -1.405 24.673 -19.090 1.00 61.34 370 ASN A N 1
ATOM 3063 C CA . ASN A 1 370 ? -1.713 24.690 -17.657 1.00 61.34 370 ASN A CA 1
ATOM 3064 C C . ASN A 1 370 ? -2.899 23.750 -17.316 1.00 61.34 370 ASN A C 1
ATOM 3066 O O . ASN A 1 370 ? -4.007 24.197 -17.032 1.00 61.34 370 ASN A O 1
ATOM 3070 N N . ASN A 1 371 ? -2.694 22.435 -17.440 1.00 77.25 371 ASN A N 1
ATOM 3071 C CA . ASN A 1 371 ? -3.675 21.386 -17.166 1.00 77.25 371 ASN A CA 1
ATOM 3072 C C . ASN A 1 371 ? -3.433 20.819 -15.761 1.00 77.25 371 ASN A C 1
ATOM 3074 O O . ASN A 1 371 ? -2.294 20.565 -15.379 1.00 77.25 371 ASN A O 1
ATOM 3078 N N . TYR A 1 372 ? -4.511 20.551 -15.020 1.00 85.56 372 TYR A N 1
ATOM 3079 C CA . TYR A 1 372 ? -4.493 19.887 -13.714 1.00 85.56 372 TYR A CA 1
ATOM 3080 C C . TYR A 1 372 ? -3.560 18.661 -13.654 1.00 85.56 372 TYR A C 1
ATOM 3082 O O . TYR A 1 372 ? -2.831 18.471 -12.681 1.00 85.56 372 TYR A O 1
ATOM 3090 N N . LEU A 1 373 ? -3.555 17.848 -14.715 1.00 90.38 373 LEU A N 1
ATOM 3091 C CA . LEU A 1 373 ? -2.771 16.613 -14.776 1.00 90.38 373 LEU A CA 1
ATOM 3092 C C . LEU A 1 373 ? -1.259 16.827 -14.955 1.00 90.38 373 LEU A C 1
ATOM 3094 O O . LEU A 1 373 ? -0.512 15.888 -14.702 1.00 90.38 373 LEU A O 1
ATOM 3098 N N . CYS A 1 374 ? -0.789 18.041 -15.277 1.00 89.56 374 CYS A N 1
ATOM 3099 C CA . CYS A 1 374 ? 0.648 18.349 -15.385 1.00 89.56 374 CYS A CA 1
ATOM 3100 C C . CYS A 1 374 ? 1.411 18.159 -14.065 1.00 89.56 374 CYS A C 1
ATOM 3102 O O . CYS A 1 374 ? 2.633 18.051 -14.047 1.00 89.56 374 CYS A O 1
ATOM 3104 N N . ARG A 1 375 ? 0.703 18.050 -12.934 1.00 89.75 375 ARG A N 1
ATOM 3105 C CA . ARG A 1 375 ? 1.294 17.655 -11.644 1.00 89.75 375 ARG A CA 1
ATOM 3106 C C . ARG A 1 375 ? 1.894 16.242 -11.668 1.00 89.75 375 ARG A C 1
ATOM 3108 O O . ARG A 1 375 ? 2.647 15.894 -10.765 1.00 89.75 375 ARG A O 1
ATOM 3115 N N . LEU A 1 376 ? 1.554 15.435 -12.675 1.00 92.56 376 LEU A N 1
ATOM 3116 C CA . LEU A 1 376 ? 2.080 14.088 -12.883 1.00 92.56 376 LEU A CA 1
ATOM 3117 C C . LEU A 1 376 ? 3.336 14.066 -13.771 1.00 92.56 376 LEU A C 1
ATOM 3119 O O . LEU A 1 376 ? 3.949 13.011 -13.899 1.00 92.56 376 LEU A O 1
ATOM 3123 N N . ASP A 1 377 ? 3.751 15.199 -14.352 1.00 90.81 377 ASP A N 1
ATOM 3124 C CA . ASP A 1 377 ? 4.864 15.264 -15.317 1.00 90.81 377 ASP A CA 1
ATOM 3125 C C . ASP A 1 377 ? 6.198 14.793 -14.718 1.00 90.81 377 ASP A C 1
ATOM 3127 O O . ASP A 1 377 ? 7.045 14.241 -15.414 1.00 90.81 377 ASP A O 1
ATOM 3131 N N . GLY A 1 378 ? 6.352 14.906 -13.396 1.00 89.56 378 GLY A N 1
ATOM 3132 C CA . GLY A 1 378 ? 7.500 14.383 -12.654 1.00 89.56 378 GLY A CA 1
ATOM 3133 C C . GLY A 1 378 ? 7.541 12.858 -12.486 1.00 89.56 378 GLY A C 1
ATOM 3134 O O . GLY A 1 378 ? 8.338 12.378 -11.688 1.00 89.56 378 GLY A O 1
ATOM 3135 N N . TYR A 1 379 ? 6.697 12.080 -13.170 1.00 93.50 379 TYR A N 1
ATOM 3136 C CA . TYR A 1 379 ? 6.542 10.630 -12.959 1.00 93.50 379 TYR A CA 1
ATOM 3137 C C . TYR A 1 379 ? 7.857 9.839 -12.955 1.00 93.50 379 TYR A C 1
ATOM 3139 O O . TYR A 1 379 ? 8.069 8.992 -12.083 1.00 93.50 379 TYR A O 1
ATOM 3147 N N . ARG A 1 380 ? 8.764 10.128 -13.896 1.00 92.19 380 ARG A N 1
ATOM 3148 C CA . ARG A 1 380 ? 10.087 9.483 -13.958 1.00 92.19 380 ARG A CA 1
ATOM 3149 C C . ARG A 1 380 ? 11.044 9.940 -12.862 1.00 92.19 380 ARG A C 1
ATOM 3151 O O . ARG A 1 380 ? 11.963 9.202 -12.536 1.00 92.19 380 ARG A O 1
ATOM 3158 N N . LEU A 1 381 ? 10.848 11.140 -12.323 1.00 89.00 381 LEU A N 1
ATOM 3159 C CA . LEU A 1 381 ? 11.731 11.763 -11.332 1.00 89.00 381 LEU A CA 1
ATOM 3160 C C . LEU A 1 381 ? 11.381 11.358 -9.896 1.00 89.00 381 LEU A C 1
ATOM 3162 O O . LEU A 1 381 ? 12.224 11.458 -9.002 1.00 89.00 381 LEU A O 1
ATOM 3166 N N . ASP A 1 382 ? 10.151 10.897 -9.685 1.00 86.50 382 ASP A N 1
ATOM 3167 C CA . ASP A 1 382 ? 9.642 10.468 -8.388 1.00 86.50 382 ASP A CA 1
ATOM 3168 C C . ASP A 1 382 ? 10.471 9.287 -7.853 1.00 86.50 382 ASP A C 1
ATOM 3170 O O . ASP A 1 382 ? 10.616 8.260 -8.523 1.00 86.50 382 ASP A O 1
ATOM 3174 N N . SER A 1 383 ? 11.045 9.478 -6.657 1.00 75.88 383 SER A N 1
ATOM 3175 C CA . SER A 1 383 ? 12.081 8.675 -5.969 1.00 75.88 383 SER A CA 1
ATOM 3176 C C . SER A 1 383 ? 13.528 8.712 -6.514 1.00 75.88 383 SER A C 1
ATOM 3178 O O . SER A 1 383 ? 14.406 8.071 -5.929 1.00 75.88 383 SER A O 1
ATOM 3180 N N . LEU A 1 384 ? 13.816 9.467 -7.585 1.00 80.31 384 LEU A N 1
ATOM 3181 C CA . LEU A 1 384 ? 15.176 9.621 -8.141 1.00 80.31 384 LEU A CA 1
ATOM 3182 C C . LEU A 1 384 ? 15.835 10.963 -7.792 1.00 80.31 384 LEU A C 1
ATOM 3184 O O . LEU A 1 384 ? 17.052 11.028 -7.611 1.00 80.31 384 LEU A O 1
ATOM 3188 N N . ALA A 1 385 ? 15.056 12.041 -7.703 1.00 63.69 385 ALA A N 1
ATOM 3189 C CA . ALA A 1 385 ? 15.583 13.379 -7.460 1.00 63.69 385 ALA A CA 1
ATOM 3190 C C . ALA A 1 385 ? 15.610 13.715 -5.957 1.00 63.69 385 ALA A C 1
ATOM 3192 O O . ALA A 1 385 ? 14.598 14.107 -5.387 1.00 63.69 385 ALA A O 1
ATOM 3193 N N . ASN A 1 386 ? 16.789 13.660 -5.325 1.00 55.50 386 ASN A N 1
ATOM 3194 C CA . ASN A 1 386 ? 16.970 14.019 -3.903 1.00 55.50 386 ASN A CA 1
ATOM 3195 C C . ASN A 1 386 ? 16.551 15.467 -3.554 1.00 55.50 386 ASN A C 1
ATOM 3197 O O . ASN A 1 386 ? 16.318 15.768 -2.389 1.00 55.50 386 ASN A O 1
ATOM 3201 N N . ASN A 1 387 ? 16.460 16.358 -4.552 1.00 48.38 387 ASN A N 1
ATOM 3202 C CA . ASN A 1 387 ? 16.170 17.788 -4.373 1.00 48.38 387 ASN A CA 1
ATOM 3203 C C . ASN A 1 387 ? 14.846 18.245 -5.015 1.00 48.38 387 ASN A C 1
ATOM 3205 O O . ASN A 1 387 ? 14.498 19.418 -4.902 1.00 48.38 387 ASN A O 1
ATOM 3209 N N . ILE A 1 388 ? 14.115 17.354 -5.695 1.00 53.50 388 ILE A N 1
ATOM 3210 C CA . ILE A 1 388 ? 12.809 17.664 -6.290 1.00 53.50 388 ILE A CA 1
ATOM 3211 C C . ILE A 1 388 ? 11.823 16.647 -5.728 1.00 53.50 388 ILE A C 1
ATOM 3213 O O . ILE A 1 388 ? 11.730 15.520 -6.211 1.00 53.50 388 ILE A O 1
ATOM 3217 N N . THR A 1 389 ? 11.095 17.043 -4.686 1.00 54.91 389 THR A N 1
ATOM 3218 C CA . THR A 1 389 ? 10.002 16.258 -4.102 1.00 54.91 389 THR A CA 1
ATOM 3219 C C . THR A 1 389 ? 8.847 16.203 -5.099 1.00 54.91 389 THR A C 1
ATOM 3221 O O . THR A 1 389 ? 7.903 16.989 -5.035 1.00 54.91 389 THR A O 1
ATOM 3224 N N . THR A 1 390 ? 8.947 15.324 -6.092 1.00 67.12 390 THR A N 1
ATOM 3225 C CA . THR A 1 390 ? 7.814 15.020 -6.965 1.00 67.12 390 THR A CA 1
ATOM 3226 C C . THR A 1 390 ? 6.949 13.983 -6.259 1.00 67.12 390 THR A C 1
ATOM 3228 O O . THR A 1 390 ? 7.310 12.823 -6.156 1.00 67.12 390 THR A O 1
ATOM 3231 N N . GLU A 1 391 ? 5.799 14.399 -5.734 1.00 81.75 391 GLU A N 1
ATOM 3232 C CA . GLU A 1 391 ? 4.865 13.539 -4.986 1.00 81.75 391 GLU A CA 1
ATOM 3233 C C . GLU A 1 391 ? 3.933 12.751 -5.927 1.00 81.75 391 GLU A C 1
ATOM 3235 O O . GLU A 1 391 ? 2.733 12.590 -5.680 1.00 81.75 391 GLU A O 1
ATOM 3240 N N . VAL A 1 392 ? 4.463 12.296 -7.068 1.00 91.06 392 VAL A N 1
ATOM 3241 C CA . VAL A 1 392 ? 3.638 11.759 -8.159 1.00 91.06 392 VAL A CA 1
ATOM 3242 C C . VAL A 1 392 ? 2.939 10.482 -7.721 1.00 91.06 392 VAL A C 1
ATOM 3244 O O . VAL A 1 392 ? 1.760 10.338 -8.015 1.00 91.06 392 VAL A O 1
ATOM 3247 N N . THR A 1 393 ? 3.595 9.597 -6.968 1.00 92.00 393 THR A N 1
ATOM 3248 C CA . THR A 1 393 ? 2.956 8.381 -6.436 1.00 92.00 393 THR A CA 1
ATOM 3249 C C . THR A 1 393 ? 1.712 8.704 -5.600 1.00 92.00 393 THR A C 1
ATOM 3251 O O . THR A 1 393 ? 0.668 8.086 -5.814 1.00 92.00 393 THR A O 1
ATOM 3254 N N . LEU A 1 394 ? 1.761 9.729 -4.737 1.00 91.88 394 LEU A N 1
ATOM 3255 C CA . LEU A 1 394 ? 0.611 10.134 -3.912 1.00 91.88 394 LEU A CA 1
ATOM 3256 C C . LEU A 1 394 ? -0.584 10.570 -4.772 1.00 91.88 394 LEU A C 1
ATOM 3258 O O . LEU A 1 394 ? -1.733 10.252 -4.454 1.00 91.88 394 LEU A O 1
ATOM 3262 N N . LEU A 1 395 ? -0.309 11.275 -5.872 1.00 93.81 395 LEU A N 1
ATOM 3263 C CA . LEU A 1 395 ? -1.312 11.763 -6.817 1.00 93.81 395 LEU A CA 1
ATOM 3264 C C . LEU A 1 395 ? -1.743 10.701 -7.835 1.00 93.81 395 LEU A C 1
ATOM 3266 O O . LEU A 1 395 ? -2.862 10.752 -8.326 1.00 93.81 395 LEU A O 1
ATOM 3270 N N . LEU A 1 396 ? -0.890 9.760 -8.213 1.00 96.31 396 LEU A N 1
ATOM 3271 C CA . LEU A 1 396 ? -1.162 8.830 -9.307 1.00 96.31 396 LEU A CA 1
ATOM 3272 C C . LEU A 1 396 ? -1.957 7.616 -8.839 1.00 96.31 396 LEU A C 1
ATOM 3274 O O . LEU A 1 396 ? -2.932 7.248 -9.492 1.00 96.31 396 LEU A O 1
ATOM 3278 N N . THR A 1 397 ? -1.547 7.018 -7.720 1.00 96.50 397 THR A N 1
ATOM 3279 C CA . THR A 1 397 ? -2.150 5.790 -7.176 1.00 96.50 397 THR A CA 1
ATOM 3280 C C . THR A 1 397 ? -2.430 5.850 -5.681 1.00 96.50 397 THR A C 1
ATOM 3282 O O . THR A 1 397 ? -3.273 5.097 -5.193 1.00 96.50 397 THR A O 1
ATOM 3285 N N . GLY A 1 398 ? -1.731 6.738 -4.977 1.00 93.88 398 GLY A N 1
ATOM 3286 C CA . GLY A 1 398 ? -1.726 6.824 -3.529 1.00 93.88 398 GLY A CA 1
ATOM 3287 C C . GLY A 1 398 ? -2.926 7.568 -2.933 1.00 93.88 398 GLY A C 1
ATOM 3288 O O . GLY A 1 398 ? -3.996 7.684 -3.546 1.00 93.88 398 GLY A O 1
ATOM 3289 N N . PRO A 1 399 ? -2.779 8.084 -1.701 1.00 92.81 399 PRO A N 1
ATOM 3290 C CA . PRO A 1 399 ? -3.912 8.579 -0.938 1.00 92.81 399 PRO A CA 1
ATOM 3291 C C . PRO A 1 399 ? -4.581 9.819 -1.540 1.00 92.81 399 PRO A C 1
ATOM 3293 O O . PRO A 1 399 ? -5.802 9.951 -1.444 1.00 92.81 399 PRO A O 1
ATOM 3296 N N . CYS A 1 400 ? -3.830 10.698 -2.212 1.00 92.88 400 CYS A N 1
ATOM 3297 C CA . CYS A 1 400 ? -4.393 11.921 -2.784 1.00 92.88 400 CYS A CA 1
ATOM 3298 C C . CYS A 1 400 ? -5.341 11.633 -3.954 1.00 92.88 400 CYS A C 1
ATOM 3300 O O . CYS A 1 400 ? -6.358 12.313 -4.070 1.00 92.88 400 CYS A O 1
ATOM 3302 N N . LEU A 1 401 ? -5.067 10.613 -4.783 1.00 95.50 401 LEU A N 1
ATOM 3303 C CA . LEU A 1 401 ? -6.013 10.160 -5.815 1.00 95.50 401 LEU A CA 1
ATOM 3304 C C . LEU A 1 401 ? -7.362 9.798 -5.185 1.00 95.50 401 LEU A C 1
ATOM 3306 O O . LEU A 1 401 ? -8.415 10.260 -5.626 1.00 95.50 401 LEU A O 1
ATOM 3310 N N . ILE A 1 402 ? -7.323 8.935 -4.171 1.00 95.94 402 ILE A N 1
ATOM 3311 C CA . ILE A 1 402 ? -8.526 8.394 -3.539 1.00 95.94 402 ILE A CA 1
ATOM 3312 C C . ILE A 1 402 ? -9.301 9.516 -2.848 1.00 95.94 402 ILE A C 1
ATOM 3314 O O . ILE A 1 402 ? -10.512 9.634 -3.044 1.00 95.94 402 ILE A O 1
ATOM 3318 N N . GLN A 1 403 ? -8.608 10.362 -2.084 1.00 92.94 403 GLN A N 1
ATOM 3319 C CA . GLN A 1 403 ? -9.209 11.500 -1.398 1.00 92.94 403 GLN A CA 1
ATOM 3320 C C . GLN A 1 403 ? -9.884 12.455 -2.383 1.00 92.94 403 GLN A C 1
ATOM 3322 O O . GLN A 1 403 ? -11.021 12.859 -2.154 1.00 92.94 403 GLN A O 1
ATOM 3327 N N . GLU A 1 404 ? -9.219 12.794 -3.488 1.00 93.12 404 GLU A N 1
ATOM 3328 C CA . GLU A 1 404 ? -9.764 13.687 -4.510 1.00 93.12 404 GLU A CA 1
ATOM 3329 C C . GLU A 1 404 ? -11.032 13.116 -5.148 1.00 93.12 404 GLU A C 1
ATOM 3331 O O . GLU A 1 404 ? -12.025 13.830 -5.284 1.00 93.12 404 GLU A O 1
ATOM 3336 N N . VAL A 1 405 ? -11.034 11.823 -5.482 1.00 94.75 405 VAL A N 1
ATOM 3337 C CA . VAL A 1 405 ? -12.217 11.151 -6.036 1.00 94.75 405 VAL A CA 1
ATOM 3338 C C . VAL A 1 405 ? -13.365 11.151 -5.029 1.00 94.75 405 VAL A C 1
ATOM 3340 O O . VAL A 1 405 ? -14.484 11.520 -5.381 1.00 94.75 405 VAL A O 1
ATOM 3343 N N . LEU A 1 406 ? -13.108 10.773 -3.776 1.00 92.12 406 LEU A N 1
ATOM 3344 C CA . LEU A 1 406 ? -14.139 10.732 -2.736 1.00 92.12 406 LEU A CA 1
ATOM 3345 C C . LEU A 1 406 ? -14.685 12.131 -2.416 1.00 92.12 406 LEU A C 1
ATOM 3347 O O . LEU A 1 406 ? -15.895 12.288 -2.254 1.00 92.12 406 LEU A O 1
ATOM 3351 N N . LEU A 1 407 ? -13.833 13.160 -2.394 1.00 89.81 407 LEU A N 1
ATOM 3352 C CA . LEU A 1 407 ? -14.265 14.552 -2.267 1.00 89.81 407 LEU A CA 1
ATOM 3353 C C . LEU A 1 407 ? -15.114 14.978 -3.463 1.00 89.81 407 LEU A C 1
ATOM 3355 O O . LEU A 1 407 ? -16.198 15.516 -3.260 1.00 89.81 407 LEU A O 1
ATOM 3359 N N . GLY A 1 408 ? -14.675 14.699 -4.692 1.00 90.06 408 GLY A N 1
ATOM 3360 C CA . GLY A 1 408 ? -15.446 14.991 -5.902 1.00 90.06 408 GLY A CA 1
ATOM 3361 C C . GLY A 1 408 ? -16.837 14.352 -5.872 1.00 90.06 408 GLY A C 1
ATOM 3362 O O . GLY A 1 408 ? -17.825 15.016 -6.176 1.00 90.06 408 GLY A O 1
ATOM 3363 N N . LEU A 1 409 ? -16.934 13.105 -5.402 1.00 88.06 409 LEU A N 1
ATOM 3364 C CA . LEU A 1 409 ? -18.218 12.432 -5.190 1.00 88.06 409 LEU A CA 1
ATOM 3365 C C . LEU A 1 409 ? -19.057 13.106 -4.104 1.00 88.06 409 LEU A C 1
ATOM 3367 O O . LEU A 1 409 ? -20.266 13.219 -4.277 1.00 88.06 409 LEU A O 1
ATOM 3371 N N . CYS A 1 410 ? -18.450 13.596 -3.019 1.00 83.69 410 CYS A N 1
ATOM 3372 C CA . CYS A 1 410 ? -19.176 14.376 -2.016 1.00 83.69 410 CYS A CA 1
ATOM 3373 C C . CYS A 1 410 ? -19.773 15.648 -2.629 1.00 83.69 410 CYS A C 1
ATOM 3375 O O . CYS A 1 410 ? -20.939 15.941 -2.379 1.00 83.69 410 CYS A O 1
ATOM 3377 N N . PHE A 1 411 ? -19.011 16.384 -3.447 1.00 83.88 411 PHE A N 1
ATOM 3378 C CA . PHE A 1 411 ? -19.527 17.573 -4.132 1.00 83.88 411 PHE A CA 1
ATOM 3379 C C . PHE A 1 411 ? -20.703 17.238 -5.050 1.00 83.88 411 PHE A C 1
ATOM 3381 O O . PHE A 1 411 ? -21.726 17.918 -4.985 1.00 83.88 411 PHE A O 1
ATOM 3388 N N . GLU A 1 412 ? -20.574 16.177 -5.844 1.00 84.62 412 GLU A N 1
ATOM 3389 C CA . GLU A 1 412 ? -21.580 15.774 -6.827 1.00 84.62 412 GLU A CA 1
ATOM 3390 C C . GLU A 1 412 ? -22.853 15.229 -6.164 1.00 84.62 412 GLU A C 1
ATOM 3392 O O . GLU A 1 412 ? -23.943 15.764 -6.353 1.00 84.62 412 GLU A O 1
ATOM 3397 N N . VAL A 1 413 ? -22.721 14.196 -5.325 1.00 80.00 413 VAL A N 1
ATOM 3398 C CA . VAL A 1 413 ? -23.858 13.492 -4.704 1.00 80.00 413 VAL A CA 1
ATOM 3399 C C . VAL A 1 413 ? -24.641 14.415 -3.780 1.00 80.00 413 VAL A C 1
ATOM 3401 O O . VAL A 1 413 ? -25.866 14.340 -3.698 1.00 80.00 413 VAL A O 1
ATOM 3404 N N . CYS A 1 414 ? -23.938 15.305 -3.086 1.00 73.75 414 CYS A N 1
ATOM 3405 C CA . CYS A 1 414 ? -24.556 16.185 -2.108 1.00 73.75 414 CYS A CA 1
ATOM 3406 C C . CYS A 1 414 ? -24.921 17.559 -2.676 1.00 73.75 414 CYS A C 1
ATOM 3408 O O . CYS A 1 414 ? -25.442 18.399 -1.936 1.00 73.75 414 CYS A O 1
ATOM 3410 N N . ASN A 1 415 ? -24.645 17.790 -3.965 1.00 75.38 415 ASN A N 1
ATOM 3411 C CA . ASN A 1 415 ? -24.833 19.061 -4.656 1.00 75.38 415 ASN A CA 1
ATOM 3412 C C . ASN A 1 415 ? -24.234 20.244 -3.868 1.00 75.38 415 ASN A C 1
ATOM 3414 O O . ASN A 1 415 ? -24.905 21.238 -3.571 1.00 75.38 415 ASN A O 1
ATOM 3418 N N . LEU A 1 416 ? -22.978 20.089 -3.435 1.00 77.19 416 LEU A N 1
ATOM 3419 C CA . LEU A 1 416 ? -22.267 21.123 -2.684 1.00 77.19 416 LEU A CA 1
ATOM 3420 C C . LEU A 1 416 ? -21.836 22.249 -3.625 1.00 77.19 416 LEU A C 1
ATOM 3422 O O . LEU A 1 416 ? -21.387 22.011 -4.745 1.00 77.19 416 LEU A O 1
ATOM 3426 N N . SER A 1 417 ? -21.910 23.490 -3.141 1.00 81.69 417 SER A N 1
ATOM 3427 C CA . SER A 1 417 ? -21.421 24.638 -3.904 1.00 81.69 417 SER A CA 1
ATOM 3428 C C . SER A 1 417 ? -19.934 24.486 -4.222 1.00 81.69 417 SER A C 1
ATOM 3430 O O . SER A 1 417 ? -19.130 24.265 -3.317 1.00 81.69 417 SER A O 1
ATOM 3432 N N . LYS A 1 418 ? -19.555 24.728 -5.483 1.00 82.69 418 LYS A N 1
ATOM 3433 C CA . LYS A 1 418 ? -18.150 24.775 -5.929 1.00 82.69 418 LYS A CA 1
ATOM 3434 C C . LYS A 1 418 ? -17.327 25.873 -5.239 1.00 82.69 418 LYS A C 1
ATOM 3436 O O . LYS A 1 418 ? -16.106 25.844 -5.316 1.00 82.69 418 LYS A O 1
ATOM 3441 N N . SER A 1 419 ? -17.976 26.831 -4.570 1.00 81.81 419 SER A N 1
ATOM 3442 C CA . SER A 1 419 ? -17.296 27.839 -3.746 1.00 81.81 419 SER A CA 1
ATOM 3443 C C . SER A 1 419 ? -16.785 27.296 -2.407 1.00 81.81 419 SER A C 1
ATOM 3445 O O . SER A 1 419 ? -15.973 27.954 -1.757 1.00 81.81 419 SER A O 1
ATOM 3447 N N . LEU A 1 420 ? -17.251 26.121 -1.968 1.00 79.00 420 LEU A N 1
ATOM 3448 C CA . LEU A 1 420 ? -16.753 25.489 -0.751 1.00 79.00 420 LEU A CA 1
ATOM 3449 C C . LEU A 1 420 ? -15.348 24.938 -0.984 1.00 79.00 420 LEU A C 1
ATOM 3451 O O . LEU A 1 420 ? -15.087 24.245 -1.964 1.00 79.00 420 LEU A O 1
ATOM 3455 N N . SER A 1 421 ? -14.449 25.208 -0.040 1.00 82.75 421 SER A N 1
ATOM 3456 C CA . SER A 1 421 ? -13.094 24.667 -0.090 1.00 82.75 421 SER A CA 1
ATOM 3457 C C . SER A 1 421 ? -13.118 23.138 0.061 1.00 82.75 421 SER A C 1
ATOM 3459 O O . SER A 1 421 ? -13.704 22.642 1.032 1.00 82.75 421 SER A O 1
ATOM 3461 N N . PRO A 1 422 ? -12.431 22.373 -0.814 1.00 82.94 422 PRO A N 1
ATOM 3462 C CA . PRO A 1 422 ? -12.253 20.930 -0.637 1.00 82.94 422 PRO A CA 1
ATOM 3463 C C . PRO A 1 422 ? -11.649 20.571 0.725 1.00 82.94 422 PRO A C 1
ATOM 3465 O O . PRO A 1 422 ? -12.008 19.555 1.315 1.00 82.94 422 PRO A O 1
ATOM 3468 N N . HIS A 1 423 ? -10.798 21.448 1.268 1.00 81.31 423 HIS A N 1
ATOM 3469 C CA . HIS A 1 423 ? -10.240 21.295 2.607 1.00 81.31 423 HIS A CA 1
ATOM 3470 C C . HIS A 1 423 ? -11.337 21.291 3.683 1.00 81.31 423 HIS A C 1
ATOM 3472 O O . HIS A 1 423 ? -11.373 20.398 4.524 1.00 81.31 423 HIS A O 1
ATOM 3478 N N . SER A 1 424 ? -12.291 22.223 3.624 1.00 77.00 424 SER A N 1
ATOM 3479 C CA . SER A 1 424 ? -13.419 22.264 4.565 1.00 77.00 424 SER A CA 1
ATOM 3480 C C . SER A 1 424 ? -14.333 21.045 4.430 1.00 77.00 424 SER A C 1
ATOM 3482 O O . SER A 1 424 ? -14.847 20.552 5.431 1.00 77.00 424 SER A O 1
ATOM 3484 N N . VAL A 1 425 ? -14.517 20.529 3.212 1.00 78.44 425 VAL A N 1
ATOM 3485 C CA . VAL A 1 425 ? -15.317 19.316 2.984 1.00 78.44 425 VAL A CA 1
ATOM 3486 C C . VAL A 1 425 ? -14.602 18.073 3.518 1.00 78.44 425 VAL A C 1
ATOM 3488 O O . VAL A 1 425 ? -15.264 17.196 4.062 1.00 78.44 425 VAL A O 1
ATOM 3491 N N . SER A 1 426 ? -13.266 18.015 3.467 1.00 82.62 426 SER A N 1
ATOM 3492 C CA . SER A 1 426 ? -12.478 16.863 3.941 1.00 82.62 426 SER A CA 1
ATOM 3493 C C . SER A 1 426 ? -12.690 16.496 5.416 1.00 82.62 426 SER A C 1
ATOM 3495 O O . SER A 1 426 ? -12.507 15.339 5.789 1.00 82.62 426 SER A O 1
ATOM 3497 N N . TYR A 1 427 ? -13.205 17.417 6.237 1.00 78.56 427 TYR A N 1
ATOM 3498 C CA . TYR A 1 427 ? -13.615 17.133 7.617 1.00 78.56 427 TYR A CA 1
ATOM 3499 C C . TYR A 1 427 ? -14.680 16.037 7.726 1.00 78.56 427 TYR A C 1
ATOM 3501 O O . TYR A 1 427 ? -14.786 15.384 8.766 1.00 78.56 427 TYR A O 1
ATOM 3509 N N . ILE A 1 428 ? -15.448 15.797 6.660 1.00 77.06 428 ILE A N 1
ATOM 3510 C CA . ILE A 1 428 ? -16.455 14.740 6.625 1.00 77.06 428 ILE A CA 1
ATOM 3511 C C . ILE A 1 428 ? -15.849 13.353 6.883 1.00 77.06 428 ILE A C 1
ATOM 3513 O O . ILE A 1 428 ? -16.512 12.510 7.483 1.00 77.06 428 ILE A O 1
ATOM 3517 N N . PHE A 1 429 ? -14.582 13.125 6.519 1.00 79.62 429 PHE A N 1
ATOM 3518 C CA . PHE A 1 429 ? -13.910 11.837 6.703 1.00 79.62 429 PHE A CA 1
ATOM 3519 C C . PHE A 1 429 ? -13.778 11.455 8.181 1.00 79.62 429 PHE A C 1
ATOM 3521 O O . PHE A 1 429 ? -13.828 10.277 8.501 1.00 79.62 429 PHE A O 1
ATOM 3528 N N . ARG A 1 430 ? -13.685 12.415 9.109 1.00 75.94 430 ARG A N 1
ATOM 3529 C CA . ARG A 1 430 ? -13.592 12.115 10.552 1.00 75.94 430 ARG A CA 1
ATOM 3530 C C . ARG A 1 430 ? -14.924 11.742 11.191 1.00 75.94 430 ARG A C 1
ATOM 3532 O O . ARG A 1 430 ? -14.954 11.244 12.312 1.00 75.94 430 ARG A O 1
ATOM 3539 N N . LEU A 1 431 ? -16.029 12.043 10.524 1.00 75.19 431 LEU A N 1
ATOM 3540 C CA . LEU A 1 431 ? -17.346 11.783 11.072 1.00 75.19 431 LEU A CA 1
ATOM 3541 C C . LEU A 1 431 ? -17.674 10.321 10.837 1.00 75.19 431 LEU A C 1
ATOM 3543 O O . LEU A 1 431 ? -17.862 9.917 9.698 1.00 75.19 431 LEU A O 1
ATOM 3547 N N . GLU A 1 432 ? -17.814 9.546 11.905 1.00 71.50 432 GLU A N 1
ATOM 3548 C CA . GLU A 1 432 ? -18.176 8.129 11.801 1.00 71.50 432 GLU A CA 1
ATOM 3549 C C . GLU A 1 432 ? -19.433 7.919 10.936 1.00 71.50 432 GLU A C 1
ATOM 3551 O O . GLU A 1 432 ? -19.455 7.067 10.051 1.00 71.50 432 GLU A O 1
ATOM 3556 N N . ARG A 1 433 ? -20.426 8.806 11.094 1.00 71.69 433 ARG A N 1
ATOM 3557 C CA . ARG A 1 433 ? -21.673 8.822 10.310 1.00 71.69 433 ARG A CA 1
ATOM 3558 C C . ARG A 1 433 ? -21.514 9.068 8.805 1.00 71.69 433 ARG A C 1
ATOM 3560 O O . ARG A 1 433 ? -22.485 8.897 8.079 1.00 71.69 433 ARG A O 1
ATOM 3567 N N . SER A 1 434 ? -20.356 9.531 8.329 1.00 73.75 434 SER A N 1
ATOM 3568 C CA . SER A 1 434 ? -20.130 9.719 6.891 1.00 73.75 434 SER A CA 1
ATOM 3569 C C . SER A 1 434 ? -19.753 8.433 6.174 1.00 73.75 434 SER A C 1
ATOM 3571 O O . SER A 1 434 ? -19.864 8.374 4.954 1.00 73.75 434 SER A O 1
ATOM 3573 N N . PHE A 1 435 ? -19.278 7.424 6.914 1.00 79.69 435 PHE A N 1
ATOM 3574 C CA . PHE A 1 435 ? -18.749 6.180 6.358 1.00 79.69 435 PHE A CA 1
ATOM 3575 C C . PHE A 1 435 ? -17.638 6.389 5.312 1.00 79.69 435 PHE A C 1
ATOM 3577 O O . PHE A 1 435 ? -17.460 5.549 4.436 1.00 79.69 435 PHE A O 1
ATOM 3584 N N . LEU A 1 436 ? -16.878 7.489 5.401 1.00 86.00 436 LEU A N 1
ATOM 3585 C CA . LEU A 1 436 ? -15.730 7.770 4.524 1.00 86.00 436 LEU A CA 1
ATOM 3586 C C . LEU A 1 436 ? -14.387 7.522 5.217 1.00 86.00 436 LEU A C 1
ATOM 3588 O O . LEU A 1 436 ? -13.435 7.081 4.575 1.00 86.00 436 LEU A O 1
ATOM 3592 N N . GLY A 1 437 ? -14.302 7.770 6.524 1.00 89.06 437 GLY A N 1
ATOM 3593 C CA . GLY A 1 437 ? -13.109 7.475 7.311 1.00 89.06 437 GLY A CA 1
ATOM 3594 C C . GLY A 1 437 ? -13.191 6.173 8.090 1.00 89.06 437 GLY A C 1
ATOM 3595 O O . GLY A 1 437 ? -14.266 5.654 8.419 1.00 89.06 437 GLY A O 1
ATOM 3596 N N . PHE A 1 438 ? -12.021 5.650 8.421 1.00 91.62 438 PHE A N 1
ATOM 3597 C CA . PHE A 1 438 ? -11.836 4.544 9.342 1.00 91.62 438 PHE A CA 1
ATOM 3598 C C . PHE A 1 438 ? -10.691 4.892 10.295 1.00 91.62 438 PHE A C 1
ATOM 3600 O O . PHE A 1 438 ? -9.587 5.190 9.845 1.00 91.62 438 PHE A O 1
ATOM 3607 N N . ALA A 1 439 ? -10.977 4.898 11.599 1.00 89.00 439 ALA A N 1
ATOM 3608 C CA . ALA A 1 439 ? -10.049 5.317 12.654 1.00 89.00 439 ALA A CA 1
ATOM 3609 C C . ALA A 1 439 ? -9.672 4.176 13.618 1.00 89.00 439 ALA A C 1
ATOM 3611 O O . ALA A 1 439 ? -8.848 4.371 14.507 1.00 89.00 439 ALA A O 1
ATOM 3612 N N . ASN A 1 440 ? -10.228 2.969 13.441 1.00 90.44 440 ASN A N 1
ATOM 3613 C CA . ASN A 1 440 ? -9.964 1.825 14.323 1.00 90.44 440 ASN A CA 1
ATOM 3614 C C . ASN A 1 440 ? -8.680 1.080 13.907 1.00 90.44 440 ASN A C 1
ATOM 3616 O O . ASN A 1 440 ? -8.651 -0.147 13.826 1.00 90.44 440 ASN A O 1
ATOM 3620 N N . GLN A 1 441 ? -7.603 1.830 13.668 1.00 92.88 441 GLN A N 1
ATOM 3621 C CA . GLN A 1 441 ? -6.251 1.322 13.433 1.00 92.88 441 GLN A CA 1
ATOM 3622 C C . GLN A 1 441 ? -5.207 2.270 14.022 1.00 92.88 441 GLN A C 1
ATOM 3624 O O . GLN A 1 441 ? -5.518 3.413 14.351 1.00 92.88 441 GLN A O 1
ATOM 3629 N N . ILE A 1 442 ? -3.955 1.824 14.068 1.00 92.44 442 ILE A N 1
ATOM 3630 C CA . ILE A 1 442 ? -2.791 2.648 14.386 1.00 92.44 442 ILE A CA 1
ATOM 3631 C C . ILE A 1 442 ? -1.856 2.677 13.179 1.00 92.44 442 ILE A C 1
ATOM 3633 O O . ILE A 1 442 ? -1.335 1.639 12.766 1.00 92.44 442 ILE A O 1
ATOM 3637 N N . ASN A 1 443 ? -1.623 3.880 12.650 1.00 88.00 443 ASN A N 1
ATOM 3638 C CA . ASN A 1 443 ? -0.684 4.114 11.548 1.00 88.00 443 ASN A CA 1
ATOM 3639 C C . ASN A 1 443 ? 0.729 4.429 12.058 1.00 88.00 443 ASN A C 1
ATOM 3641 O O . ASN A 1 443 ? 1.711 3.971 11.485 1.00 88.00 443 ASN A O 1
ATOM 3645 N N . TYR A 1 444 ? 0.854 5.169 13.165 1.00 88.56 444 TYR A N 1
ATOM 3646 C CA . TYR A 1 444 ? 2.158 5.498 13.742 1.00 88.56 444 TYR A CA 1
ATOM 3647 C C . TYR A 1 444 ? 2.656 4.371 14.640 1.00 88.56 444 TYR A C 1
ATOM 3649 O O . TYR A 1 444 ? 2.457 4.356 15.854 1.00 88.56 444 TYR A O 1
ATOM 3657 N N . THR A 1 445 ? 3.321 3.411 14.012 1.00 90.81 445 THR A N 1
ATOM 3658 C CA . THR A 1 445 ? 3.902 2.245 14.673 1.00 90.81 445 THR A CA 1
ATOM 3659 C C . THR A 1 445 ? 5.434 2.311 14.656 1.00 90.81 445 THR A C 1
ATOM 3661 O O . THR A 1 445 ? 6.029 3.058 13.872 1.00 90.81 445 THR A O 1
ATOM 3664 N N . PRO A 1 446 ? 6.120 1.501 15.479 1.00 88.94 446 PRO A N 1
ATOM 3665 C CA . PRO A 1 446 ? 7.566 1.333 15.386 1.00 88.94 446 PRO A CA 1
ATOM 3666 C C . PRO A 1 446 ? 8.089 0.940 13.999 1.00 88.94 446 PRO A C 1
ATOM 3668 O O . PRO A 1 446 ? 9.216 1.297 13.659 1.00 88.94 446 PRO A O 1
ATOM 3671 N N . GLU A 1 447 ? 7.312 0.187 13.215 1.00 86.38 447 GLU A N 1
ATOM 3672 C CA . GLU A 1 447 ? 7.716 -0.203 11.861 1.00 86.38 447 GLU A CA 1
ATOM 3673 C C . GLU A 1 447 ? 7.400 0.874 10.826 1.00 86.38 447 GLU A C 1
ATOM 3675 O O . GLU A 1 447 ? 8.214 1.065 9.930 1.00 86.38 447 GLU A O 1
ATOM 3680 N N . HIS A 1 448 ? 6.338 1.662 11.005 1.00 83.31 448 HIS A N 1
ATOM 3681 C CA . HIS A 1 448 ? 6.066 2.824 10.156 1.00 83.31 448 HIS A CA 1
ATOM 3682 C C . HIS A 1 448 ? 7.230 3.832 10.175 1.00 83.31 448 HIS A C 1
ATOM 3684 O O . HIS A 1 448 ? 7.668 4.288 9.126 1.00 83.31 448 HIS A O 1
ATOM 3690 N N . ILE A 1 449 ? 7.822 4.112 11.347 1.00 77.12 449 ILE A N 1
ATOM 3691 C CA . ILE A 1 449 ? 9.014 4.991 11.465 1.00 77.12 449 ILE A CA 1
ATOM 3692 C C . ILE A 1 449 ? 10.218 4.441 10.682 1.00 77.12 449 ILE A C 1
ATOM 3694 O O . ILE A 1 449 ? 11.104 5.190 10.282 1.00 77.12 449 I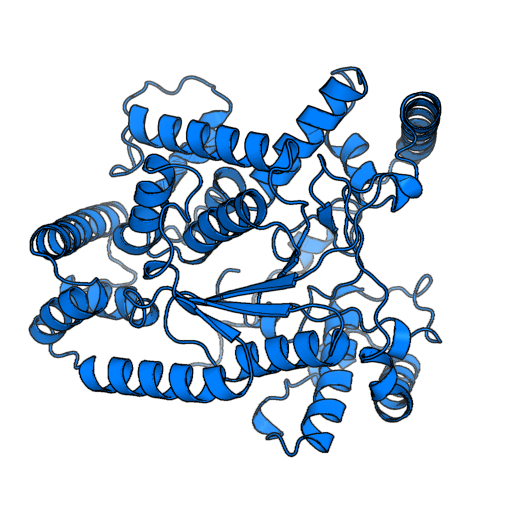LE A O 1
ATOM 3698 N N . ARG A 1 450 ? 10.289 3.118 10.514 1.00 71.62 450 ARG A N 1
ATOM 3699 C CA . ARG A 1 450 ? 11.375 2.426 9.809 1.00 71.62 450 ARG A CA 1
ATOM 3700 C C . ARG A 1 450 ? 11.072 2.210 8.328 1.00 71.62 450 ARG A C 1
ATOM 3702 O O . ARG A 1 450 ? 11.958 1.744 7.611 1.00 71.62 450 ARG A O 1
ATOM 3709 N N . SER A 1 451 ? 9.836 2.458 7.903 1.00 61.62 451 SER A N 1
ATOM 3710 C CA . SER A 1 451 ? 9.379 2.196 6.546 1.00 61.62 451 SER A CA 1
ATOM 3711 C C . SER A 1 451 ? 10.119 3.104 5.568 1.00 61.62 451 SER A C 1
ATOM 3713 O O . SER A 1 451 ? 10.346 4.280 5.830 1.00 61.62 451 SER A O 1
ATOM 3715 N N . SER A 1 452 ? 10.552 2.529 4.450 1.00 47.09 452 SER A N 1
ATOM 3716 C CA . SER A 1 452 ? 11.554 3.108 3.548 1.00 47.09 452 SER A CA 1
ATOM 3717 C C . SER A 1 452 ? 10.986 4.051 2.484 1.00 47.09 452 SER A C 1
ATOM 3719 O O . SER A 1 452 ? 11.683 4.346 1.515 1.00 47.09 452 SER A O 1
ATOM 3721 N N . TRP A 1 453 ? 9.710 4.422 2.593 1.00 43.91 453 TRP A N 1
ATOM 3722 C CA . TRP A 1 453 ? 9.015 5.261 1.610 1.00 43.91 453 TRP A CA 1
ATOM 3723 C C . TRP A 1 453 ? 8.929 6.742 2.007 1.00 43.91 453 TRP A C 1
ATOM 3725 O O . TRP A 1 453 ? 8.442 7.541 1.211 1.00 43.91 453 TRP A O 1
ATOM 3735 N N . LEU A 1 454 ? 9.424 7.102 3.198 1.00 30.80 454 LEU A N 1
ATOM 3736 C CA . LEU A 1 454 ? 9.596 8.482 3.660 1.00 30.80 454 LEU A CA 1
ATOM 3737 C C . LEU A 1 454 ? 11.073 8.874 3.716 1.00 30.80 454 LEU A C 1
ATOM 3739 O O . LEU A 1 454 ? 11.883 8.051 4.207 1.00 30.80 454 LEU A O 1
#